Protein 6ZP9 (pdb70)

Organism: Cyanophage S-2L (NCBI:txid260586)

Nearest PDB structures (foldseek):
  6zp9-assembly2_B  TM=1.004E+00  e=8.186E-42  Cyanophage S-2L
  3h25-assembly1_A  TM=7.506E-01  e=2.336E-08  Plasmid RSF1010
  3h20-assembly1_A  TM=7.310E-01  e=6.004E-08  Plasmid RSF1010
  7qaz-assembly3_C  TM=5.551E-01  e=1.777E-04  Marinitoga sp. 1137
  7r3e-assembly1_B  TM=3.420E-01  e=7.395E+00  Pseudomonas aeruginosa PAO1

Radius of gyration: 21.42 Å; Cα contacts (8 Å, |Δi|>4): 834; chains: 2; bounding box: 66×45×45 Å

B-factor: mean 22.2, std 10.14, range [9.45, 67.11]

Solvent-accessible surface area: 16431 Å² total; per-residue (Å²): 151,34,29,61,110,98,20,9,12,30,0,3,14,18,0,46,11,33,29,70,83,1,56,0,85,0,51,52,48,124,222,129,64,184,65,180,22,64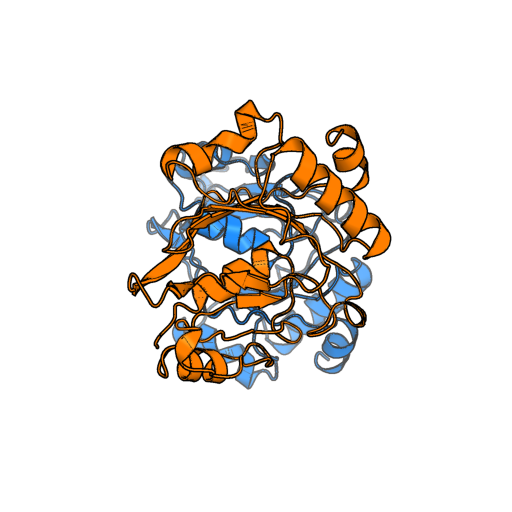,70,32,72,7,60,42,82,32,0,63,65,0,11,89,95,16,6,10,2,33,0,3,0,3,29,48,9,51,53,62,104,86,9,101,19,0,10,0,0,2,2,24,18,80,101,40,101,70,80,128,0,34,36,8,16,112,104,32,54,10,36,132,3,6,1,4,0,86,7,12,15,125,5,1,10,0,0,1,2,1,79,50,86,6,98,33,106,52,0,57,80,4,0,30,64,0,7,78,58,10,51,6,35,84,76,5,103,38,16,12,57,25,10,38,2,0,0,4,18,15,52,185,76,42,86,70,2,83,10,30,80,11,31,19,73,38,48,45,33,40,120,4,73,154,77,1,111,154,34,34,60,112,93,30,9,16,31,0,4,14,20,0,46,13,34,27,73,83,2,59,0,80,0,58,52,47,113,221,133,66,189,64,185,25,64,61,24,73,8,58,43,70,25,1,60,68,0,14,99,104,18,7,12,0,34,0,3,1,3,28,48,10,43,52,63,104,83,12,100,22,0,8,0,1,2,0,24,18,76,102,38,98,79,79,124,0,44,37,8,20,116,105,35,52,10,35,138,3,6,1,4,0,97,6,5,19,120,5,3,11,0,0,1,1,0,77,50,88,7,80,29,105,44,0,55,81,3,0,46,79,1,14,80,55,10,53,4,31,85,69,9,140,37,20,13,67,27,5,30,0,0,0,2,19,14,55,172,57,45,92,78,0,82,13,36,77,10,27,19,74,39,46,53,30,37,124,5,78,144,76,4,118

Sequence (370 aa):
PAFDRDQILLHLSLLRKDIATTRYRAIWPRREDKVKAWTTPLTGATVQDAVTQQGFNSYIVVGDGGDSDAEITSVNAIFGEWDDGDLAWQVGAWEACGLPRPSFQLRRTGGKSSIHHYWVFHSPVDVPAWTELQARLIALAGFDTTNRNPSRVMMRLAGCPHQRTGEVAQQIFNATGELYDPGQMLQVLPPAFDRDQILLHLSLLRKDIATTRYRRAIWPRREDKVKAWTTPLTGATVQDAVTTQGFNSYIVVGDGGDSDAEITSVNAIFGEWDDGDLAWQVGAWEACGLPRPSFQLRTGGKSIHHYWVFHSPVDVPAWTELQARLIALAGFDTTTNRNPSRVMRLAGCPHQRTGEVAQIFNATGELYDPGQMLQVLP

Secondary structure (DSSP, 8-state):
--S-HHHHHHHHHHTT--GGGPEEEEE-S-GGG-PPPEEEE--HHHHHHHHHHT-EEEEESSBS-SSGGG--BEEEEEE--SSS-HHHHHHTTTTTTPPPPSEEEE-SSS-EEEEEEEEEEE-HHHHHHHHHHHHHHHT--TT--STT-EEEPTTSB-TTT-PBPEEE------B-HHHHHHH--/--S-HHHHHHHHHHTT--GGG-EEEEE-S-GGG-PPPEEEE--HHHHHHHHHHT-EEEEESSBS-SSGGG--EEEEEEE--SSS-HHHHHHHHHHTTPPPPSEEEE-SSS-EEEEEEEEEEEEHHHHHHHHHHHHHHHT--TTTTSTT-EEEPTTSB-TTT-PBPEEE------B-HHHHHHH--

Structure (mmCIF, N/CA/C/O backbone):
data_6ZP9
#
_entry.id   6ZP9
#
_cell.length_a   59.177
_cell.length_b   47.686
_cell.length_c   66.155
_cell.angle_alpha   90.000
_cell.angle_beta   97.111
_cell.angle_gamma   90.000
#
_symmetry.space_group_name_H-M   'P 1 21 1'
#
loop_
_entity.id
_entity.type
_entity.pdbx_description
1 polymer 'PrimPol AEP domain (PP-N190)'
2 non-polymer 'CALCIUM ION'
3 water water
#
loop_
_atom_site.group_PDB
_atom_site.id
_atom_site.type_symbol
_atom_site.label_atom_id
_atom_site.label_alt_id
_atom_site.label_comp_id
_atom_site.label_asym_id
_atom_site.label_entity_id
_atom_site.label_seq_id
_atom_site.pdbx_PDB_ins_code
_atom_site.Cartn_x
_atom_site.Cartn_y
_atom_site.Cartn_z
_atom_site.occupancy
_atom_site.B_iso_or_equiv
_atom_site.auth_seq_id
_atom_site.auth_comp_id
_atom_site.auth_asym_id
_atom_site.auth_atom_id
_atom_site.pdbx_PDB_model_num
ATOM 1 N N . PRO A 1 12 ? 2.85900 22.96600 49.59400 1.000 35.70626 6 PRO A N 1
ATOM 2 C CA . PRO A 1 12 ? 2.04100 21.84200 49.11300 1.000 32.25237 6 PRO A CA 1
ATOM 3 C C . PRO A 1 12 ? 0.76900 21.63400 49.93000 1.000 29.79160 6 PRO A C 1
ATOM 4 O O . PRO A 1 12 ? 0.77000 21.69100 51.16500 1.000 30.43526 6 PRO A O 1
ATOM 8 N N . ALA A 1 13 ? -0.32800 21.37400 49.21700 1.000 19.05228 7 ALA A N 1
ATOM 9 C CA . ALA A 1 13 ? -1.62900 21.13900 49.83200 1.000 21.25953 7 ALA A CA 1
ATOM 10 C C . ALA A 1 13 ? -1.84300 19.68000 50.23800 1.000 21.85099 7 ALA A C 1
ATOM 11 O O . ALA A 1 13 ? -2.92300 19.33800 50.73400 1.000 23.63986 7 ALA A O 1
ATOM 13 N N . PHE A 1 14 ? -0.84400 18.82100 50.04200 1.000 19.19789 8 PHE A N 1
ATOM 14 C CA . PHE A 1 14 ? -0.92700 17.39900 50.34000 1.000 17.42397 8 PHE A CA 1
ATOM 15 C C . PHE A 1 14 ? 0.41600 16.94800 50.90100 1.000 19.55051 8 PHE A C 1
ATOM 16 O O . PHE A 1 14 ? 1.43600 17.63900 50.77000 1.000 17.20370 8 PHE A O 1
ATOM 24 N N . ASP A 1 15 ? 0.41700 15.75600 51.49500 1.000 17.92667 9 ASP A N 1
ATOM 25 C CA . ASP A 1 15 ? 1.61800 15.14300 52.07000 1.000 17.62815 9 ASP A CA 1
ATOM 26 C C . ASP A 1 15 ? 2.21100 14.16800 51.04400 1.000 18.22906 9 ASP A C 1
ATOM 27 O O . ASP A 1 15 ? 1.74600 13.03500 50.91000 1.000 17.36810 9 ASP A O 1
ATOM 32 N N . ARG A 1 16 ? 3.25800 14.59300 50.33000 1.000 17.76482 10 ARG A N 1
ATOM 33 C CA . ARG A 1 16 ? 3.78900 13.75100 49.25600 1.000 19.29921 10 ARG A CA 1
ATOM 34 C C . ARG A 1 16 ? 4.37300 12.44400 49.78400 1.000 17.65815 10 ARG A C 1
ATOM 35 O O . ARG A 1 16 ? 4.40000 11.44000 49.06400 1.000 18.29994 10 ARG A O 1
ATOM 43 N N . ASP A 1 17 ? 4.85300 12.43200 51.02500 1.000 17.47226 11 ASP A N 1
ATOM 44 C CA . ASP A 1 17 ? 5.42000 11.20300 51.57200 1.000 16.85531 11 ASP A CA 1
ATOM 45 C C . ASP A 1 17 ? 4.34400 10.14600 51.76000 1.000 14.78248 11 ASP A C 1
ATOM 46 O O . ASP A 1 17 ? 4.58300 8.95700 51.52100 1.000 15.89040 11 ASP A O 1
ATOM 51 N N . GLN A 1 18 ? 3.15100 10.55900 52.17900 1.000 14.82664 12 GLN A N 1
ATOM 52 C CA . GLN A 1 18 ? 2.07400 9.59700 52.35300 1.000 14.89183 12 GLN A CA 1
ATOM 53 C C . GLN A 1 18 ? 1.57000 9.08600 51.00600 1.000 14.30991 12 GLN A C 1
ATOM 54 O O . GLN A 1 18 ? 1.25500 7.89800 50.86600 1.000 13.84525 12 GLN A O 1
ATOM 60 N N . ILE A 1 19 ? 1.49100 9.96200 50.00100 1.000 14.79312 13 ILE A N 1
ATOM 61 C CA . ILE A 1 19 ? 1.09200 9.51400 48.66700 1.000 12.51734 13 ILE A CA 1
ATOM 62 C C . ILE A 1 19 ? 2.05400 8.44600 48.15300 1.000 13.48167 13 ILE A C 1
ATOM 63 O O . ILE A 1 19 ? 1.63600 7.37300 47.69200 1.000 15.22367 13 ILE A O 1
ATOM 68 N N . LEU A 1 20 ? 3.36000 8.72200 48.21500 1.000 13.68445 14 LEU A N 1
ATOM 69 C CA . LEU A 1 20 ? 4.32700 7.75300 47.70700 1.000 14.57533 14 LEU A CA 1
ATOM 70 C C . LEU A 1 20 ? 4.31000 6.47100 48.53000 1.000 15.19843 14 LEU A C 1
ATOM 71 O O . LEU A 1 20 ? 4.48800 5.37700 47.98100 1.000 14.58976 14 LEU A O 1
ATOM 76 N N . LEU A 1 21 ? 4.07000 6.58200 49.84500 1.000 13.85153 15 LEU A N 1
ATOM 77 C CA . LEU A 1 21 ? 3.97300 5.39000 50.68400 1.000 12.19369 15 LEU A CA 1
ATOM 78 C C . LEU A 1 21 ? 2.77400 4.53600 50.29100 1.000 12.07112 15 LEU A C 1
ATOM 79 O O . LEU A 1 21 ? 2.87500 3.30700 50.23800 1.000 13.87384 15 LEU A O 1
ATOM 84 N N . HIS A 1 22 ? 1.62800 5.16800 50.02600 1.000 12.20337 16 HIS A N 1
ATOM 85 C CA . HIS A 1 22 ? 0.45600 4.43600 49.54800 1.000 11.84491 16 HIS A CA 1
ATOM 86 C C . HIS A 1 22 ? 0.78300 3.65000 48.28500 1.000 14.41468 16 HIS A C 1
ATOM 87 O O . HIS A 1 22 ? 0.48100 2.45300 48.18700 1.000 12.27188 16 HIS A O 1
ATOM 94 N N . LEU A 1 23 ? 1.41500 4.31100 47.31000 1.000 13.37421 17 LEU A N 1
ATOM 95 C CA . LEU A 1 23 ? 1.80200 3.64100 46.06800 1.000 13.07021 17 LEU A CA 1
ATOM 96 C C . LEU A 1 23 ? 2.81700 2.53300 46.32600 1.000 12.31214 17 LEU A C 1
ATOM 97 O O . LEU A 1 23 ? 2.73300 1.45100 45.72900 1.000 13.29826 17 LEU A O 1
ATOM 102 N N . SER A 1 24 ? 3.79100 2.79800 47.20200 1.000 12.89702 18 SER A N 1
ATOM 103 C CA . SER A 1 24 ? 4.83500 1.82900 47.49900 1.000 12.38815 18 SER A CA 1
ATOM 104 C C . SER A 1 24 ? 4.25700 0.56900 48.13600 1.000 12.32788 18 SER A C 1
ATOM 105 O O . SER A 1 24 ? 4.57900 -0.55600 47.73400 1.000 12.95558 18 SER A O 1
ATOM 108 N N . LEU A 1 25 ? 3.41000 0.73600 49.14400 1.000 12.01471 19 LEU A N 1
ATOM 109 C CA . LEU A 1 25 ? 2.82800 -0.43100 49.78800 1.000 12.53491 19 LEU A CA 1
ATOM 110 C C . LEU A 1 25 ? 1.96000 -1.22900 48.81900 1.000 12.19217 19 LEU A C 1
ATOM 111 O O . LEU A 1 25 ? 1.84800 -2.45200 48.94700 1.000 14.79728 19 LEU A O 1
ATOM 116 N N . LEU A 1 26 ? 1.36800 -0.57000 47.83200 1.000 11.50617 20 LEU A N 1
ATOM 117 C CA . LEU A 1 26 ? 0.59200 -1.26500 46.81400 1.000 13.07764 20 LEU A CA 1
ATOM 118 C C . LEU A 1 26 ? 1.44900 -1.79700 45.67400 1.000 10.91809 20 LEU A C 1
ATOM 119 O O . LEU A 1 26 ? 0.89100 -2.33500 44.70800 1.000 13.69271 20 LEU A O 1
ATOM 124 N N . ARG A 1 27 ? 2.77600 -1.66700 45.77400 1.000 12.82957 21 ARG A N 1
ATOM 125 C CA . ARG A 1 27 ? 3.71800 -2.11000 44.73700 1.000 14.48710 21 ARG A CA 1
ATOM 126 C C . ARG A 1 27 ? 3.36900 -1.52400 43.36800 1.000 13.09561 21 ARG A C 1
ATOM 127 O O . ARG A 1 27 ? 3.57300 -2.15400 42.32600 1.000 15.00146 21 ARG A O 1
ATOM 135 N N . LYS A 1 28 ? 2.86300 -0.29300 43.36200 1.000 13.13528 22 LYS A N 1
ATOM 136 C CA . LYS A 1 28 ? 2.46300 0.39100 42.14100 1.000 12.65699 22 LYS A CA 1
ATOM 137 C C . LYS A 1 28 ? 3.57500 1.30000 41.62100 1.000 17.17215 22 LYS A C 1
ATOM 138 O O . LYS A 1 28 ? 4.56900 1.58100 42.29600 1.000 16.90912 22 LYS A O 1
ATOM 144 N N . ASP A 1 29 ? 3.38800 1.75200 40.38900 1.000 17.21219 23 ASP A N 1
ATOM 145 C CA . ASP A 1 29 ? 4.33600 2.58400 39.66100 1.000 14.10833 23 ASP A CA 1
ATOM 146 C C . ASP A 1 29 ? 3.67300 3.93800 39.47100 1.000 14.06753 23 ASP A C 1
ATOM 147 O O . ASP A 1 29 ? 2.60000 4.01500 38.86800 1.000 16.90354 23 ASP A O 1
ATOM 152 N N . ILE A 1 30 ? 4.29700 5.00000 39.98900 1.000 14.61137 24 ILE A N 1
ATOM 153 C CA . ILE A 1 30 ? 3.63800 6.29900 39.89600 1.000 14.84711 24 ILE A CA 1
ATOM 154 C C . ILE A 1 30 ? 3.36100 6.67100 38.43900 1.000 15.76635 24 ILE A C 1
ATOM 155 O O . ILE A 1 30 ? 2.33800 7.29100 38.13900 1.000 16.35805 24 ILE A O 1
ATOM 160 N N . ALA A 1 31 ? 4.23100 6.26000 37.51300 1.000 15.07867 25 ALA A N 1
ATOM 161 C CA . ALA A 1 31 ? 4.06100 6.59900 36.10100 1.000 15.75950 25 ALA A CA 1
ATOM 162 C C . ALA A 1 31 ? 2.78200 6.03200 35.49300 1.000 16.73563 25 ALA A C 1
ATOM 163 O O . ALA A 1 31 ? 2.31300 6.55200 34.47400 1.000 19.08514 25 ALA A O 1
ATOM 165 N N . THR A 1 32 ? 2.22300 4.96600 36.06200 1.000 15.84947 26 THR A N 1
ATOM 166 C CA . THR A 1 32 ? 1.01800 4.35700 35.51200 1.000 16.09088 26 THR A CA 1
ATOM 167 C C . THR A 1 32 ? -0.16200 4.44400 36.47400 1.000 16.93238 26 THR A C 1
ATOM 168 O O . THR A 1 32 ? -1.20500 3.82600 36.21800 1.000 20.50636 26 THR A O 1
ATOM 172 N N . THR A 1 33 ? -0.03400 5.19600 37.56500 1.000 13.87797 27 THR A N 1
ATOM 173 C CA . THR A 1 33 ? -1.09700 5.27800 38.55700 1.000 13.59926 27 THR A CA 1
ATOM 174 C C . THR A 1 33 ? -2.14600 6.30000 38.12700 1.000 14.97548 27 THR A C 1
ATOM 175 O O . THR A 1 33 ? -1.81600 7.40100 37.67600 1.000 15.48727 27 THR A O 1
ATOM 179 N N . ARG A 1 34 ? -3.41400 5.92400 38.26300 1.000 14.67447 28 ARG A N 1
ATOM 180 C CA . ARG A 1 34 ? -4.53000 6.75900 37.85100 1.000 13.62595 28 ARG A CA 1
ATOM 181 C C . ARG A 1 34 ? -5.12100 7.48000 39.05700 1.000 13.12258 28 ARG A C 1
ATOM 182 O O . ARG A 1 34 ? -5.42600 6.85600 40.07900 1.000 13.17083 28 ARG A O 1
ATOM 190 N N . TYR A 1 35 ? -5.27500 8.79200 38.92500 1.000 14.08878 29 TYR A N 1
ATOM 191 C CA . TYR A 1 35 ? -5.85200 9.65600 39.94100 1.000 13.78520 29 TYR A CA 1
ATOM 192 C C . TYR A 1 35 ? -7.29700 9.97400 39.58000 1.000 14.08175 29 TYR A C 1
ATOM 193 O O . TYR A 1 35 ? -7.62300 10.18100 38.40600 1.000 15.62729 29 TYR A O 1
ATOM 202 N N . ARG A 1 36 ? -8.16700 9.99400 40.58600 1.000 13.57910 30 ARG A N 1
ATOM 203 C CA . ARG A 1 36 ? -9.54300 10.44600 40.40200 1.000 13.99006 30 ARG A CA 1
ATOM 204 C C . ARG A 1 36 ? -9.83600 11.48700 41.46700 1.000 14.02946 30 ARG A C 1
ATOM 205 O O . ARG A 1 36 ? -9.68700 11.21600 42.66100 1.000 13.90322 30 ARG A O 1
ATOM 213 N N . ALA A 1 37 ? -10.21200 12.68400 41.04200 1.000 14.52572 31 ALA A N 1
ATOM 214 C CA . ALA A 1 37 ? -10.63200 13.73700 41.95600 1.000 14.71964 31 ALA A CA 1
ATOM 215 C C . ALA A 1 37 ? -12.15500 13.81000 41.90200 1.000 15.11136 31 ALA A C 1
ATOM 216 O O . ALA A 1 37 ? -12.73200 13.97700 40.82100 1.000 18.06545 31 ALA A O 1
ATOM 218 N N . ILE A 1 38 ? -12.80400 13.65400 43.05300 1.000 16.19843 32 ILE A N 1
ATOM 219 C CA . ILE A 1 38 ? -14.26000 13.61000 43.13100 1.000 15.39929 32 ILE A CA 1
ATOM 220 C C . ILE A 1 38 ? -14.73800 14.76700 43.99600 1.000 15.78966 32 ILE A C 1
ATOM 221 O O . ILE A 1 38 ? -14.21100 14.98400 45.09400 1.000 17.54768 32 ILE A O 1
ATOM 226 N N . TRP A 1 39 ? -15.73600 15.50300 43.50100 1.000 16.40311 33 TRP A N 1
ATOM 227 C CA . TRP A 1 39 ? -16.25600 16.64600 44.24000 1.000 16.90549 33 TRP A CA 1
ATOM 228 C C . TRP A 1 39 ? -17.06500 16.17500 45.45200 1.000 19.66651 33 TRP A C 1
ATOM 229 O O . TRP A 1 39 ? -17.86900 15.24400 45.34400 1.000 19.38162 33 TRP A O 1
ATOM 240 N N . PRO A 1 40 ? -16.87600 16.79200 46.62100 1.000 17.01330 34 PRO A N 1
ATOM 241 C CA . PRO A 1 40 ? -17.49400 16.24800 47.83800 1.000 25.48195 34 PRO A CA 1
ATOM 242 C C . PRO A 1 40 ? -19.00600 16.36200 47.88200 1.000 24.71376 34 PRO A C 1
ATOM 243 O O . PRO A 1 40 ? -19.62900 15.59300 48.62100 1.000 28.95922 34 PRO A O 1
ATOM 247 N N . ARG A 1 41 ? -19.62100 17.28900 47.15200 1.000 20.92112 35 ARG A N 1
ATOM 248 C CA . ARG A 1 41 ? -21.04900 17.56600 47.30100 1.000 21.56846 35 ARG A CA 1
ATOM 249 C C . ARG A 1 41 ? -21.80400 17.08900 46.06200 1.000 23.86895 35 ARG A C 1
ATOM 250 O O . ARG A 1 41 ? -21.70700 17.69000 44.98500 1.000 22.24060 35 ARG A O 1
ATOM 258 N N . ARG A 1 42 ? -22.55600 15.99600 46.22400 1.000 22.00515 36 ARG A N 1
ATOM 259 C CA . ARG A 1 42 ? -23.24300 15.37800 45.09500 1.000 20.42361 36 ARG A CA 1
ATOM 260 C C . ARG A 1 42 ? -24.16100 16.37100 44.39100 1.000 22.33296 36 ARG A C 1
ATOM 261 O O . ARG A 1 42 ? -24.22500 16.40100 43.15300 1.000 23.33846 36 ARG A O 1
ATOM 269 N N . GLU A 1 43 ? -24.85800 17.20700 45.16700 1.000 22.73608 37 GLU A N 1
ATOM 270 C CA . GLU A 1 43 ? -25.83400 18.14900 44.62400 1.000 27.04957 37 GLU A CA 1
ATOM 271 C C . GLU A 1 43 ? -25.22000 19.19500 43.69800 1.000 25.49411 37 GLU A C 1
ATOM 272 O O . GLU A 1 43 ? -25.95000 19.78600 42.89800 1.000 27.49500 37 GLU A O 1
ATOM 278 N N . ASP A 1 44 ? -23.90800 19.44800 43.78300 1.000 24.22608 38 ASP A N 1
ATOM 279 C CA . ASP A 1 44 ? -23.29000 20.43100 42.89700 1.000 22.14578 38 ASP A CA 1
ATOM 280 C C . ASP A 1 44 ? -23.10800 19.89800 41.48800 1.000 27.12484 38 ASP A C 1
ATOM 281 O O . ASP A 1 44 ? -22.92300 20.69000 40.55800 1.000 28.42795 38 ASP A O 1
ATOM 286 N N . LYS A 1 45 ? -23.13300 18.57700 41.32200 1.000 25.07059 39 LYS A N 1
ATOM 287 C CA . LYS A 1 45 ? -22.98700 17.90900 40.02900 1.000 24.46858 39 LYS A CA 1
ATOM 288 C C . LYS A 1 45 ? -21.76200 18.42200 39.27100 1.000 23.55553 39 LYS A C 1
ATOM 289 O O . LYS A 1 45 ? -21.84400 18.94100 38.15300 1.000 25.59688 39 LYS A O 1
ATOM 295 N N . VAL A 1 46 ? -20.60300 18.26400 39.93100 1.000 19.63989 40 VAL A N 1
ATOM 296 C CA . VAL A 1 46 ? -19.28900 18.61900 39.40600 1.000 21.81638 40 VAL A CA 1
ATOM 297 C C . VAL A 1 46 ? -18.65100 17.36700 38.82400 1.000 21.36805 40 VAL A C 1
ATOM 298 O O . VAL A 1 46 ? -18.70500 16.29100 39.42700 1.000 20.43091 40 VAL A O 1
ATOM 302 N N . LYS A 1 47 ? -18.06000 17.50000 37.64700 1.000 22.87628 41 LYS A N 1
ATOM 303 C CA . LYS A 1 47 ? -17.44900 16.35900 36.97700 1.000 23.40682 41 LYS A CA 1
ATOM 304 C C . LYS A 1 47 ? -16.15600 15.92200 37.67200 1.000 21.72045 41 LYS A C 1
ATOM 305 O O . LYS A 1 47 ? -15.30000 16.74300 38.01300 1.000 21.95809 41 LYS A O 1
ATOM 311 N N . ALA A 1 48 ? -16.00800 14.61400 37.87000 1.000 19.01299 42 ALA A N 1
ATOM 312 C CA . ALA A 1 48 ? -14.77000 14.08300 38.43000 1.000 20.90106 42 ALA A CA 1
ATOM 313 C C . ALA A 1 48 ? -13.62000 14.24400 37.43900 1.000 20.69487 42 ALA A C 1
ATOM 314 O O . ALA A 1 48 ? -13.81400 14.21800 36.22200 1.000 23.08995 42 ALA A O 1
ATOM 316 N N . TRP A 1 49 ? -12.40900 14.42100 37.96800 1.000 16.78250 43 TRP A N 1
ATOM 317 C CA . TRP A 1 49 ? -11.20500 14.40000 37.14200 1.000 18.45413 43 TRP A CA 1
ATOM 318 C C . TRP A 1 49 ? -10.67100 12.98100 37.07100 1.000 17.89942 43 TRP A C 1
ATOM 319 O O . TRP A 1 49 ? -10.60100 12.29000 38.08800 1.000 17.67695 43 TRP A O 1
ATOM 330 N N . THR A 1 50 ? -10.27200 12.55900 35.87800 1.000 19.25468 44 THR A N 1
ATOM 331 C CA . THR A 1 50 ? -9.61900 11.26900 35.68900 1.000 15.71610 44 THR A CA 1
ATOM 332 C C . THR A 1 50 ? -8.33500 11.54100 34.92000 1.000 15.87952 44 THR A C 1
ATOM 333 O O . THR A 1 50 ? -8.37200 11.96100 33.75800 1.000 17.24841 44 THR A O 1
ATOM 337 N N . THR A 1 51 ? -7.19500 11.29800 35.55000 1.000 16.78997 45 THR A N 1
ATOM 338 C CA . THR A 1 51 ? -5.95300 11.85700 35.04200 1.000 15.88585 45 THR A CA 1
ATOM 339 C C . THR A 1 51 ? -4.78600 11.08200 35.64500 1.000 15.70022 45 THR A C 1
ATOM 340 O O . THR A 1 51 ? -4.95400 10.39200 36.65700 1.000 16.69678 45 THR A O 1
ATOM 344 N N . PRO A 1 52 ? -3.60200 11.14200 35.02900 1.000 15.17610 46 PRO A N 1
ATOM 345 C CA . PRO A 1 52 ? -2.41400 10.57800 35.68100 1.000 14.66696 46 PRO A CA 1
ATOM 346 C C . PRO A 1 52 ? -2.14300 11.25900 37.01700 1.000 15.36417 46 PRO A C 1
ATOM 347 O O . PRO A 1 52 ? -2.41700 12.44800 37.21300 1.000 18.89498 46 PRO A O 1
ATOM 351 N N . LEU A 1 53 ? -1.61000 10.48400 37.95700 1.000 15.40419 47 LEU A N 1
ATOM 352 C CA . LEU A 1 53 ? -1.25600 11.02100 39.26900 1.000 14.71965 47 LEU A CA 1
ATOM 353 C C . LEU A 1 53 ? 0.04500 11.81300 39.15700 1.000 15.17414 47 LEU A C 1
ATOM 354 O O . LEU A 1 53 ? 1.09600 11.24400 38.85600 1.000 19.43560 47 LEU A O 1
ATOM 359 N N . THR A 1 54 ? -0.02900 13.12700 39.36700 1.000 15.17723 48 THR A N 1
ATOM 360 C CA . THR A 1 54 ? 1.14400 13.98900 39.43200 1.000 15.87291 48 THR A CA 1
ATOM 361 C C . THR A 1 54 ? 0.96100 14.96700 40.58100 1.000 20.41454 48 THR A C 1
ATOM 362 O O . THR A 1 54 ? -0.16000 15.25900 41.00300 1.000 19.12488 48 THR A O 1
ATOM 366 N N . GLY A 1 55 ? 2.08400 15.47500 41.09100 1.000 20.70564 49 GLY A N 1
ATOM 367 C CA . GLY A 1 55 ? 2.01000 16.41000 42.20000 1.000 20.97118 49 GLY A CA 1
ATOM 368 C C . GLY A 1 55 ? 1.27700 17.68300 41.83200 1.000 19.61822 49 GLY A C 1
ATOM 369 O O . GLY A 1 55 ? 0.49300 18.20700 42.62100 1.000 20.75913 49 GLY A O 1
ATOM 370 N N . ALA A 1 56 ? 1.51000 18.18900 40.61900 1.000 19.08951 50 ALA A N 1
ATOM 371 C CA . ALA A 1 56 ? 0.85900 19.43000 40.20400 1.000 17.67609 50 ALA A CA 1
ATOM 372 C C . ALA A 1 56 ? -0.65100 19.24900 40.09100 1.000 19.55154 50 ALA A C 1
ATOM 373 O O . ALA A 1 56 ? -1.42400 20.15900 40.42400 1.000 21.85023 50 ALA A O 1
ATOM 375 N N . THR A 1 57 ? -1.09100 18.07600 39.63200 1.000 18.71960 51 THR A N 1
ATOM 376 C CA . THR A 1 57 ? -2.52300 17.84100 39.48300 1.000 19.77026 51 THR A CA 1
ATOM 377 C C . THR A 1 57 ? -3.19600 17.65200 40.83400 1.000 18.00307 51 THR A C 1
ATOM 378 O O . THR A 1 57 ? -4.27800 18.20000 41.07600 1.000 18.04986 51 THR A O 1
ATOM 382 N N . VAL A 1 58 ? -2.57000 16.89500 41.73700 1.000 15.99617 52 VAL A N 1
ATOM 383 C CA . VAL A 1 58 ? -3.12600 16.77700 43.08100 1.000 16.49335 52 VAL A CA 1
ATOM 384 C C . VAL A 1 58 ? -3.15800 18.13900 43.76400 1.000 18.05806 52 VAL A C 1
ATOM 385 O O . VAL A 1 58 ? -4.15300 18.50600 44.40300 1.000 18.12752 52 VAL A O 1
ATOM 389 N N . GLN A 1 59 ? -2.08300 18.91600 43.62700 1.000 17.36096 53 GLN A N 1
ATOM 390 C CA . GLN A 1 59 ? -2.07000 20.26100 44.19100 1.000 17.67568 53 GLN A CA 1
ATOM 391 C C . GLN A 1 59 ? -3.28100 21.06700 43.73400 1.000 19.85725 53 GLN A C 1
ATOM 392 O O . GLN A 1 59 ? -3.95700 21.71200 44.54500 1.000 19.98215 53 GLN A O 1
ATOM 398 N N . ASP A 1 60 ? -3.58200 21.01100 42.43100 1.000 16.81737 54 ASP A N 1
ATOM 399 C CA . ASP A 1 60 ? -4.69500 21.76300 41.85900 1.000 20.99063 54 ASP A CA 1
ATOM 400 C C . ASP A 1 60 ? -6.04400 21.22800 42.33300 1.000 18.88414 54 ASP A C 1
ATOM 401 O O . ASP A 1 60 ? -6.94400 22.00700 42.67100 1.000 21.17467 54 ASP A O 1
ATOM 406 N N . ALA A 1 61 ? -6.21200 19.90400 42.35300 1.000 16.45445 55 ALA A N 1
ATOM 407 C CA . ALA A 1 61 ? -7.48900 19.33500 42.77600 1.000 17.38865 55 ALA A CA 1
ATOM 408 C C . ALA A 1 61 ? -7.77000 19.61200 44.25200 1.000 16.09748 55 ALA A C 1
ATOM 409 O O . ALA A 1 61 ? -8.89900 19.95800 44.62000 1.000 17.10392 55 ALA A O 1
ATOM 411 N N . VAL A 1 62 ? -6.76000 19.46500 45.11400 1.000 17.18873 56 VAL A N 1
ATOM 412 C CA . VAL A 1 62 ? -6.97700 19.65300 46.54700 1.000 15.70720 56 VAL A CA 1
ATOM 413 C C . VAL A 1 62 ? -7.31700 21.10600 46.85700 1.000 16.97589 56 VAL A C 1
ATOM 414 O O . VAL A 1 62 ? -8.27300 21.39100 47.58600 1.000 20.94739 56 VAL A O 1
ATOM 418 N N . THR A 1 63 ? -6.54800 22.05200 46.31100 1.000 20.60739 57 THR A N 1
ATOM 419 C CA . THR A 1 63 ? -6.85800 23.45400 46.59400 1.000 20.54934 57 THR A CA 1
ATOM 420 C C . THR A 1 63 ? -8.20200 23.87300 46.00300 1.000 19.97763 57 THR A C 1
ATOM 421 O O . THR A 1 63 ? -8.86600 24.75200 46.56000 1.000 23.24951 57 THR A O 1
ATOM 425 N N A GLN A 1 64 ? -8.62800 23.27000 44.86800 0.640 19.39999 58 GLN A N 1
ATOM 426 N N B GLN A 1 64 ? -8.63500 23.26100 44.87600 0.360 19.32573 58 GLN A N 1
ATOM 427 C CA A GLN A 1 64 ? -9.94800 23.57100 44.32000 0.640 20.53664 58 GLN A CA 1
ATOM 428 C CA B GLN A 1 64 ? -9.94800 23.57200 44.32100 0.360 20.39212 58 GLN A CA 1
ATOM 429 C C A GLN A 1 64 ? -11.07000 22.99900 45.17400 0.640 20.52905 58 GLN A C 1
ATOM 430 C C B GLN A 1 64 ? -11.06900 23.01000 45.18500 0.360 20.56924 58 GLN A C 1
ATOM 431 O O A GLN A 1 64 ? -12.19400 23.50900 45.12400 0.640 21.65343 58 GLN A O 1
ATOM 432 O O B GLN A 1 64 ? -12.19000 23.52700 45.15500 0.360 21.65581 58 GLN A O 1
ATOM 443 N N . GLY A 1 65 ? -10.80500 21.94500 45.94000 1.000 20.11656 59 GLY A N 1
ATOM 444 C CA . GLY A 1 65 ? -11.79500 21.43100 46.86700 1.000 19.15899 59 GLY A CA 1
ATOM 445 C C . GLY A 1 65 ? -12.22800 19.99400 46.64100 1.000 17.05012 59 GLY A C 1
ATOM 446 O O . GLY A 1 65 ? -13.22500 19.57000 47.22400 1.000 18.28985 59 GLY A O 1
ATOM 447 N N . PHE A 1 66 ? -11.50500 19.23400 45.81500 1.000 16.54626 60 PHE A N 1
ATOM 448 C CA . PHE A 1 66 ? -11.88000 17.85700 45.51600 1.000 16.03644 60 PHE A CA 1
ATOM 449 C C . PHE A 1 66 ? -11.33000 16.89500 46.56800 1.000 15.41037 60 PHE A C 1
ATOM 450 O O . PHE A 1 66 ? -10.31800 17.16600 47.21800 1.000 16.54167 60 PHE A O 1
ATOM 458 N N . ASN A 1 67 ? -11.99800 15.75300 46.72000 1.000 15.12915 61 ASN A N 1
ATOM 459 C CA . ASN A 1 67 ? -11.40700 14.63300 47.43900 1.000 14.53490 61 ASN A CA 1
ATOM 460 C C . ASN A 1 67 ? -10.55700 13.80100 46.47300 1.000 14.49382 61 ASN A C 1
ATOM 461 O O . ASN A 1 67 ? -10.73700 13.84000 45.25200 1.000 15.01351 61 ASN A O 1
ATOM 466 N N . SER A 1 68 ? -9.61900 13.04200 47.03700 1.000 13.59248 62 SER A N 1
ATOM 467 C CA . SER A 1 68 ? -8.54500 12.42200 46.27300 1.000 13.22533 62 SER A CA 1
ATOM 468 C C . SER A 1 68 ? -8.62500 10.90700 46.37000 1.000 12.84405 62 SER A C 1
ATOM 469 O O . SER A 1 68 ? -8.72500 10.36100 47.47300 1.000 13.95334 62 SER A O 1
ATOM 472 N N . TYR A 1 69 ? -8.52800 10.24300 45.21700 1.000 12.96574 63 TYR A N 1
ATOM 473 C CA . TYR A 1 69 ? -8.63800 8.79500 45.09800 1.000 12.56400 63 TYR A CA 1
ATOM 474 C C . TYR A 1 69 ? -7.64300 8.30000 44.05600 1.000 13.39385 63 TYR A C 1
ATOM 475 O O . TYR A 1 69 ? -7.27100 9.02900 43.12800 1.000 13.43405 63 TYR A O 1
ATOM 484 N N . ILE A 1 70 ? -7.25600 7.02900 44.17600 1.000 12.94756 64 ILE A N 1
ATOM 485 C CA . ILE A 1 70 ? -6.50800 6.36500 43.11500 1.000 14.76193 64 ILE A CA 1
ATOM 486 C C . ILE A 1 70 ? -7.20600 5.07200 42.72600 1.000 13.54961 64 ILE A C 1
ATOM 487 O O . ILE A 1 70 ? -7.82600 4.40400 43.55500 1.000 13.30531 64 ILE A O 1
ATOM 492 N N . VAL A 1 71 ? -7.09000 4.71600 41.45200 1.000 13.32358 65 VAL A N 1
ATOM 493 C CA . VAL A 1 71 ? -7.46600 3.37800 41.02200 1.000 12.90608 65 VAL A CA 1
ATOM 494 C C . VAL A 1 71 ? -6.43500 2.40000 41.57200 1.000 13.50578 65 VAL A C 1
ATOM 495 O O . VAL A 1 71 ? -5.23500 2.52400 41.29500 1.000 13.46421 65 VAL A O 1
ATOM 499 N N . VAL A 1 72 ? -6.89100 1.43400 42.37200 1.000 13.56988 66 VAL A N 1
ATOM 500 C CA . VAL A 1 72 ? -5.95600 0.48200 42.97000 1.000 13.53237 66 VAL A CA 1
ATOM 501 C C . VAL A 1 72 ? -5.41200 -0.47000 41.90600 1.000 14.11948 66 VAL A C 1
ATOM 502 O O . VAL A 1 72 ? -4.19600 -0.68200 41.80200 1.000 15.30728 66 VAL A O 1
ATOM 506 N N . GLY A 1 73 ? -6.29400 -1.02800 41.0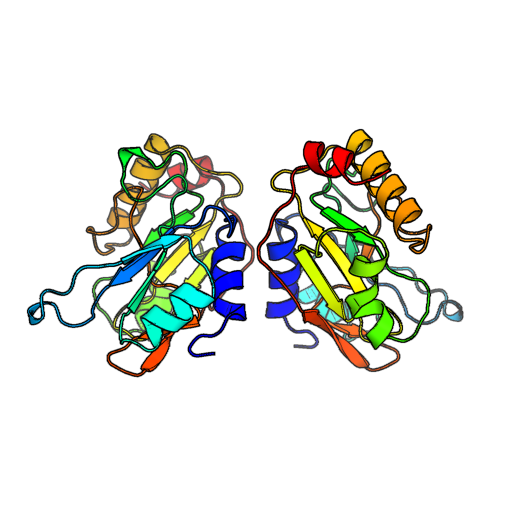7800 1.000 12.97568 67 GLY A N 1
ATOM 507 C CA . GLY A 1 73 ? -5.84900 -1.90000 40.01200 1.000 13.05620 67 GLY A CA 1
ATOM 508 C C . GLY A 1 73 ? -5.03300 -1.16300 38.95700 1.000 13.95296 67 GLY A C 1
ATOM 509 O O . GLY A 1 73 ? -4.98900 0.06700 38.88800 1.000 14.87735 67 GLY A O 1
ATOM 510 N N . ASP A 1 74 ? -4.37500 -1.94400 38.10400 1.000 14.90638 68 ASP A N 1
ATOM 511 C CA . ASP A 1 74 ? -3.42300 -1.41000 37.14700 1.000 13.65374 68 ASP A CA 1
ATOM 512 C C . ASP A 1 74 ? -3.93400 -1.55400 35.72100 1.000 14.34146 68 ASP A C 1
ATOM 513 O O . ASP A 1 74 ? -4.44400 -2.61300 35.34300 1.000 16.42684 68 ASP A O 1
ATOM 518 N N . GLY A 1 75 ? -3.80900 -0.47600 34.93900 1.000 19.00786 69 GLY A N 1
ATOM 519 C CA . GLY A 1 75 ? -4.14000 -0.53600 33.52800 1.000 18.75607 69 GLY A CA 1
ATOM 520 C C . GLY A 1 75 ? -5.00000 0.59500 32.99400 1.000 17.53025 69 GLY A C 1
ATOM 521 O O . GLY A 1 75 ? -5.06100 0.78100 31.77500 1.000 21.53055 69 GLY A O 1
ATOM 522 N N . GLY A 1 76 ? -5.66400 1.35100 33.85900 1.000 16.72143 70 GLY A N 1
ATOM 523 C CA . GLY A 1 76 ? -6.52800 2.41700 33.38800 1.000 17.07326 70 GLY A CA 1
ATOM 524 C C . GLY A 1 76 ? -7.64300 2.70100 34.37600 1.000 17.93867 70 GLY A C 1
ATOM 525 O O . GLY A 1 76 ? -7.53700 2.39300 35.55800 1.000 17.88986 70 GLY A O 1
ATOM 526 N N . ASP A 1 77 ? -8.71800 3.29400 33.85100 1.000 17.97995 71 ASP A N 1
ATOM 527 C CA . ASP A 1 77 ? -9.79500 3.84800 34.66500 1.000 20.55171 71 ASP A CA 1
ATOM 528 C C . ASP A 1 77 ? -11.06300 3.00200 34.69000 1.000 20.92978 71 ASP A C 1
ATOM 529 O O . ASP A 1 77 ? -11.88700 3.17400 35.60000 1.000 22.51726 71 ASP A O 1
ATOM 534 N N . SER A 1 78 ? -11.27200 2.14400 33.70100 1.000 18.30514 72 SER A N 1
ATOM 535 C CA . SER A 1 78 ? -12.46900 1.31800 33.63300 1.000 19.76124 72 SER A CA 1
ATOM 536 C C . SER A 1 78 ? -12.10100 -0.14300 33.87500 1.000 20.87999 72 SER A C 1
ATOM 537 O O . SER A 1 78 ? -10.93400 -0.53800 33.76300 1.000 17.10752 72 SER A O 1
ATOM 540 N N . ASP A 1 79 ? -13.11700 -0.95000 34.19600 1.000 18.65392 73 ASP A N 1
ATOM 541 C CA . ASP A 1 79 ? -12.86500 -2.35800 34.50100 1.000 19.14036 73 ASP A CA 1
ATOM 542 C C . ASP A 1 79 ? -12.14800 -3.06900 33.35800 1.000 18.39030 73 ASP A C 1
ATOM 543 O O . ASP A 1 79 ? -11.19700 -3.82400 33.59300 1.000 21.07293 73 ASP A O 1
ATOM 548 N N . ALA A 1 80 ? -12.57800 -2.83100 32.11000 1.000 20.82231 74 ALA A N 1
ATOM 549 C CA . ALA A 1 80 ? -11.96700 -3.50500 30.96700 1.000 20.89060 74 ALA A CA 1
ATOM 550 C C . ALA A 1 80 ? -10.49600 -3.15000 30.78000 1.000 19.91353 74 ALA A C 1
ATOM 551 O O . ALA A 1 80 ? -9.75400 -3.93200 30.17300 1.000 22.50537 74 ALA A O 1
ATOM 553 N N . GLU A 1 81 ? -10.05300 -1.99100 31.27300 1.000 17.84281 75 GLU A N 1
ATOM 554 C CA . GLU A 1 81 ? -8.65500 -1.61100 31.13300 1.000 17.61570 75 GLU A CA 1
ATOM 555 C C . GLU A 1 81 ? -7.76100 -2.19800 32.21600 1.000 17.86915 75 GLU A C 1
ATOM 556 O O . GLU A 1 81 ? -6.53700 -2.06300 32.11000 1.000 20.71898 75 GLU A O 1
ATOM 562 N N . ILE A 1 82 ? -8.32100 -2.81400 33.25400 1.000 16.34950 76 ILE A N 1
ATOM 563 C CA . ILE A 1 82 ? -7.51100 -3.33700 34.35200 1.000 15.79436 76 ILE A CA 1
ATOM 564 C C . ILE A 1 82 ? -6.99800 -4.71500 33.97000 1.000 16.25931 76 ILE A C 1
ATOM 565 O O . ILE A 1 82 ? -7.78200 -5.59800 33.60400 1.000 18.06179 76 ILE A O 1
ATOM 570 N N . THR A 1 83 ? -5.67600 -4.90400 34.04600 1.000 17.69457 77 THR A N 1
ATOM 571 C CA . THR A 1 83 ? -5.08000 -6.18900 33.70500 1.000 16.45422 77 THR A CA 1
ATOM 572 C C . THR A 1 83 ? -4.58700 -6.96400 34.91600 1.000 16.03261 77 THR A C 1
ATOM 573 O O . THR A 1 83 ? -4.35100 -8.17100 34.80100 1.000 17.56321 77 THR A O 1
ATOM 577 N N . SER A 1 84 ? -4.43500 -6.31100 36.06300 1.000 15.36665 78 SER A N 1
ATOM 578 C CA . SER A 1 84 ? -4.03500 -6.98500 37.28900 1.000 14.92112 78 SER A CA 1
ATOM 579 C C . SER A 1 84 ? -4.26900 -6.03700 38.44700 1.000 14.22742 78 SER A C 1
ATOM 580 O O . SER A 1 84 ? -4.37300 -4.82400 38.26000 1.000 14.20281 78 SER A O 1
ATOM 583 N N . VAL A 1 85 ? -4.38500 -6.61400 39.64200 1.000 14.48981 79 VAL A N 1
ATOM 584 C CA . VAL A 1 85 ? -4.57500 -5.87500 40.88500 1.000 14.01512 79 VAL A CA 1
ATOM 585 C C . VAL A 1 85 ? -3.61900 -6.46600 41.91700 1.000 13.73897 79 VAL A C 1
ATOM 586 O O . VAL A 1 85 ? -3.45300 -7.69000 41.98600 1.000 14.24021 79 VAL A O 1
ATOM 590 N N . ASN A 1 86 ? -2.96700 -5.59900 42.70100 1.000 13.51648 80 ASN A N 1
ATOM 591 C CA . ASN A 1 86 ? -1.91600 -6.03500 43.61500 1.000 12.30638 80 ASN A CA 1
ATOM 592 C C . ASN A 1 86 ? -2.39200 -6.30200 45.03900 1.000 13.66770 80 ASN A C 1
ATOM 593 O O . ASN A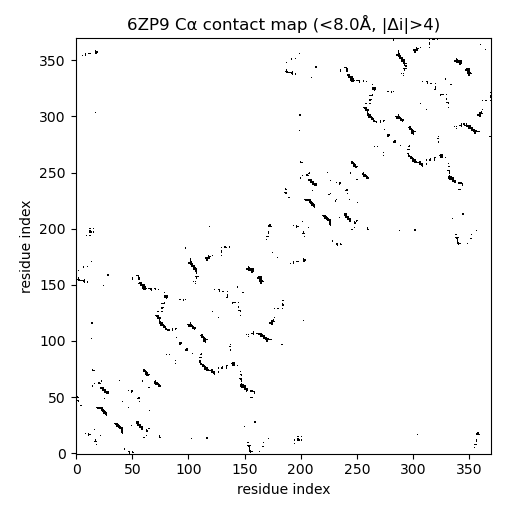 1 86 ? -1.58900 -6.75600 45.86300 1.000 14.22836 80 ASN A O 1
ATOM 598 N N . ALA A 1 87 ? -3.65500 -6.02600 45.35500 1.000 13.97796 81 ALA A N 1
ATOM 599 C CA . ALA A 1 87 ? -4.16300 -6.16000 46.71300 1.000 13.36096 81 ALA A CA 1
ATOM 600 C C . ALA A 1 87 ? -5.66100 -6.42100 46.65700 1.000 12.97441 81 ALA A C 1
ATOM 601 O O . ALA A 1 87 ? -6.32700 -6.02100 45.70300 1.000 14.02807 81 ALA A O 1
ATOM 603 N N . ILE A 1 88 ? -6.19200 -7.08400 47.68400 1.000 12.82767 82 ILE A N 1
ATOM 604 C CA . ILE A 1 88 ? -7.61900 -6.99600 47.97500 1.000 14.99472 82 ILE A CA 1
ATOM 605 C C . ILE A 1 88 ? -7.78100 -6.01000 49.12700 1.000 12.72663 82 ILE A C 1
ATOM 606 O O . ILE A 1 88 ? -6.83200 -5.71600 49.86400 1.000 13.55551 82 ILE A O 1
ATOM 611 N N . PHE A 1 89 ? -8.99400 -5.48500 49.28800 1.000 13.13090 83 PHE A N 1
ATOM 612 C CA . PHE A 1 89 ? -9.20400 -4.37000 50.20500 1.000 12.69496 83 PHE A CA 1
ATOM 613 C C . PHE A 1 89 ? -10.69400 -4.19900 50.46100 1.000 14.36096 83 PHE A C 1
ATOM 614 O O . PHE A 1 89 ? -11.53100 -4.62000 49.65300 1.000 15.36095 83 PHE A O 1
ATOM 622 N N . GLY A 1 90 ? -11.01900 -3.55900 51.58200 1.000 16.18102 84 GLY A N 1
ATOM 623 C CA . GLY A 1 90 ? -12.42100 -3.28900 51.85200 1.000 16.24610 84 GLY A CA 1
ATOM 624 C C . GLY A 1 90 ? -12.60800 -2.39400 53.05600 1.000 16.51589 84 GLY A C 1
ATOM 625 O O . GLY A 1 90 ? -11.64900 -1.96200 53.70100 1.000 15.83907 84 GLY A O 1
ATOM 626 N N . GLU A 1 91 ? -13.87300 -2.12600 53.35400 1.000 17.35191 85 GLU A N 1
ATOM 627 C CA . GLU A 1 91 ? -14.23200 -1.23300 54.44400 1.000 16.06327 85 GLU A CA 1
ATOM 628 C C . GLU A 1 91 ? -15.62400 -1.59700 54.92900 1.000 16.75231 85 GLU A C 1
ATOM 629 O O . GLU A 1 91 ? -16.46100 -2.05300 54.14700 1.000 19.08612 85 GLU A O 1
ATOM 635 N N . TRP A 1 92 ? -15.87300 -1.38000 56.21800 1.000 17.37015 86 TRP A N 1
ATOM 636 C CA . TRP A 1 92 ? -17.23700 -1.43900 56.72400 1.000 17.83895 86 TRP A CA 1
ATOM 637 C C . TRP A 1 92 ? -17.95200 -0.12400 56.44200 1.000 21.64305 86 TRP A C 1
ATOM 638 O O . TRP A 1 92 ? -17.34700 0.95000 56.45800 1.000 24.12878 86 TRP A O 1
ATOM 649 N N . ASP A 1 93 ? -19.24700 -0.21900 56.14800 1.000 21.61534 87 ASP A N 1
ATOM 650 C CA . ASP A 1 93 ? -20.03100 0.97600 55.84900 1.000 28.75948 87 ASP A CA 1
ATOM 651 C C . ASP A 1 93 ? -20.14000 1.89700 57.05500 1.000 28.37082 87 ASP A C 1
ATOM 652 O O . ASP A 1 93 ? -20.32100 3.10900 56.89200 1.000 29.07053 87 ASP A O 1
ATOM 657 N N . ASP A 1 94 ? -20.08300 1.35000 58.28200 1.000 24.72152 88 ASP A N 1
ATOM 658 C CA . ASP A 1 94 ? -20.24500 2.12300 59.51000 1.000 27.17597 88 ASP A CA 1
ATOM 659 C C . ASP A 1 94 ? -19.73800 1.28000 60.67500 1.000 26.55138 88 ASP A C 1
ATOM 660 O O . ASP A 1 94 ? -19.25000 0.15800 60.49100 1.000 23.30998 88 ASP A O 1
ATOM 665 N N . GLY A 1 95 ? -19.88800 1.79000 61.87100 1.000 25.08637 89 GLY A N 1
ATOM 666 C CA . GLY A 1 95 ? -19.40700 1.16800 63.08600 1.000 22.91538 89 GLY A CA 1
ATOM 667 C C . GLY A 1 95 ? -18.38700 2.03500 63.79400 1.000 21.34990 89 GLY A C 1
ATOM 668 O O . GLY A 1 95 ? -17.70700 2.84800 63.16400 1.000 22.75288 89 GLY A O 1
ATOM 669 N N . ASP A 1 96 ? -18.28800 1.88200 65.10800 1.000 19.84138 90 ASP A N 1
ATOM 670 C CA . ASP A 1 96 ? -17.29600 2.61200 65.87900 1.000 20.07407 90 ASP A CA 1
ATOM 671 C C . ASP A 1 96 ? -15.91800 2.48000 65.23600 1.000 23.95450 90 ASP A C 1
ATOM 672 O O . ASP A 1 96 ? -15.50100 1.38200 64.86400 1.000 20.38289 90 ASP A O 1
ATOM 677 N N . LEU A 1 97 ? -15.22400 3.61100 65.07200 1.000 23.87619 91 LEU A N 1
ATOM 678 C CA . LEU A 1 97 ? -13.96100 3.60800 64.32700 1.000 25.24043 91 LEU A CA 1
ATOM 679 C C . LEU A 1 97 ? -12.92200 2.71200 64.99300 1.000 20.76209 91 LEU A C 1
ATOM 680 O O . LEU A 1 97 ? -12.24400 1.92400 64.32200 1.000 20.33518 91 LEU A O 1
ATOM 685 N N . ALA A 1 98 ? -12.78200 2.82000 66.31900 1.000 23.15971 92 ALA A N 1
ATOM 686 C CA . ALA A 1 98 ? -11.84100 1.96300 67.03500 1.000 23.17363 92 ALA A CA 1
ATOM 687 C C . ALA A 1 98 ? -12.17300 0.49100 66.83600 1.000 22.32863 92 ALA A C 1
ATOM 688 O O . ALA A 1 98 ? -11.27000 -0.34200 66.68600 1.000 24.03083 92 ALA A O 1
ATOM 690 N N . TRP A 1 99 ? -13.46400 0.14500 66.84600 1.000 19.46985 93 TRP A N 1
ATOM 691 C CA . TRP A 1 99 ? -13.84400 -1.23400 66.56800 1.000 20.31107 93 TRP A CA 1
ATOM 692 C C . TRP A 1 99 ? -13.41300 -1.63800 65.16100 1.000 21.90007 93 TRP A C 1
ATOM 693 O O . TRP A 1 99 ? -12.92000 -2.75500 64.94900 1.000 19.84616 93 TRP A O 1
ATOM 704 N N . GLN A 1 100 ? -13.56100 -0.72300 64.19400 1.000 18.38852 94 GLN A N 1
ATOM 705 C CA . GLN A 1 100 ? -13.23600 -1.03600 62.80100 1.000 19.04440 94 GLN A CA 1
ATOM 706 C C . GLN A 1 100 ? -11.77400 -1.42300 62.63500 1.000 19.73101 94 GLN A C 1
ATOM 707 O O . GLN A 1 100 ? -11.44300 -2.27900 61.80500 1.000 19.85852 94 GLN A O 1
ATOM 713 N N . VAL A 1 101 ? -10.88400 -0.81000 63.42000 1.000 15.24312 95 VAL A N 1
ATOM 714 C CA . VAL A 1 101 ? -9.45700 -1.04700 63.24200 1.000 16.76868 95 VAL A CA 1
ATOM 715 C C . VAL A 1 101 ? -9.12200 -2.51300 63.47600 1.000 16.43947 95 VAL A C 1
ATOM 716 O O . VAL A 1 101 ? -8.32200 -3.10400 62.74200 1.000 16.63825 95 VAL A O 1
ATOM 720 N N . GLY A 1 102 ? -9.73400 -3.13000 64.48500 1.000 16.50054 96 GLY A N 1
ATOM 721 C CA . GLY A 1 102 ? -9.36600 -4.48900 64.82600 1.000 18.72134 96 GLY A CA 1
ATOM 722 C C . GLY A 1 102 ? -10.35100 -5.57400 64.42500 1.000 20.42840 96 GLY A C 1
ATOM 723 O O . GLY A 1 102 ? -10.06400 -6.76200 64.61400 1.000 21.44715 96 GLY A O 1
ATOM 724 N N . ALA A 1 103 ? -11.49800 -5.19800 63.85500 1.000 17.00830 97 ALA A N 1
ATOM 725 C CA . ALA A 1 103 ? -12.58500 -6.15600 63.64800 1.000 20.18055 97 ALA A CA 1
ATOM 726 C C . ALA A 1 103 ? -12.27300 -7.24300 62.62000 1.000 21.89017 97 ALA A C 1
ATOM 727 O O . ALA A 1 103 ? -13.02700 -8.22500 62.54000 1.000 22.59820 97 ALA A O 1
ATOM 729 N N . TRP A 1 104 ? -11.21200 -7.09200 61.82000 1.000 17.70069 98 TRP A N 1
ATOM 730 C CA . TRP A 1 104 ? -10.84500 -8.15300 60.88200 1.000 19.60531 98 TRP A CA 1
ATOM 731 C C . TRP A 1 104 ? -10.50500 -9.44200 61.62200 1.000 21.37476 98 TRP A C 1
ATOM 732 O O . TRP A 1 104 ? -10.69000 -10.53900 61.08300 1.000 22.00438 98 TRP A O 1
ATOM 743 N N . GLU A 1 105 ? -10.01600 -9.32500 62.85800 1.000 20.20360 99 GLU A N 1
ATOM 744 C CA . GLU A 1 105 ? -9.55300 -10.49500 63.59600 1.000 25.19311 99 GLU A CA 1
ATOM 745 C C . GLU A 1 105 ? -10.71300 -11.40400 63.98300 1.000 26.44459 99 GLU A C 1
ATOM 746 O O . GLU A 1 105 ? -10.61600 -12.62900 63.84800 1.000 28.32034 99 GLU A O 1
ATOM 752 N N . ALA A 1 106 ? -11.81800 -10.82200 64.45700 1.000 27.30364 100 ALA A N 1
ATOM 753 C CA . ALA A 1 106 ? -12.99600 -11.60900 64.80900 1.000 27.48800 100 ALA A CA 1
ATOM 754 C C . ALA A 1 106 ? -13.67100 -12.23000 63.58900 1.000 30.82987 100 ALA A C 1
ATOM 755 O O . ALA A 1 106 ? -14.40400 -13.21200 63.73900 1.000 36.45572 100 ALA A O 1
ATOM 757 N N . CYS A 1 107 ? -13.44400 -11.68500 62.39300 1.000 31.48767 101 CYS A N 1
ATOM 758 C CA . CYS A 1 107 ? -13.93000 -12.26900 61.14700 1.000 34.92305 101 CYS A CA 1
ATOM 759 C C . CYS A 1 107 ? -13.15700 -13.50100 60.71200 1.000 31.70680 101 CYS A C 1
ATOM 760 O O . CYS A 1 107 ? -13.59700 -14.18300 59.77900 1.000 36.56898 101 CYS A O 1
ATOM 763 N N . GLY A 1 108 ? -12.00300 -13.77000 61.31000 1.000 27.27183 102 GLY A N 1
ATOM 764 C CA . GLY A 1 108 ? -11.14200 -14.81000 60.79800 1.000 30.36426 102 GLY A CA 1
ATOM 765 C C . GLY A 1 108 ? -10.25400 -14.38700 59.65400 1.000 27.60136 102 GLY A C 1
ATOM 766 O O . GLY A 1 108 ? -9.68800 -15.25100 58.97400 1.000 30.36699 102 GLY A O 1
ATOM 767 N N . LEU A 1 109 ? -10.11400 -13.10100 59.41600 1.000 26.37574 103 LEU A N 1
ATOM 768 C CA . LEU A 1 109 ? -9.20200 -12.62300 58.39400 1.000 21.92837 103 LEU A CA 1
ATOM 769 C C . LEU A 1 109 ? -7.77400 -12.59000 58.93000 1.000 19.32090 103 LEU A C 1
ATOM 770 O O . LEU A 1 109 ? -7.56100 -12.46400 60.14100 1.000 21.10105 103 LEU A O 1
ATOM 775 N N . PRO A 1 110 ? -6.77800 -12.70200 58.05700 1.000 20.61970 104 PRO A N 1
ATOM 776 C CA . PRO A 1 110 ? -5.39800 -12.44900 58.47800 1.000 19.85983 104 PRO A CA 1
ATOM 777 C C . PRO A 1 110 ? -5.17800 -10.95100 58.64600 1.000 17.55811 104 PRO A C 1
ATOM 778 O O . PRO A 1 110 ? -5.97000 -10.12600 58.18900 1.000 18.68762 104 PRO A O 1
ATOM 782 N N . ARG A 1 111 ? -4.08900 -10.61100 59.32200 1.000 16.98529 105 ARG A N 1
ATOM 783 C CA . ARG A 1 111 ? -3.80400 -9.21200 59.61000 1.000 17.93935 105 ARG A CA 1
ATOM 784 C C . ARG A 1 111 ? -3.59200 -8.44100 58.30900 1.000 15.80992 105 ARG A C 1
ATOM 785 O O . ARG A 1 111 ? -2.86400 -8.91600 57.42700 1.000 16.63772 105 ARG A O 1
ATOM 793 N N . PRO A 1 112 ? -4.21200 -7.27500 58.13900 1.000 14.16357 106 PRO A N 1
ATOM 794 C CA . PRO A 1 112 ? -4.00100 -6.51100 56.90400 1.000 13.40653 106 PRO A CA 1
ATOM 795 C C . PRO A 1 112 ? -2.53100 -6.14200 56.72300 1.000 13.55999 106 PRO A C 1
ATOM 796 O O . PRO A 1 112 ? -1.78600 -5.95800 57.69100 1.000 15.77134 106 PRO A O 1
ATOM 800 N N . SER A 1 113 ? -2.10500 -6.06200 55.45900 1.000 12.43384 107 SER A N 1
ATOM 801 C CA . SER A 1 113 ? -0.76900 -5.54800 55.17400 1.000 15.07716 107 SER A CA 1
ATOM 802 C C . SER A 1 113 ? -0.61300 -4.12400 55.68800 1.000 13.62731 107 SER A C 1
ATOM 803 O O . SER A 1 113 ? 0.44800 -3.75500 56.20700 1.000 15.26874 107 SER A O 1
ATOM 806 N N . PHE A 1 114 ? -1.64900 -3.29600 55.51300 1.000 14.32019 108 PHE A N 1
ATOM 807 C CA . PHE A 1 114 ? -1.68700 -1.96000 56.09800 1.000 11.30554 108 PHE A CA 1
ATOM 808 C C . PHE A 1 114 ? -3.13200 -1.49400 56.15100 1.000 11.32882 108 PHE A C 1
ATOM 809 O O . PHE A 1 114 ? -4.02500 -2.09500 55.55400 1.000 13.24752 108 PHE A O 1
ATOM 817 N N . GLN A 1 115 ? -3.34900 -0.42300 56.89900 1.000 11.92757 109 GLN A N 1
ATOM 818 C CA . GLN A 1 115 ? -4.66300 0.17300 57.05400 1.000 14.15957 109 GLN A CA 1
ATOM 819 C C . GLN A 1 115 ? -4.55900 1.65800 56.75300 1.000 14.95382 109 GLN A C 1
ATOM 820 O O . GLN A 1 115 ? -3.46700 2.22700 56.69600 1.000 13.00065 109 GLN A O 1
ATOM 826 N N . LEU A 1 116 ? -5.71100 2.28100 56.53300 1.000 11.51568 110 LEU A N 1
ATOM 827 C CA . LEU A 1 116 ? -5.74100 3.68200 56.15000 1.000 12.50739 110 LEU A CA 1
ATOM 828 C C . LEU A 1 116 ? -6.86900 4.38700 56.88600 1.000 14.24609 110 LEU A C 1
ATOM 829 O O . LEU A 1 116 ? -8.01700 3.92700 56.86200 1.000 14.70934 110 LEU A O 1
ATOM 834 N N . ARG A 1 117 ? -6.52100 5.48200 57.53400 1.000 14.07995 111 ARG A N 1
ATOM 835 C CA A ARG A 1 117 ? -7.51000 6.34800 58.16100 0.510 16.52866 111 ARG A CA 1
ATOM 836 C CA B ARG A 1 117 ? -7.52100 6.33900 58.15300 0.490 16.46419 111 ARG A CA 1
ATOM 837 C C . ARG A 1 117 ? -7.89600 7.41500 57.14600 1.000 16.36162 111 ARG A C 1
ATOM 838 O O . ARG A 1 117 ? -7.03400 8.15600 56.67800 1.000 16.64366 111 ARG A O 1
ATOM 853 N N . THR A 1 118 ? -9.15200 7.50700 56.78700 1.000 14.55438 112 THR A N 1
ATOM 854 C CA . THR A 1 118 ? -9.55900 8.40000 55.70700 1.000 14.56485 112 THR A CA 1
ATOM 855 C C . THR A 1 118 ? -9.87600 9.80900 56.16900 1.000 19.03011 112 THR A C 1
ATOM 856 O O . THR A 1 118 ? -9.82600 10.73400 55.35200 1.000 18.91755 112 THR A O 1
ATOM 860 N N . GLY A 1 119 ? -10.23000 9.98900 57.43900 1.000 20.00196 113 GLY A N 1
ATOM 861 C CA . GLY A 1 119 ? -10.87500 11.20500 57.87300 1.000 23.02713 113 GLY A CA 1
ATOM 862 C C . GLY A 1 119 ? -12.38900 11.12900 57.90100 1.000 22.96365 113 GLY A C 1
ATOM 863 O O . GLY A 1 119 ? -13.02900 11.98200 58.53100 1.000 27.37904 113 GLY A O 1
ATOM 864 N N . GLY A 1 120 ? -12.97900 10.13900 57.25000 1.000 20.60882 114 GLY A N 1
ATOM 865 C CA . GLY A 1 120 ? -14.40500 9.92500 57.25700 1.000 22.40088 114 GLY A CA 1
ATOM 866 C C . GLY A 1 120 ? -14.81400 8.79800 58.18300 1.000 20.39648 114 GLY A C 1
ATOM 867 O O . GLY A 1 120 ? -14.16200 8.51500 59.19400 1.000 24.11949 114 GLY A O 1
ATOM 868 N N . LYS A 1 121 ? -15.89200 8.08700 57.77200 1.000 25.38281 115 LYS A N 1
ATOM 869 C CA . LYS A 1 121 ? -16.55400 7.15600 58.67200 1.000 26.11352 115 LYS A CA 1
ATOM 870 C C . LYS A 1 121 ? -15.97100 5.74900 58.63700 1.000 23.66755 115 LYS A C 1
ATOM 871 O O . LYS A 1 121 ? -16.42300 4.90200 59.41400 1.000 25.16979 115 LYS A O 1
ATOM 877 N N . SER A 1 122 ? -14.98500 5.46500 57.78400 1.000 22.15722 116 SER A N 1
ATOM 878 C CA A SER A 1 122 ? -14.52600 4.09700 57.58900 0.650 24.76381 116 SER A C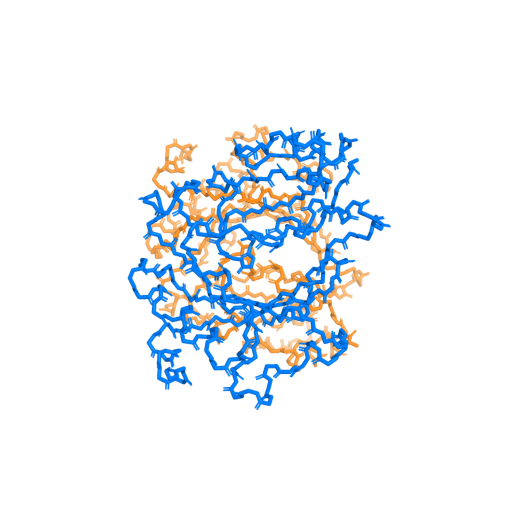A 1
ATOM 879 C CA B SER A 1 122 ? -14.52600 4.09700 57.589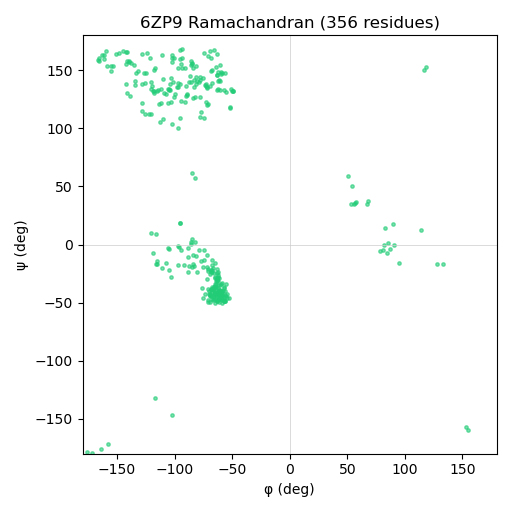00 0.350 24.37550 116 SER A CA 1
ATOM 880 C C . SER A 1 122 ? -13.00500 4.01300 57.60800 1.000 22.82320 116 SER A C 1
ATOM 881 O O . SER A 1 122 ? -12.31100 4.91100 57.12600 1.000 25.35314 116 SER A O 1
ATOM 886 N N . ILE A 1 123 ? -12.51000 2.94600 58.20400 1.000 17.55656 117 ILE A N 1
ATOM 887 C CA . ILE A 1 123 ? -11.13200 2.49800 58.04300 1.000 15.11873 117 ILE A CA 1
ATOM 888 C C . ILE A 1 123 ? -11.04900 1.67800 56.76400 1.000 13.76297 117 ILE A C 1
ATOM 889 O O . ILE A 1 123 ? -11.97500 0.91600 56.43600 1.000 15.79582 117 ILE A O 1
ATOM 894 N N . HIS A 1 124 ? -9.95100 1.82200 56.02800 1.000 13.03994 118 HIS A N 1
ATOM 895 C CA . HIS A 1 124 ? -9.69000 1.00300 54.85100 1.000 12.98380 118 HIS A CA 1
ATOM 896 C C . HIS A 1 124 ? -8.63700 -0.05000 55.18200 1.000 14.74697 118 HIS A C 1
ATOM 897 O O . HIS A 1 124 ? -7.60700 0.26500 55.78900 1.000 15.06609 118 HIS A O 1
ATOM 904 N N . HIS A 1 125 ? -8.90600 -1.29700 54.79900 1.000 12.37467 119 HIS A N 1
ATOM 905 C CA . HIS A 1 125 ? -8.02300 -2.42500 55.06800 1.000 12.29659 119 HIS A CA 1
ATOM 906 C C . HIS A 1 125 ? -7.48600 -2.96600 53.75300 1.000 12.08279 119 HIS A C 1
ATOM 907 O O . HIS A 1 125 ? -8.25500 -3.17400 52.81300 1.000 14.10896 119 HIS A O 1
ATOM 914 N N . TYR A 1 126 ? -6.18100 -3.20700 53.69100 1.000 11.99207 120 TYR A N 1
ATOM 915 C CA . TYR A 1 126 ? -5.53400 -3.73400 52.49700 1.000 11.70795 120 TYR A CA 1
ATOM 916 C C . TYR A 1 126 ? -4.73600 -5.00100 52.79700 1.000 14.02283 120 TYR A C 1
ATOM 917 O O . TYR A 1 126 ? -4.01600 -5.07500 53.79700 1.000 15.54761 120 TYR A O 1
ATOM 926 N N . TRP A 1 127 ? -4.82600 -5.97500 51.89800 1.000 12.90323 121 TRP A N 1
ATOM 927 C CA . TRP A 1 127 ? -3.99100 -7.17000 51.93200 1.000 14.05340 121 TRP A CA 1
ATOM 928 C C . TRP A 1 127 ? -3.24300 -7.23000 50.60200 1.000 11.93340 121 TRP A C 1
ATOM 929 O O . TRP A 1 127 ? -3.85900 -7.42100 49.54500 1.000 13.56606 121 TRP A O 1
ATOM 940 N N . VAL A 1 128 ? -1.91800 -7.05100 50.64800 1.000 11.99925 122 VAL A N 1
ATOM 941 C CA . VAL A 1 128 ? -1.10000 -6.91500 49.44500 1.000 12.86448 122 VAL A CA 1
ATOM 942 C C . VAL A 1 128 ? -0.46700 -8.25600 49.10900 1.000 14.87123 122 VAL A C 1
ATOM 943 O O . VAL A 1 128 ? 0.04500 -8.95000 49.99600 1.000 15.05888 122 VAL A O 1
ATOM 947 N N . PHE A 1 129 ? -0.49400 -8.62200 47.82800 1.000 12.66708 123 PHE A N 1
ATOM 948 C CA . PHE A 1 129 ? 0.07600 -9.88300 47.37700 1.000 12.51322 123 PHE A CA 1
ATOM 949 C C . PHE A 1 129 ? 1.51900 -9.69800 46.90700 1.000 14.73345 123 PHE A C 1
ATOM 950 O O . PHE A 1 129 ? 1.95700 -8.59000 46.58400 1.000 16.46846 123 PHE A O 1
ATOM 958 N N . HIS A 1 130 ? 2.26000 -10.81300 46.86800 1.000 15.85260 124 HIS A N 1
ATOM 959 C CA . HIS A 1 130 ? 3.64900 -10.76100 46.42300 1.000 15.31742 124 HIS A CA 1
ATOM 960 C C . HIS A 1 130 ? 3.77400 -10.51200 44.92000 1.000 21.19416 124 HIS A C 1
ATOM 961 O O . HIS A 1 130 ? 4.80900 -10.00300 44.47000 1.000 20.39631 124 HIS A O 1
ATOM 968 N N . SER A 1 131 ? 2.74400 -10.82200 44.14400 1.000 19.69499 125 SER A N 1
ATOM 969 C CA . SER A 1 131 ? 2.74200 -10.64100 42.69800 1.000 16.91876 125 SER A CA 1
ATOM 970 C C . SER A 1 131 ? 1.38600 -10.11100 42.26000 1.000 19.93485 125 SER A C 1
ATOM 971 O O . SER A 1 131 ? 0.38900 -10.28800 42.96900 1.000 20.80642 125 SER A O 1
ATOM 974 N N . PRO A 1 132 ? 1.31300 -9.45600 41.09700 1.000 19.61454 126 PRO A N 1
ATOM 975 C CA . PRO A 1 132 ? 0.01400 -8.98800 40.60600 1.000 17.47915 126 PRO A CA 1
ATOM 976 C C . PRO A 1 132 ? -0.91200 -10.16300 40.34600 1.000 15.14494 126 PRO A C 1
ATOM 977 O O . PRO A 1 132 ? -0.47500 -11.23200 39.92800 1.000 19.29507 126 PRO A O 1
ATOM 981 N N . VAL A 1 133 ? -2.19900 -9.95300 40.59400 1.000 14.48089 127 VAL A N 1
ATOM 982 C CA . VAL A 1 133 ? -3.22300 -10.98700 40.46000 1.000 15.09533 127 VAL A CA 1
ATOM 983 C C . VAL A 1 133 ? -4.09100 -10.66400 39.25000 1.000 15.78817 127 VAL A C 1
ATOM 984 O O . VAL A 1 133 ? -4.56400 -9.53200 39.10700 1.000 15.56727 127 VAL A O 1
ATOM 988 N N . ASP A 1 134 ? -4.29900 -11.65200 38.38000 1.000 16.29195 128 ASP A N 1
ATOM 989 C CA . ASP A 1 134 ? -5.17600 -11.47200 37.22600 1.000 17.20882 128 ASP A CA 1
ATOM 990 C C . ASP A 1 134 ? -6.59100 -11.13900 37.68200 1.000 19.09927 128 ASP A C 1
ATOM 991 O O . ASP A 1 134 ? -7.01900 -11.51900 38.77600 1.000 18.07397 128 ASP A O 1
ATOM 996 N N . VAL A 1 135 ? -7.33500 -10.44900 36.80800 1.000 17.13600 129 VAL A N 1
ATOM 997 C CA . VAL A 1 135 ? -8.65300 -9.93700 37.19300 1.000 17.55383 129 VAL A CA 1
ATOM 998 C C . VAL A 1 135 ? -9.61800 -11.04200 37.62200 1.000 21.11218 129 VAL A C 1
ATOM 999 O O . VAL A 1 135 ? -10.27900 -10.88100 38.66100 1.000 20.06773 129 VAL A O 1
ATOM 1003 N N . PRO A 1 136 ? -9.76200 -12.15900 36.89100 1.000 20.22318 130 PRO A N 1
ATOM 1004 C CA . PRO A 1 136 ? -10.72600 -13.18400 37.34800 1.000 21.18957 130 PRO A CA 1
ATOM 1005 C C . PRO A 1 136 ? -10.43500 -13.71600 38.74800 1.000 20.59167 130 PRO A C 1
ATOM 1006 O O . PRO A 1 136 ? -11.34900 -13.77300 39.58800 1.000 19.99809 130 PRO A O 1
ATOM 1010 N N . ALA A 1 137 ? -9.17800 -14.08700 39.02900 1.000 19.09537 131 ALA A N 1
ATOM 1011 C CA . ALA A 1 137 ? -8.80000 -14.53000 40.36900 1.000 17.94820 131 ALA A CA 1
ATOM 1012 C C . ALA A 1 137 ? -9.02800 -13.42900 41.39800 1.000 17.13574 131 ALA A C 1
ATOM 1013 O O . ALA A 1 137 ? -9.59400 -13.67200 42.47100 1.000 19.30395 131 ALA A O 1
ATOM 1015 N N . TRP A 1 138 ? -8.58800 -12.20700 41.08600 1.000 16.51762 132 TRP A N 1
ATOM 1016 C CA . TRP A 1 138 ? -8.79000 -11.09300 42.00800 1.000 15.82076 132 TRP A CA 1
ATOM 1017 C C . TRP A 1 138 ? -10.26800 -10.89400 42.31100 1.000 16.73092 132 TRP A C 1
ATOM 1018 O O . TRP A 1 138 ? -10.65100 -10.68800 43.47000 1.000 17.02471 132 TRP A O 1
ATOM 1029 N N . THR A 1 139 ? -11.11500 -10.94400 41.27600 1.000 16.55319 133 THR A N 1
ATOM 1030 C CA . THR A 1 139 ? -12.53600 -10.67100 41.46700 1.000 16.79768 133 THR A CA 1
ATOM 1031 C C . THR A 1 139 ? -13.14300 -11.65000 42.46000 1.000 17.68717 133 THR A C 1
ATOM 1032 O O . THR A 1 139 ? -13.94300 -11.26000 43.32200 1.000 19.77702 133 THR A O 1
ATOM 1036 N N . GLU A 1 140 ? -12.74000 -12.92000 42.37500 1.000 17.69160 134 GLU A N 1
ATOM 1037 C CA . GLU A 1 140 ? -13.25600 -13.93200 43.29000 1.000 20.13654 134 GLU A CA 1
ATOM 1038 C C . GLU A 1 140 ? -12.75400 -13.70800 44.71100 1.000 18.47655 134 GLU A C 1
ATOM 1039 O O . GLU A 1 140 ? -13.53400 -13.79500 45.66500 1.000 20.75829 134 GLU A O 1
ATOM 1045 N N . LEU A 1 141 ? -11.46100 -13.40500 44.86800 1.000 17.06922 135 LEU A N 1
ATOM 1046 C CA . LEU A 1 141 ? -10.91500 -13.11800 46.19300 1.000 16.57375 135 LEU A CA 1
ATOM 1047 C C . LEU A 1 141 ? -11.60300 -11.91900 46.82700 1.000 21.85734 135 LEU A C 1
ATOM 1048 O O . LEU A 1 141 ? -11.92400 -11.93600 48.02300 1.000 20.13152 135 LEU A O 1
ATOM 1053 N N . GLN A 1 142 ? -11.81700 -10.85700 46.04400 1.000 15.83422 136 GLN A N 1
ATOM 1054 C CA . GLN A 1 142 ? -12.41400 -9.64300 46.58900 1.000 15.47218 136 GLN A CA 1
ATOM 1055 C C . GLN A 1 142 ? -13.85500 -9.89200 47.00800 1.000 17.64318 136 GLN A C 1
ATOM 1056 O O . GLN A 1 142 ? -14.30000 -9.40100 48.05500 1.000 19.69243 136 GLN A O 1
ATOM 1062 N N . ALA A 1 143 ? -14.59100 -10.67400 46.21800 1.000 16.67354 137 ALA A N 1
ATOM 1063 C CA . ALA A 1 143 ? -15.96800 -10.99700 46.57000 1.000 18.25763 137 ALA A CA 1
ATOM 1064 C C . ALA A 1 143 ? -16.02400 -11.82800 47.84300 1.000 20.33262 137 ALA A C 1
ATOM 1065 O O . ALA A 1 143 ? -16.87800 -11.59400 48.71000 1.000 18.50098 137 ALA A O 1
ATOM 1067 N N . ARG A 1 144 ? -15.11900 -12.79500 47.97900 1.000 17.71662 138 ARG A N 1
ATOM 1068 C CA . ARG A 1 144 ? -15.09200 -13.60600 49.18900 1.000 23.54996 138 ARG A CA 1
ATOM 1069 C C . ARG A 1 144 ? -14.71800 -12.77500 50.40600 1.000 20.21829 138 ARG A C 1
ATOM 1070 O O . ARG A 1 144 ? -15.25400 -12.99300 51.50400 1.000 23.38185 138 ARG A O 1
ATOM 1078 N N . LEU A 1 145 ? -13.78600 -11.83100 50.23700 1.000 16.72489 139 LEU A N 1
ATOM 1079 C CA . LEU A 1 145 ? -13.41600 -10.95200 51.34200 1.000 16.23271 139 LEU A CA 1
ATOM 1080 C C . LEU A 1 145 ? -14.61500 -10.13000 51.80200 1.000 18.27945 139 LEU A C 1
ATOM 1081 O O . LEU A 1 145 ? -14.88700 -10.01500 53.00500 1.000 18.56389 139 LEU A O 1
ATOM 1086 N N . ILE A 1 146 ? -15.35200 -9.55600 50.84800 1.000 17.38434 140 ILE A N 1
ATOM 1087 C CA . ILE A 1 146 ? -16.53500 -8.76600 51.18400 1.000 19.71393 140 ILE A CA 1
ATOM 1088 C C . ILE A 1 146 ? -17.54500 -9.60900 51.95300 1.000 20.03915 140 ILE A C 1
ATOM 1089 O O . ILE A 1 146 ? -18.11600 -9.15700 52.95300 1.000 22.53460 140 ILE A O 1
ATOM 1094 N N . ALA A 1 147 ? -17.77100 -10.85000 51.50300 1.000 19.45856 141 ALA A N 1
ATOM 1095 C CA . ALA A 1 147 ? -18.77200 -11.71500 52.12300 1.000 20.40975 141 ALA A CA 1
ATOM 1096 C C . ALA A 1 147 ? -18.38500 -12.07600 53.55300 1.000 25.44855 141 ALA A C 1
ATOM 1097 O O . ALA A 1 147 ? -19.21900 -12.02600 54.46900 1.000 28.23485 141 ALA A O 1
ATOM 1099 N N . LEU A 1 148 ? -17.11900 -12.44400 53.76000 1.000 21.85169 142 LEU A N 1
ATOM 1100 C CA . LEU A 1 148 ? -16.68400 -12.94300 55.05700 1.000 23.92025 142 LEU A CA 1
ATOM 1101 C C . LEU A 1 148 ? -16.66200 -11.83400 56.10000 1.000 27.20051 142 LEU A C 1
ATOM 1102 O O . LEU A 1 148 ? -17.02700 -12.05600 57.26000 1.000 29.57881 142 LEU A O 1
ATOM 1107 N N . ALA A 1 149 ? -16.22300 -10.63700 55.71300 1.000 25.34792 143 ALA A N 1
ATOM 1108 C CA . ALA A 1 149 ? -16.14700 -9.53100 56.65400 1.000 18.91481 143 ALA A CA 1
ATOM 1109 C C . ALA A 1 149 ? -17.46700 -8.78500 56.79500 1.000 23.10954 143 ALA A C 1
ATOM 1110 O O . ALA A 1 149 ? -17.66700 -8.09500 57.80500 1.000 24.65163 143 ALA A O 1
ATOM 1112 N N . GLY A 1 150 ? -18.37500 -8.92100 55.83100 1.000 20.71119 144 GLY A N 1
ATOM 1113 C CA . GLY A 1 150 ? -19.51100 -8.01800 55.77100 1.000 22.72968 144 GLY A CA 1
ATOM 1114 C C . GLY A 1 150 ? -19.11500 -6.59600 55.41400 1.000 20.10699 144 GLY A C 1
ATOM 1115 O O . GLY A 1 150 ? -19.69700 -5.63500 55.94400 1.000 23.46077 144 GLY A O 1
ATOM 1116 N N . PHE A 1 151 ? -18.14000 -6.43900 54.52400 1.000 19.96667 145 PHE A N 1
ATOM 1117 C CA . PHE A 1 151 ? -17.75300 -5.12600 54.05000 1.000 19.77093 145 PHE A CA 1
ATOM 1118 C C . PHE A 1 151 ? -18.85300 -4.51200 53.17600 1.000 20.77113 145 PHE A C 1
ATOM 1119 O O . PHE A 1 151 ? -19.78900 -5.17900 52.72300 1.000 20.99552 145 PHE A O 1
ATOM 1127 N N . ASP A 1 152 ? -18.71300 -3.21400 52.93400 1.000 20.78092 146 ASP A N 1
ATOM 1128 C CA . ASP A 1 152 ? -19.43200 -2.50600 51.87700 1.000 20.43673 146 ASP A CA 1
ATOM 1129 C C . ASP A 1 152 ? -19.27000 -3.22300 50.53500 1.000 20.84603 146 ASP A C 1
ATOM 1130 O O . ASP A 1 152 ? -18.15800 -3.33700 50.01300 1.000 25.19890 146 ASP A O 1
ATOM 1135 N N . THR A 1 153 ? -20.38700 -3.70200 49.96800 1.000 20.57057 147 THR A N 1
ATOM 1136 C CA . THR A 1 153 ? -20.33900 -4.52400 48.75600 1.000 23.59699 147 THR A CA 1
ATOM 1137 C C . THR A 1 153 ? -20.13700 -3.71700 47.48000 1.000 23.13983 147 THR A C 1
ATOM 1138 O O . THR A 1 153 ? -19.99700 -4.31400 46.40700 1.000 30.92211 147 THR A O 1
ATOM 1142 N N . THR A 1 154 ? -20.11900 -2.38500 47.57300 1.000 21.85606 148 THR A N 1
ATOM 1143 C CA . THR A 1 154 ? -19.88400 -1.53800 46.40700 1.000 24.66348 148 THR A CA 1
ATOM 1144 C C . THR A 1 154 ? -18.48600 -1.73700 45.83000 1.000 26.31235 148 THR A C 1
ATOM 1145 O O . THR A 1 154 ? -18.29900 -1.69400 44.60700 1.000 27.59384 148 THR A O 1
ATOM 1149 N N . ASN A 1 155 ? -17.48900 -1.95400 46.69100 1.000 23.66398 149 ASN A N 1
ATOM 1150 C CA . ASN A 1 155 ? -16.07700 -1.94000 46.28700 1.000 19.31249 149 ASN A CA 1
ATOM 1151 C C . ASN A 1 155 ? -15.64000 -3.30400 45.74200 1.000 19.53633 149 ASN A C 1
ATOM 1152 O O . ASN A 1 155 ? -14.75000 -3.96000 46.28300 1.000 25.04643 149 ASN A O 1
ATOM 1157 N N . ARG A 1 156 ? -16.25800 -3.72000 44.68300 1.000 16.79267 150 ARG A N 1
ATOM 1158 C CA . ARG A 1 156 ? -15.96800 -5.02400 44.16700 1.000 18.36910 150 ARG A CA 1
ATOM 1159 C C . ARG A 1 156 ? -15.39800 -5.13300 42.75300 1.000 18.85354 150 ARG A C 1
ATOM 1160 O O . ARG A 1 156 ? -15.07400 -6.20300 42.35400 1.000 20.84298 150 ARG A O 1
ATOM 1168 N N . ASN A 1 157 ? -15.32800 -4.04100 42.01800 1.000 16.42953 151 ASN A N 1
ATOM 1169 C CA . ASN A 1 157 ? -14.93100 -4.06900 40.61400 1.000 18.57299 151 ASN A CA 1
ATOM 1170 C C . ASN A 1 157 ? -13.44700 -3.74700 40.45800 1.000 15.80409 151 ASN A C 1
ATOM 1171 O O . ASN A 1 157 ? -12.86700 -3.03500 41.28300 1.000 15.90336 151 ASN A O 1
ATOM 1176 N N . PRO A 1 158 ? -12.78900 -4.24800 39.41000 1.000 18.42811 152 PRO A N 1
ATOM 1177 C CA . PRO A 1 158 ? -11.32200 -4.11500 39.35000 1.000 17.95003 152 PRO A CA 1
ATOM 1178 C C . PRO A 1 158 ? -10.82100 -2.68600 39.17600 1.000 14.48877 152 PRO A C 1
ATOM 1179 O O . PRO A 1 158 ? -9.67100 -2.42200 39.54100 1.000 15.46499 152 PRO A O 1
ATOM 1183 N N . SER A 1 159 ? -11.62000 -1.75100 38.65800 1.000 14.87527 153 SER A N 1
ATOM 1184 C CA . SER A 1 159 ? -11.17600 -0.36400 38.57400 1.000 14.40188 153 SER A CA 1
ATOM 1185 C C . SER A 1 159 ? -11.63800 0.47900 39.76100 1.000 15.79028 153 SER A C 1
ATOM 1186 O O . SER A 1 159 ? -11.62600 1.71500 39.67400 1.000 17.78959 153 SER A O 1
ATOM 1189 N N . ARG A 1 160 ? -12.02000 -0.15400 40.86900 1.000 14.96664 154 ARG A N 1
ATOM 1190 C CA . ARG A 1 160 ? -12.46700 0.58200 42.04700 1.000 13.72294 154 ARG A CA 1
ATOM 1191 C C . ARG A 1 160 ? -11.39300 1.56200 42.51300 1.000 13.95764 154 ARG A C 1
ATOM 1192 O O . ARG A 1 160 ? -10.21200 1.20400 42.60300 1.000 14.76190 154 ARG A O 1
ATOM 1200 N N . VAL A 1 161 ? -11.80700 2.82700 42.79600 1.000 14.14094 155 VAL A N 1
ATOM 1201 C CA . VAL A 1 161 ? -10.89800 3.82600 43.35200 1.000 13.60798 155 VAL A CA 1
ATOM 1202 C C . VAL A 1 161 ? -11.01300 3.80900 44.86800 1.000 16.19793 155 VAL A C 1
ATOM 1203 O O . VAL A 1 161 ? -12.06800 3.49200 45.42500 1.000 16.19927 155 VAL A O 1
ATOM 1207 N N . MET A 1 162 ? -9.93700 4.17400 45.55200 1.000 12.36129 156 MET A N 1
ATOM 1208 C CA A MET A 1 162 ? -9.90100 4.25100 47.00500 0.250 13.83564 156 MET A CA 1
ATOM 1209 C CA B MET A 1 162 ? -9.90100 4.25100 47.00500 0.750 13.16868 156 MET A CA 1
ATOM 1210 C C . MET A 1 162 ? -9.22800 5.54700 47.42500 1.000 13.23534 156 MET A C 1
ATOM 1211 O O . MET A 1 162 ? -8.33000 6.04600 46.74000 1.000 12.67990 156 MET A O 1
ATOM 1220 N N . ARG A 1 163 ? -9.65700 6.07600 48.57100 1.000 12.17436 157 ARG A N 1
ATOM 1221 C CA . ARG A 1 163 ? -9.09900 7.31500 49.10900 1.000 12.15192 157 ARG A CA 1
ATOM 1222 C C . ARG A 1 163 ? -7.58000 7.25300 49.15400 1.000 11.76835 157 ARG A C 1
ATOM 1223 O O . ARG A 1 163 ? -6.99700 6.25700 49.59400 1.000 15.35790 157 ARG A O 1
ATOM 1231 N N . LEU A 1 164 ? -6.92700 8.31900 48.68900 1.000 11.79216 158 LEU A N 1
ATOM 1232 C CA . LEU A 1 164 ? -5.47500 8.40500 48.61200 1.000 12.25006 158 LEU A CA 1
ATOM 1233 C C . LEU A 1 164 ? -4.90100 8.98300 49.91100 1.000 12.71358 158 LEU A C 1
ATOM 1234 O O . LEU A 1 164 ? -5.36700 10.02200 50.39600 1.000 12.76418 158 LEU A O 1
ATOM 1239 N N . ALA A 1 165 ? -3.89900 8.30200 50.47700 1.000 12.46078 159 ALA A N 1
ATOM 1240 C CA . ALA A 1 165 ? -3.23100 8.78500 51.68500 1.000 11.10017 159 ALA A CA 1
ATOM 1241 C C . ALA A 1 165 ? -2.54800 10.11700 51.41600 1.000 12.62182 159 ALA A C 1
ATOM 1242 O O . ALA A 1 165 ? -2.09700 10.39000 50.30400 1.000 14.86246 159 ALA A O 1
ATOM 1244 N N . GLY A 1 166 ? -2.48200 10.95600 52.44800 1.000 13.38800 160 GLY A N 1
ATOM 1245 C CA . GLY A 1 166 ? -1.78200 12.21800 52.34400 1.000 15.02350 160 GLY A CA 1
ATOM 1246 C C . GLY A 1 166 ? -2.57700 13.36400 51.77000 1.000 15.42999 160 GLY A C 1
ATOM 1247 O O . GLY A 1 166 ? -2.01900 14.46400 51.62300 1.000 17.59584 160 GLY A O 1
ATOM 1248 N N . CYS A 1 167 ? -3.85200 13.15500 51.42800 1.000 14.26473 161 CYS A N 1
ATOM 1249 C CA . CYS A 1 167 ? -4.70900 14.23400 50.94900 1.000 13.12921 161 CYS A CA 1
ATOM 1250 C C . CYS A 1 167 ? -5.86300 14.44200 51.91500 1.000 15.72475 161 CYS A C 1
ATOM 1251 O O . CYS A 1 167 ? -6.29600 13.49600 52.58300 1.000 17.17123 161 CYS A O 1
ATOM 1254 N N . PRO A 1 168 ? -6.39100 15.65900 51.99500 1.000 17.22330 162 PRO A N 1
ATOM 1255 C CA . PRO A 1 168 ? -7.45100 15.93400 52.97000 1.000 18.77394 162 PRO A CA 1
ATOM 1256 C C . PRO A 1 168 ? -8.80700 15.36300 52.57700 1.000 21.49880 162 PRO A C 1
ATOM 1257 O O . PRO A 1 168 ? -9.18700 15.32400 51.39700 1.000 20.09201 162 PRO A O 1
ATOM 1261 N N . HIS A 1 169 ? -9.51900 14.89700 53.60700 1.000 18.49402 163 HIS A N 1
ATOM 1262 C CA . HIS A 1 169 ? -10.96000 14.69200 53.57600 1.000 17.09714 163 HIS A CA 1
ATOM 1263 C C . HIS A 1 169 ? -11.60100 16.07100 53.65100 1.000 20.94597 163 HIS A C 1
ATOM 1264 O O . HIS A 1 169 ? -11.52600 16.73600 54.68600 1.000 21.30622 163 HIS A O 1
ATOM 1271 N N . GLN A 1 170 ? -12.19500 16.52600 52.54500 1.000 19.21146 164 GLN A N 1
ATOM 1272 C CA . GLN A 1 170 ? -12.50800 17.94800 52.41600 1.000 21.46125 164 GLN A CA 1
ATOM 1273 C C . GLN A 1 170 ? -13.56100 18.43000 53.40600 1.000 24.55368 164 GLN A C 1
ATOM 1274 O O . GLN A 1 170 ? -13.58000 19.62000 53.73500 1.000 26.84419 164 GLN A O 1
ATOM 1280 N N . ARG A 1 171 ? -14.42300 17.54200 53.89400 1.000 24.12907 165 ARG A N 1
ATOM 1281 C CA . ARG A 1 171 ? -15.46400 17.96600 54.82300 1.000 26.07762 165 ARG A CA 1
ATOM 1282 C C . ARG A 1 171 ? -14.86800 18.41400 56.15300 1.000 26.94494 165 ARG A C 1
ATOM 1283 O O . ARG A 1 171 ? -15.33500 19.39300 56.74900 1.000 30.12929 165 ARG A O 1
ATOM 1291 N N . THR A 1 172 ? -13.82900 17.72200 56.63100 1.000 27.10047 166 THR A N 1
ATOM 1292 C CA . THR A 1 172 ? -13.20900 18.03100 57.91300 1.000 25.21543 166 THR A CA 1
ATOM 1293 C C . THR A 1 172 ? -11.80500 18.60400 57.80100 1.000 24.77636 166 THR A C 1
ATOM 1294 O O . THR A 1 172 ? -11.33400 19.23400 58.75200 1.000 30.19176 166 THR A O 1
ATOM 1298 N N . GLY A 1 173 ? -11.12300 18.40700 56.67900 1.000 23.36843 167 GLY A N 1
ATOM 1299 C CA . GLY A 1 173 ? -9.73600 18.79100 56.57300 1.000 23.50073 167 GLY A CA 1
ATOM 1300 C C . GLY A 1 173 ? -8.74600 17.77700 57.10400 1.000 23.46320 167 GLY A C 1
ATOM 1301 O O . GLY A 1 173 ? -7.53800 17.97500 56.92600 1.000 25.40581 167 GLY A O 1
ATOM 1302 N N . GLU A 1 174 ? -9.20700 16.70600 57.75500 1.000 21.72324 168 GLU A N 1
ATOM 1303 C CA . GLU A 1 174 ? -8.29800 15.67100 58.23600 1.000 20.45501 168 GLU A CA 1
ATOM 1304 C C . GLU A 1 174 ? -7.57500 15.02400 57.05900 1.000 20.30161 168 GLU A C 1
ATOM 1305 O O . GLU A 1 174 ? -8.20100 14.68500 56.05100 1.000 21.52633 168 GLU A O 1
ATOM 1311 N N . VAL A 1 175 ? -6.25400 14.85900 57.17700 1.000 19.12141 169 VAL A N 1
ATOM 1312 C CA . VAL A 1 175 ? -5.45200 14.29200 56.09800 1.000 17.97738 169 VAL A CA 1
ATOM 1313 C C . VAL A 1 175 ? -5.40300 12.77700 56.26000 1.000 20.89453 169 VAL A C 1
ATOM 1314 O O . VAL A 1 175 ? -5.08800 12.27100 57.34200 1.000 19.29492 169 VAL A O 1
ATOM 1318 N N . ALA A 1 176 ? -5.72100 12.04800 55.19000 1.000 15.92977 170 ALA A N 1
ATOM 1319 C CA . ALA A 1 176 ? -5.71900 10.59000 55.26300 1.000 15.33530 170 ALA A CA 1
ATOM 1320 C C . ALA A 1 176 ? -4.32400 10.07500 55.59400 1.000 16.18138 170 ALA A C 1
ATOM 1321 O O . ALA A 1 176 ? -3.31800 10.59200 55.10300 1.000 16.73090 170 ALA A O 1
ATOM 1323 N N . GLN A 1 177 ? -4.26100 9.03700 56.42100 1.000 14.86016 171 GLN A N 1
ATOM 1324 C CA A GLN A 1 177 ? -2.99400 8.56100 56.95900 0.560 16.24913 171 GLN A CA 1
ATOM 1325 C CA B GLN A 1 177 ? -2.98600 8.56000 56.93900 0.440 16.23193 171 GLN A CA 1
ATOM 1326 C C . GLN A 1 177 ? -2.92300 7.03700 56.91200 1.000 14.92563 171 GLN A C 1
ATOM 1327 O O . GLN A 1 177 ? -3.86400 6.35400 57.33800 1.000 16.39319 171 GLN A O 1
ATOM 1338 N N . ILE A 1 178 ? -1.80000 6.50900 56.42000 1.000 13.38576 172 ILE A N 1
ATOM 1339 C CA . ILE A 1 178 ? -1.53300 5.07600 56.48600 1.000 14.04135 172 ILE A CA 1
ATOM 1340 C C . ILE A 1 178 ? -1.06600 4.72200 57.89100 1.000 12.63773 172 ILE A C 1
ATOM 1341 O O . ILE A 1 178 ? -0.31100 5.47600 58.51700 1.000 13.28199 172 ILE A O 1
ATOM 1346 N N . PHE A 1 179 ? -1.53400 3.58500 58.40800 1.000 12.60410 173 PHE A N 1
ATOM 1347 C CA . PHE A 1 179 ? -1.09900 3.14100 59.72200 1.000 13.15306 173 PHE A CA 1
ATOM 1348 C C . PHE A 1 179 ? -1.14200 1.61600 59.78300 1.000 14.14925 173 PHE A C 1
ATOM 1349 O O . PHE A 1 179 ? -1.72800 0.95400 58.92700 1.000 13.50329 173 PHE A O 1
ATOM 1357 N N . ASN A 1 180 ? -0.47000 1.06200 60.79500 1.000 13.93042 174 ASN A N 1
ATOM 1358 C CA . ASN A 1 180 ? -0.39400 -0.38600 61.01600 1.000 13.94078 174 ASN A CA 1
ATOM 1359 C C . ASN A 1 180 ? 0.17100 -1.13800 59.80800 1.000 13.73888 174 ASN A C 1
ATOM 1360 O O . ASN A 1 180 ? -0.23700 -2.26800 59.51500 1.000 15.89598 174 ASN A O 1
ATOM 1365 N N . ALA A 1 181 ? 1.12400 -0.52600 59.10700 1.000 13.66287 175 ALA A N 1
ATOM 1366 C CA . ALA A 1 181 ? 1.82500 -1.24800 58.05300 1.000 13.25120 175 ALA A CA 1
ATOM 1367 C C . ALA A 1 181 ? 2.71600 -2.32800 58.66200 1.000 14.83386 175 ALA A C 1
ATOM 1368 O O . ALA A 1 181 ? 3.38500 -2.11200 59.67300 1.000 17.22630 175 ALA A O 1
ATOM 1370 N N . THR A 1 182 ? 2.69100 -3.51400 58.06300 1.000 16.32510 176 THR A N 1
ATOM 1371 C CA . THR A 1 182 ? 3.45900 -4.63800 58.57500 1.000 16.74280 176 THR A CA 1
ATOM 1372 C C . THR A 1 182 ? 4.54100 -5.09600 57.62100 1.000 18.52808 176 THR A C 1
ATOM 1373 O O . THR A 1 182 ? 5.44600 -5.81700 58.04400 1.000 19.47892 176 THR A O 1
ATOM 1377 N N . GLY A 1 183 ? 4.46500 -4.70700 56.35400 1.000 15.35940 177 GLY A N 1
ATOM 1378 C CA . GLY A 1 183 ? 5.38500 -5.19800 55.36400 1.000 15.90573 177 GLY A CA 1
ATOM 1379 C C . GLY A 1 183 ? 5.05600 -6.56800 54.81400 1.000 19.06775 177 GLY A C 1
ATOM 1380 O O . GLY A 1 183 ? 5.74900 -7.02300 53.89100 1.000 21.73600 177 GLY A O 1
ATOM 1381 N N . GLU A 1 184 ? 4.02700 -7.23800 55.33300 1.000 18.30837 178 GLU A N 1
ATOM 1382 C CA . GLU A 1 184 ? 3.76200 -8.61400 54.92700 1.000 19.11853 178 GLU A CA 1
ATOM 1383 C C . GLU A 1 184 ? 3.07600 -8.67300 53.56800 1.000 18.68149 178 GLU A C 1
ATOM 1384 O O . GLU A 1 184 ? 2.25200 -7.81700 53.22600 1.000 15.36753 178 GLU A O 1
ATOM 1390 N N . LEU A 1 185 ? 3.43600 -9.69400 52.79500 1.000 16.00421 179 LEU A N 1
ATOM 1391 C CA . LEU A 1 185 ? 2.88000 -9.94400 51.47200 1.000 16.02939 179 LEU A CA 1
ATOM 1392 C C . LEU A 1 185 ? 2.20100 -11.30500 51.48600 1.000 16.54472 179 LEU A C 1
ATOM 1393 O O . LEU A 1 185 ? 2.75000 -12.26600 52.03400 1.000 18.34557 179 LEU A O 1
ATOM 1398 N N . TYR A 1 186 ? 1.01000 -11.38400 50.89800 1.000 13.44544 180 TYR A N 1
ATOM 1399 C CA . TYR A 1 186 ? 0.20600 -12.59700 50.91300 1.000 14.21844 180 TYR A CA 1
ATOM 1400 C C . TYR A 1 186 ? 0.31100 -13.32200 49.58100 1.000 17.71345 180 TYR A C 1
ATOM 1401 O O . TYR A 1 186 ? 0.73900 -12.76600 48.56700 1.000 18.55810 180 TYR A O 1
ATOM 1410 N N . ASP A 1 187 ? -0.08100 -14.58300 49.60400 1.000 19.82031 181 ASP A N 1
ATOM 1411 C CA . ASP A 1 187 ? -0.14000 -15.38100 48.40500 1.000 19.99643 181 ASP A CA 1
ATOM 1412 C C . ASP A 1 187 ? -1.59000 -15.59800 48.02500 1.000 21.61071 181 ASP A C 1
ATOM 1413 O O . ASP A 1 187 ? -2.39400 -15.98500 48.88300 1.000 20.75826 181 ASP A O 1
ATOM 1418 N N . PRO A 1 188 ? -1.96500 -15.34400 46.77100 1.000 19.49832 182 PRO A N 1
ATOM 1419 C CA . PRO A 1 188 ? -3.38800 -15.43100 46.40000 1.000 22.59288 182 PRO A CA 1
ATOM 1420 C C . PRO A 1 188 ? -3.97800 -16.82500 46.53900 1.000 23.39615 182 PRO A C 1
ATOM 1421 O O . PRO A 1 188 ? -5.18000 -16.96000 46.81200 1.000 26.47584 182 PRO A O 1
ATOM 1425 N N . GLY A 1 189 ? -3.17600 -17.87000 46.34500 1.000 21.76918 183 GLY A N 1
ATOM 1426 C CA . GLY A 1 189 ? -3.69100 -19.21500 46.53100 1.000 25.22464 183 GLY A CA 1
ATOM 1427 C C . GLY A 1 189 ? -3.96200 -19.52400 47.98900 1.000 26.45555 183 GLY A C 1
ATOM 1428 O O . GLY A 1 189 ? -4.98800 -20.11900 48.32500 1.000 28.44118 183 GLY A O 1
ATOM 1429 N N . GLN A 1 190 ? -3.04800 -19.12900 48.87300 1.000 22.41162 184 GLN A N 1
ATOM 1430 C CA . GLN A 1 190 ? -3.29400 -19.28200 50.30100 1.000 25.51272 184 GLN A CA 1
ATOM 1431 C C . GLN A 1 190 ? -4.50700 -18.47000 50.72500 1.000 25.42106 184 GLN A C 1
ATOM 1432 O O . GLN A 1 190 ? -5.31400 -18.92300 51.53800 1.000 24.25789 184 GLN A O 1
ATOM 1438 N N . MET A 1 191 ? -4.66000 -17.26900 50.16600 1.000 21.24266 185 MET A N 1
ATOM 1439 C CA . MET A 1 191 ? -5.79300 -16.42300 50.52300 1.000 23.15555 185 MET A CA 1
ATOM 1440 C C . MET A 1 191 ? -7.10600 -17.05700 50.08300 1.000 22.56491 185 MET A C 1
ATOM 1441 O O . MET A 1 191 ? -8.12500 -16.94900 50.77900 1.000 25.42430 185 MET A O 1
ATOM 1446 N N . LEU A 1 192 ? -7.09700 -17.74200 48.93800 1.000 23.50631 186 LEU A N 1
ATOM 1447 C CA . LEU A 1 192 ? -8.30700 -18.40700 48.47000 1.000 26.35219 186 LEU A CA 1
ATOM 1448 C C . LEU A 1 192 ? -8.75700 -19.49800 49.43700 1.000 29.59988 186 LEU A C 1
ATOM 1449 O O . LEU A 1 192 ? -9.95600 -19.76100 49.55500 1.000 33.91126 186 LEU A O 1
ATOM 1454 N N . GLN A 1 193 ? -7.82100 -20.12700 50.15200 1.000 27.55265 187 GLN A N 1
ATOM 1455 C CA . GLN A 1 193 ? -8.18200 -21.17600 51.10100 1.000 30.71335 187 GLN A CA 1
ATOM 1456 C C . GLN A 1 193 ? -8.77700 -20.61900 52.38700 1.000 31.35763 187 GLN A C 1
ATOM 1457 O O . GLN A 1 193 ? -9.68700 -21.22500 52.95600 1.000 33.86440 187 GLN A O 1
ATOM 1463 N N . VAL A 1 194 ? -8.27400 -19.47900 52.87100 1.000 29.04992 188 VAL A N 1
ATOM 1464 C CA . VAL A 1 194 ? -8.77800 -18.91500 54.12000 1.000 32.89227 188 VAL A CA 1
ATOM 1465 C C . VAL A 1 194 ? -10.07800 -18.13600 53.93100 1.000 33.74681 188 VAL A C 1
ATOM 1466 O O . VAL A 1 194 ? -10.84400 -17.99200 54.88700 1.000 34.13796 188 VAL A O 1
ATOM 1470 N N . LEU A 1 195 ? -10.35200 -17.63200 52.72900 1.000 27.76396 189 LEU A N 1
ATOM 1471 C CA . LEU A 1 195 ? -11.59800 -16.97300 52.37300 1.000 29.64621 189 LEU A CA 1
ATOM 1472 C C . LEU A 1 195 ? -12.54200 -17.98200 51.75000 1.000 38.42919 189 LEU A C 1
ATOM 1473 O O . LEU A 1 195 ? -12.18600 -18.64100 50.76600 1.000 39.45544 189 LEU A O 1
ATOM 1478 N N . PRO A 1 196 ? -13.73800 -18.14800 52.30400 1.000 38.48474 190 PRO A N 1
ATOM 1479 C CA . PRO A 1 196 ? -14.81600 -18.99900 51.76500 1.000 40.71345 190 PRO A CA 1
ATOM 1480 C C . PRO A 1 196 ? -15.45800 -18.43000 50.51300 1.000 45.15711 190 PRO A C 1
ATOM 1481 O O . PRO A 1 196 ? -16.34600 -17.57900 50.58400 1.000 44.43759 190 PRO A O 1
ATOM 1485 N N . PRO B 1 12 ? 11.13300 2.02900 71.74600 1.000 34.77714 6 PRO B N 1
ATOM 1486 C CA . PRO B 1 12 ? 11.78700 1.45900 70.55900 1.000 27.15806 6 PRO B CA 1
ATOM 1487 C C . PRO B 1 12 ? 13.03900 2.23400 70.17400 1.000 22.85900 6 PRO B C 1
ATOM 1488 O O . PRO B 1 12 ? 13.04000 3.46800 70.15100 1.000 23.95357 6 PRO B O 1
ATOM 1492 N N . ALA B 1 13 ? 14.10400 1.49500 69.87200 1.000 19.89715 7 ALA B N 1
ATOM 1493 C CA . ALA B 1 13 ? 15.40100 2.07400 69.55300 1.000 18.88772 7 ALA B CA 1
ATOM 1494 C C . ALA B 1 13 ? 15.53900 2.44900 68.08600 1.000 18.76844 7 ALA B C 1
ATOM 1495 O O . ALA B 1 13 ? 16.60400 2.92700 67.68300 1.000 17.43605 7 ALA B O 1
ATOM 1497 N N . PHE B 1 14 ? 14.50100 2.22700 67.28200 1.000 14.92635 8 PHE B N 1
ATOM 1498 C CA . PHE B 1 14 ? 14.54500 2.44300 65.84200 1.000 17.37932 8 PHE B CA 1
ATOM 1499 C C . PHE B 1 14 ? 13.18500 2.95000 65.40200 1.000 15.39205 8 PHE B C 1
ATOM 1500 O O . PHE B 1 14 ? 12.20100 2.85400 66.14100 1.000 17.16582 8 PHE B O 1
ATOM 1508 N N . ASP B 1 15 ? 13.12800 3.46600 64.17400 1.000 13.44407 9 ASP B N 1
ATOM 1509 C CA . ASP B 1 15 ? 11.88800 3.97000 63.58200 1.000 13.47960 9 ASP B CA 1
ATOM 1510 C C . ASP B 1 15 ? 11.38000 2.91300 62.61400 1.000 16.29959 9 ASP B C 1
ATOM 1511 O O . ASP B 1 15 ? 11.89200 2.78700 61.49700 1.000 14.52753 9 ASP B O 1
ATOM 1516 N N . ARG B 1 16 ? 10.34700 2.17600 63.03500 1.000 16.32510 10 ARG B N 1
ATOM 1517 C CA . ARG B 1 16 ? 9.83800 1.08300 62.21500 1.000 15.53598 10 ARG B CA 1
ATOM 1518 C C . ARG B 1 16 ? 9.27800 1.58000 60.88500 1.000 15.51389 10 ARG B C 1
ATOM 1519 O O . ARG B 1 16 ? 9.36300 0.86700 59.88200 1.000 15.16247 10 ARG B O 1
ATOM 1527 N N . ASP B 1 17 ? 8.73000 2.79700 60.83800 1.000 15.50924 11 ASP B N 1
ATOM 1528 C CA . ASP B 1 17 ? 8.14400 3.27500 59.58000 1.000 16.32231 11 ASP B CA 1
ATOM 1529 C C . ASP B 1 17 ? 9.21300 3.49700 58.51600 1.000 12.88407 11 ASP B C 1
ATOM 1530 O O . ASP B 1 17 ? 8.97400 3.24600 57.33000 1.000 14.30783 11 ASP B O 1
ATOM 1535 N N . GLN B 1 18 ? 10.39200 3.97900 58.92500 1.000 12.86932 12 GLN B N 1
ATOM 1536 C CA . GLN B 1 18 ? 11.50600 4.13600 57.99800 1.000 11.41642 12 GLN B CA 1
ATOM 1537 C C . GLN B 1 18 ? 12.04500 2.78300 57.54200 1.000 10.53215 12 GLN B C 1
ATOM 1538 O O . GLN B 1 18 ? 12.41200 2.62100 56.37100 1.000 10.79088 12 GLN B O 1
ATOM 1544 N N . ILE B 1 19 ? 12.10600 1.79600 58.44000 1.000 11.76279 13 ILE B N 1
ATOM 1545 C CA . ILE B 1 19 ? 12.53600 0.46200 58.01600 1.000 10.45229 13 ILE B CA 1
ATOM 1546 C C . ILE B 1 19 ? 11.58300 -0.08900 56.96600 1.000 10.30369 13 ILE B C 1
ATOM 1547 O O . ILE B 1 19 ? 12.00600 -0.56300 55.90700 1.000 10.98870 13 ILE B O 1
ATOM 1552 N N . LEU B 1 20 ? 10.27500 -0.03000 57.24200 1.000 12.67873 14 LEU B N 1
ATOM 1553 C CA . LEU B 1 20 ? 9.31600 -0.57600 56.28800 1.000 13.65932 14 LEU B CA 1
ATOM 1554 C C . LEU B 1 20 ? 9.34200 0.19300 54.97200 1.000 12.94380 14 LEU B C 1
ATOM 1555 O O . LEU B 1 20 ? 9.21400 -0.40500 53.89700 1.000 14.45842 14 LEU B O 1
ATOM 1560 N N . LEU B 1 21 ? 9.50900 1.51700 55.03600 1.000 12.73045 15 LEU B N 1
ATOM 1561 C CA . LEU B 1 21 ? 9.60400 2.30600 53.81500 1.000 10.26891 15 LEU B CA 1
ATOM 1562 C C . LEU B 1 21 ? 10.81100 1.89600 52.98000 1.000 11.28985 15 LEU B C 1
ATOM 1563 O O . LEU B 1 21 ? 10.71300 1.78500 51.75300 1.000 12.33156 15 LEU B O 1
ATOM 1568 N N . HIS B 1 22 ? 11.96400 1.67800 53.62100 1.000 10.79321 16 HIS B N 1
ATOM 1569 C CA . HIS B 1 22 ? 13.15100 1.23000 52.89300 1.000 10.51985 16 HIS B CA 1
ATOM 1570 C C . HIS B 1 22 ? 12.87300 -0.06900 52.14400 1.000 10.79849 16 HIS B C 1
ATOM 1571 O O . HIS B 1 22 ? 13.19200 -0.20100 50.95700 1.000 11.59409 16 HIS B O 1
ATOM 1578 N N . LEU B 1 23 ? 12.26600 -1.04100 52.82800 1.000 12.25947 17 LEU B N 1
ATOM 1579 C CA . LEU B 1 23 ? 11.93400 -2.31300 52.19600 1.000 12.58490 17 LEU B CA 1
ATOM 1580 C C . LEU B 1 23 ? 10.92600 -2.11100 51.08400 1.000 12.74993 17 LEU B C 1
ATOM 1581 O O . LEU B 1 23 ? 11.04100 -2.71100 50.01000 1.000 13.07279 17 LEU B O 1
ATOM 1586 N N . SER B 1 24 ? 9.93000 -1.26200 51.33600 1.000 12.67223 18 SER B N 1
ATOM 1587 C CA . SER B 1 24 ? 8.86400 -1.02500 50.37500 1.000 12.95779 18 SER B CA 1
ATOM 1588 C C . SER B 1 24 ? 9.39900 -0.39200 49.09400 1.000 11.69470 18 SER B C 1
ATOM 1589 O O . SER B 1 24 ? 9.06200 -0.82800 47.98700 1.000 11.47707 18 SER B O 1
ATOM 1592 N N . LEU B 1 25 ? 10.23400 0.64200 49.21800 1.000 11.46582 19 LEU B N 1
ATOM 1593 C CA . LEU B 1 25 ? 10.80800 1.25600 48.01900 1.000 11.26140 19 LEU B CA 1
ATOM 1594 C C . LEU B 1 25 ? 11.67200 0.27400 47.23700 1.000 12.62803 19 LEU B C 1
ATOM 1595 O O . LEU B 1 25 ? 11.74800 0.36900 46.00600 1.000 15.30166 19 LEU B O 1
ATOM 1600 N N . LEU B 1 26 ? 12.32100 -0.67600 47.91900 1.000 11.42170 20 LEU B N 1
ATOM 1601 C CA . LEU B 1 26 ? 13.08400 -1.71900 47.23400 1.000 10.07096 20 LEU B CA 1
ATOM 1602 C C . LEU B 1 26 ? 12.21300 -2.87900 46.75500 1.000 11.24980 20 LEU B C 1
ATOM 1603 O O . LEU B 1 26 ? 12.75200 -3.85400 46.20300 1.000 12.23995 20 LEU B O 1
ATOM 1608 N N . ARG B 1 27 ? 10.89600 -2.80600 46.96600 1.000 13.07805 21 ARG B N 1
ATOM 1609 C CA . ARG B 1 27 ? 9.97000 -3.86900 46.58100 1.000 11.39828 21 ARG B CA 1
ATOM 1610 C C . ARG B 1 27 ? 10.35900 -5.21100 47.19900 1.000 13.22343 21 ARG B C 1
ATOM 1611 O O . ARG B 1 27 ? 10.16500 -6.27400 46.59600 1.000 14.48694 21 ARG B O 1
ATOM 1619 N N . LYS B 1 28 ? 10.89700 -5.17000 48.41500 1.000 13.37584 22 LYS B N 1
ATOM 1620 C CA . LYS B 1 28 ? 11.30200 -6.36500 49.13500 1.000 14.78517 22 LYS B CA 1
ATOM 1621 C C . LYS B 1 28 ? 10.18100 -6.84300 50.05700 1.000 17.07495 22 LYS B C 1
ATOM 1622 O O . LYS B 1 28 ? 9.18100 -6.15600 50.28000 1.000 19.59449 22 LYS B O 1
ATOM 1628 N N . ASP B 1 29 ? 10.36200 -8.05500 50.57400 1.000 16.53277 23 ASP B N 1
ATOM 1629 C CA . ASP B 1 29 ? 9.42100 -8.73700 51.45300 1.000 16.10761 23 ASP B CA 1
ATOM 1630 C C . ASP B 1 29 ? 10.07900 -8.82500 52.82300 1.000 14.05213 23 ASP B C 1
ATOM 1631 O O . ASP B 1 29 ? 11.17200 -9.37700 52.94100 1.000 16.13700 23 ASP B O 1
ATOM 1636 N N . ILE B 1 30 ? 9.43500 -8.27200 53.85100 1.000 13.94491 24 ILE B N 1
ATOM 1637 C CA . ILE B 1 30 ? 10.01300 -8.33800 55.19400 1.000 15.34006 24 ILE B CA 1
ATOM 1638 C C . ILE B 1 30 ? 10.30700 -9.77600 55.59800 1.000 19.04822 24 ILE B C 1
ATOM 1639 O O . ILE B 1 30 ? 11.30300 -10.04300 56.28100 1.000 16.86867 24 ILE B O 1
ATOM 1644 N N . ALA B 1 31 ? 9.48100 -10.72700 55.15500 1.000 14.59028 25 ALA B N 1
ATOM 1645 C CA . ALA B 1 31 ? 9.65400 -12.11400 55.56800 1.000 13.62985 25 ALA B CA 1
ATOM 1646 C C . ALA B 1 31 ? 10.93900 -12.74100 55.04000 1.000 14.67141 25 ALA B C 1
ATOM 1647 O O . ALA B 1 31 ? 11.38400 -13.75000 55.59000 1.000 16.87304 25 ALA B O 1
ATOM 1649 N N . THR B 1 32 ? 11.54600 -12.18500 53.99300 1.000 15.73553 26 THR B N 1
ATOM 1650 C CA . THR B 1 32 ? 12.76700 -12.75500 53.43100 1.000 15.21222 26 THR B CA 1
ATOM 1651 C C . THR B 1 32 ? 13.93200 -11.77400 53.47100 1.000 14.60858 26 THR B C 1
ATOM 1652 O O . THR B 1 32 ? 14.97400 -12.03800 52.86200 1.000 17.61680 26 THR B O 1
ATOM 1656 N N . THR B 1 33 ? 13.78900 -10.64800 54.15200 1.000 12.77240 27 THR B N 1
ATOM 1657 C CA . THR B 1 33 ? 14.87600 -9.68300 54.19400 1.000 12.27555 27 THR B CA 1
ATOM 1658 C C . THR B 1 33 ? 15.91100 -10.08600 55.24500 1.000 13.87263 27 THR B C 1
ATOM 1659 O O . THR B 1 33 ? 15.57400 -10.53300 56.34900 1.000 15.14515 27 THR B O 1
ATOM 1663 N N . ARG B 1 34 ? 17.17900 -9.93000 54.88300 1.000 11.20716 28 ARG B N 1
ATOM 1664 C CA . ARG B 1 34 ? 18.29400 -10.26700 55.75200 1.000 11.26013 28 ARG B CA 1
ATOM 1665 C C . ARG B 1 34 ? 18.91700 -8.99400 56.32000 1.000 12.00024 28 ARG B C 1
ATOM 1666 O O . ARG B 1 34 ? 19.16800 -8.02700 55.58800 1.000 11.88781 28 ARG B O 1
ATOM 1674 N N . TYR B 1 35 ? 19.16600 -9.01400 57.62400 1.000 10.94587 29 TYR B N 1
ATOM 1675 C CA . TYR B 1 35 ? 19.74600 -7.91700 58.38800 1.000 10.72402 29 TYR B CA 1
ATOM 1676 C C . TYR B 1 35 ? 21.20900 -8.22700 58.67900 1.000 10.95236 29 TYR B C 1
ATOM 1677 O O . TYR B 1 35 ? 21.57200 -9.39100 58.88400 1.000 11.73136 29 TYR B O 1
ATOM 1686 N N . ARG B 1 36 ? 22.06800 -7.21300 58.66700 1.000 10.79661 30 ARG B N 1
ATOM 1687 C CA A ARG B 1 36 ? 23.44000 -7.35200 59.14200 0.610 11.02233 30 ARG B CA 1
ATOM 1688 C CA B ARG B 1 36 ? 23.42900 -7.36300 59.15800 0.390 11.02422 30 ARG B CA 1
ATOM 1689 C C . ARG B 1 36 ? 23.69700 -6.27200 60.18000 1.000 10.89665 30 ARG B C 1
ATOM 1690 O O . ARG B 1 36 ? 23.46000 -5.08700 59.91400 1.000 10.99429 30 ARG B O 1
ATOM 1705 N N . ALA B 1 37 ? 24.14200 -6.67700 61.35200 1.000 11.14938 31 ALA B N 1
ATOM 1706 C CA . ALA B 1 37 ? 24.56400 -5.76100 62.40100 1.000 11.16411 31 ALA B CA 1
ATOM 1707 C C . ALA B 1 37 ? 26.08600 -5.79900 62.46400 1.000 11.39883 31 ALA B C 1
ATOM 1708 O O . ALA B 1 37 ? 26.67200 -6.86600 62.67000 1.000 12.46344 31 ALA B O 1
ATOM 1710 N N . ILE B 1 38 ? 26.72200 -4.64500 62.27500 1.000 11.29914 32 ILE B N 1
ATOM 1711 C CA . ILE B 1 38 ? 28.17500 -4.54800 62.28600 1.000 11.54747 32 ILE B CA 1
ATOM 1712 C C . ILE B 1 38 ? 28.59800 -3.69100 63.46800 1.000 12.54337 32 ILE B C 1
ATOM 1713 O O . ILE B 1 38 ? 28.05100 -2.60400 63.68700 1.000 11.68071 32 ILE B O 1
ATOM 1718 N N . TRP B 1 39 ? 29.57600 -4.17900 64.22300 1.000 12.04853 33 TRP B N 1
ATOM 1719 C CA . TRP B 1 39 ? 30.06600 -3.41900 65.36000 1.000 12.27505 33 TRP B CA 1
ATOM 1720 C C . TRP B 1 39 ? 30.88400 -2.22200 64.87400 1.000 13.25313 33 TRP B C 1
ATOM 1721 O O . TRP B 1 39 ? 31.70300 -2.35700 63.96300 1.000 16.50439 33 TRP B O 1
ATOM 1732 N N . PRO B 1 40 ? 30.69100 -1.03900 65.46000 1.000 14.07144 34 PRO B N 1
ATOM 1733 C CA . PRO B 1 40 ? 31.34200 0.15700 64.89900 1.000 14.81810 34 PRO B CA 1
ATOM 1734 C C . PRO B 1 40 ? 32.85900 0.17200 65.01500 1.000 19.47953 34 PRO B C 1
ATOM 1735 O O . PRO B 1 40 ? 33.49700 0.85100 64.20700 1.000 21.46115 34 PRO B O 1
ATOM 1739 N N . ARG B 1 41 ? 33.46800 -0.55700 65.95100 1.000 15.44278 35 ARG B N 1
ATOM 1740 C CA . ARG B 1 41 ? 34.90300 -0.44500 66.22500 1.000 15.96159 35 ARG B CA 1
ATOM 1741 C C . ARG B 1 41 ? 35.61100 -1.73000 65.81300 1.000 14.36094 35 ARG B C 1
ATOM 1742 O O . ARG B 1 41 ? 35.50900 -2.75500 66.49800 1.000 15.77745 35 ARG B O 1
ATOM 1750 N N . ARG B 1 42 ? 36.33400 -1.66700 64.69200 1.000 17.31689 36 ARG B N 1
ATOM 1751 C CA . ARG B 1 42 ? 37.01900 -2.84900 64.18900 1.000 16.49547 36 ARG B CA 1
ATOM 1752 C C . ARG B 1 42 ? 37.97400 -3.42500 65.23300 1.000 16.50621 36 ARG B C 1
ATOM 1753 O O . ARG B 1 42 ? 38.09700 -4.65100 65.36100 1.000 21.00970 36 ARG B O 1
ATOM 1761 N N . GLU B 1 43 ? 38.63100 -2.55900 66.01800 1.000 17.49587 37 GLU B N 1
ATOM 1762 C CA . GLU B 1 43 ? 39.62000 -3.03400 66.99200 1.000 19.07628 37 GLU B CA 1
ATOM 1763 C C . GLU B 1 43 ? 39.01800 -3.89400 68.10900 1.000 23.67222 37 GLU B C 1
ATOM 1764 O O . GLU B 1 43 ? 39.76700 -4.58400 68.81200 1.000 27.16526 37 GLU B O 1
ATOM 1770 N N . ASP B 1 44 ? 37.69300 -3.87800 68.29500 1.000 20.61731 38 ASP B N 1
ATOM 1771 C CA . ASP B 1 44 ? 37.06700 -4.69700 69.33100 1.000 21.03411 38 ASP B CA 1
ATOM 1772 C C . ASP B 1 44 ? 36.84400 -6.14400 68.91200 1.000 22.21273 38 ASP B C 1
ATOM 1773 O O . ASP B 1 44 ? 36.48300 -6.96400 69.76500 1.000 25.27224 38 ASP B O 1
ATOM 1778 N N . LYS B 1 45 ? 37.03000 -6.47400 67.63100 1.000 22.14867 39 LYS B N 1
ATOM 1779 C CA . LYS B 1 45 ? 36.92400 -7.84600 67.12100 1.000 23.75977 39 LYS B CA 1
ATOM 1780 C C . LYS B 1 45 ? 35.58500 -8.49000 67.48600 1.000 26.32370 39 LYS B C 1
ATOM 1781 O O . LYS B 1 45 ? 35.52500 -9.60700 68.00700 1.000 24.19644 39 LYS B O 1
ATOM 1787 N N . VAL B 1 46 ? 34.50000 -7.77500 67.19600 1.000 20.49138 40 VAL B N 1
ATOM 1788 C CA . VAL B 1 46 ? 33.14200 -8.25300 67.43900 1.000 19.40755 40 VAL B CA 1
ATOM 1789 C C . VAL B 1 46 ? 32.58100 -8.76400 66.12400 1.000 17.08725 40 VAL B C 1
ATOM 1790 O O . VAL B 1 46 ? 32.59300 -8.04200 65.12300 1.000 17.86779 40 VAL B O 1
ATOM 1794 N N . LYS B 1 47 ? 32.08300 -9.99800 66.12500 1.000 17.03690 41 LYS B N 1
ATOM 1795 C CA . LYS B 1 47 ? 31.56300 -10.61300 64.91500 1.000 15.51634 41 LYS B CA 1
ATOM 1796 C C . LYS B 1 47 ? 30.21500 -10.00100 64.53000 1.000 15.51231 41 LYS B C 1
ATOM 1797 O O . LYS B 1 47 ? 29.35400 -9.76400 65.38300 1.000 16.32477 41 LYS B O 1
ATOM 1803 N N . ALA B 1 48 ? 30.04300 -9.73200 63.24000 1.000 14.82317 42 ALA B N 1
ATOM 1804 C CA . ALA B 1 48 ? 28.78800 -9.16700 62.76700 1.000 13.51330 42 ALA B CA 1
ATOM 1805 C C . ALA B 1 48 ? 27.64900 -10.17600 62.90700 1.000 14.27843 42 ALA B C 1
ATOM 1806 O O . ALA B 1 48 ? 27.85500 -11.38800 62.84100 1.000 16.72662 42 ALA B O 1
ATOM 1808 N N . TRP B 1 49 ? 26.43300 -9.66500 63.10200 1.000 12.42673 43 TRP B N 1
ATOM 1809 C CA . TRP B 1 49 ? 25.24400 -10.51000 63.07000 1.000 12.51072 43 TRP B CA 1
ATOM 1810 C C . TRP B 1 49 ? 24.73000 -10.61600 61.64500 1.000 12.29327 43 TRP B C 1
ATOM 1811 O O . TRP B 1 49 ? 24.70400 -9.62400 60.91700 1.000 11.91209 43 TRP B O 1
ATOM 1822 N N . THR B 1 50 ? 24.29800 -11.81800 61.25900 1.000 13.77834 44 THR B N 1
ATOM 1823 C CA . THR B 1 50 ? 23.54900 -12.03400 60.02200 1.000 12.48881 44 THR B CA 1
ATOM 1824 C C . THR B 1 50 ? 22.27000 -12.76000 60.40500 1.000 12.66196 44 THR B C 1
ATOM 1825 O O . THR B 1 50 ? 22.32200 -13.91000 60.85000 1.000 15.54149 44 THR B O 1
ATOM 1829 N N . THR B 1 51 ? 21.12400 -12.08100 60.25700 1.000 12.28013 45 THR B N 1
ATOM 1830 C CA . THR B 1 51 ? 19.86500 -12.54300 60.83700 1.000 12.42669 45 THR B CA 1
ATOM 1831 C C . THR B 1 51 ? 18.68300 -12.28800 59.90900 1.000 12.16771 45 THR B C 1
ATOM 1832 O O . THR B 1 51 ? 18.80600 -11.50400 58.96100 1.000 12.42326 45 THR B O 1
ATOM 1836 N N . PRO B 1 52 ? 17.51900 -12.90000 60.16300 1.000 12.39184 46 PRO B N 1
ATOM 1837 C CA . PRO B 1 52 ? 16.26900 -12.33600 59.63400 1.000 13.19829 46 PRO B CA 1
ATOM 1838 C C . PRO B 1 52 ? 16.07700 -10.92400 60.15700 1.000 13.80368 46 PRO B C 1
ATOM 1839 O O . PRO B 1 52 ? 16.47400 -10.59700 61.27600 1.000 14.50268 46 PRO B O 1
ATOM 1843 N N . LEU B 1 53 ? 15.45800 -10.08000 59.33600 1.000 12.45424 47 LEU B N 1
ATOM 1844 C CA . LEU B 1 53 ? 15.06600 -8.74900 59.79100 1.000 12.54386 47 LEU B CA 1
ATOM 1845 C C . LEU B 1 53 ? 13.79800 -8.88400 60.63100 1.000 15.00555 47 LEU B C 1
ATOM 1846 O O . LEU B 1 53 ? 12.73000 -9.20700 60.10400 1.000 14.23226 47 LEU B O 1
ATOM 1851 N N . THR B 1 54 ? 13.91700 -8.67600 61.94400 1.000 12.31398 48 THR B N 1
ATOM 1852 C CA . THR B 1 54 ? 12.77400 -8.65700 62.85000 1.000 13.03911 48 THR B CA 1
ATOM 1853 C C . THR B 1 54 ? 12.91400 -7.47700 63.79100 1.000 12.88711 48 THR B C 1
ATOM 1854 O O . THR B 1 54 ? 14.02700 -7.01400 64.06000 1.000 13.74515 48 THR B O 1
ATOM 1858 N N . GLY B 1 55 ? 11.77000 -7.00800 64.30300 1.000 14.94172 49 GLY B N 1
ATOM 1859 C CA . GLY B 1 55 ? 11.78600 -5.89800 65.24100 1.000 14.37836 49 GLY B CA 1
ATOM 1860 C C . GLY B 1 55 ? 12.63500 -6.17400 66.46600 1.000 15.92876 49 GLY B C 1
ATOM 1861 O O . GLY B 1 55 ? 13.43400 -5.32400 66.88300 1.000 15.03357 49 GLY B O 1
ATOM 1862 N N . ALA B 1 56 ? 12.49300 -7.37100 67.04900 1.000 13.10886 50 ALA B N 1
ATOM 1863 C CA . ALA B 1 56 ? 13.29300 -7.72700 68.21900 1.000 13.34259 50 ALA B CA 1
ATOM 1864 C C . ALA B 1 56 ? 14.78400 -7.70800 67.90400 1.000 13.37475 50 ALA B C 1
ATOM 1865 O O . ALA B 1 56 ? 15.58900 -7.21300 68.70400 1.000 15.69014 50 ALA B O 1
ATOM 1867 N N . THR B 1 57 ? 15.17100 -8.25600 66.75300 1.000 12.79618 51 THR B N 1
ATOM 1868 C CA . THR B 1 57 ? 16.58500 -8.28000 66.38100 1.000 12.10536 51 THR B CA 1
ATOM 1869 C C . THR B 1 57 ? 17.15200 -6.87200 66.28100 1.000 12.55255 51 THR B C 1
ATOM 1870 O O . THR B 1 57 ? 18.23700 -6.59200 66.79400 1.000 12.18169 51 THR B O 1
ATOM 1874 N N . VAL B 1 58 ? 16.43400 -5.97200 65.61000 1.000 11.36187 52 VAL B N 1
ATOM 1875 C CA . VAL B 1 58 ? 16.93400 -4.61100 65.46300 1.000 11.08731 52 VAL B CA 1
ATOM 1876 C C . VAL B 1 58 ? 17.00000 -3.92100 66.81700 1.000 11.39042 52 VAL B C 1
ATOM 1877 O O . VAL B 1 58 ? 17.98800 -3.24900 67.13500 1.000 11.74636 52 VAL B O 1
ATOM 1881 N N . GLN B 1 59 ? 15.95400 -4.07600 67.63500 1.000 12.83306 53 GLN B N 1
ATOM 1882 C CA . GLN B 1 59 ? 15.95200 -3.48700 68.97300 1.000 12.10491 53 GLN B CA 1
ATOM 1883 C C . GLN B 1 59 ? 17.18200 -3.92100 69.75400 1.000 12.43337 53 GLN B C 1
ATOM 1884 O O . GLN B 1 59 ? 17.86600 -3.10200 70.37500 1.000 14.82071 53 GLN B O 1
ATOM 1890 N N . ASP B 1 60 ? 17.48200 -5.21900 69.71400 1.000 12.70176 54 ASP B N 1
ATOM 1891 C CA . ASP B 1 60 ? 18.60800 -5.75300 70.46900 1.000 12.97891 54 ASP B CA 1
ATOM 1892 C C . ASP B 1 60 ? 19.94100 -5.28400 69.89600 1.000 14.03855 54 ASP B C 1
ATOM 1893 O O . ASP B 1 60 ? 20.85000 -4.90600 70.65000 1.000 12.94883 54 ASP B O 1
ATOM 1898 N N . ALA B 1 61 ? 20.07500 -5.28700 68.56800 1.000 12.20920 55 ALA B N 1
ATOM 1899 C CA . ALA B 1 61 ? 21.32200 -4.85000 67.95700 1.000 11.99306 55 ALA B CA 1
ATOM 1900 C C . ALA B 1 61 ? 21.59400 -3.38700 68.26200 1.000 12.39315 55 ALA B C 1
ATOM 1901 O O . ALA B 1 61 ? 22.70300 -3.01800 68.66900 1.000 12.10267 55 ALA B O 1
ATOM 1903 N N . VAL B 1 62 ? 20.58900 -2.53300 68.05900 1.000 11.78568 56 VAL B N 1
ATOM 1904 C CA . VAL B 1 62 ? 20.78700 -1.11000 68.30600 1.000 11.95247 56 VAL B CA 1
ATOM 1905 C C . VAL B 1 62 ? 21.10600 -0.88200 69.77300 1.000 12.28197 56 VAL B C 1
ATOM 1906 O O . VAL B 1 62 ? 22.03100 -0.13400 70.11300 1.000 15.21926 56 VAL B O 1
ATOM 1910 N N . THR B 1 63 ? 20.36600 -1.53100 70.70700 1.000 12.99705 57 THR B N 1
ATOM 1911 C CA A THR B 1 63 ? 20.58300 -1.33600 72.13900 0.710 13.25457 57 THR B CA 1
ATOM 1912 C CA B THR B 1 63 ? 20.59000 -1.32700 72.14000 0.290 15.24545 57 THR B CA 1
ATOM 1913 C C . THR B 1 63 ? 21.98600 -1.76700 72.54800 1.000 16.37005 57 THR B C 1
ATOM 1914 O O . THR B 1 63 ? 22.61500 -1.13400 73.40600 1.000 16.71750 57 THR B O 1
ATOM 1921 N N . GLN B 1 64 ? 22.50400 -2.84900 71.94200 1.000 13.69177 58 GLN B N 1
ATOM 1922 C CA . GLN B 1 64 ? 23.84100 -3.29900 72.29700 1.000 13.59590 58 GLN B CA 1
ATOM 1923 C C . GLN B 1 64 ? 24.94900 -2.45900 71.67100 1.000 14.74447 58 GLN B C 1
ATOM 1924 O O . GLN B 1 64 ? 26.10200 -2.57600 72.10700 1.000 16.47995 58 GLN B O 1
ATOM 1930 N N . GLY B 1 65 ? 24.64700 -1.63000 70.67200 1.000 12.89747 59 GLY B N 1
ATOM 1931 C CA . GLY B 1 65 ? 25.63200 -0.73800 70.09500 1.000 13.66354 59 GLY B CA 1
ATOM 1932 C C . GLY B 1 65 ? 26.04200 -0.99500 68.65000 1.000 12.99278 59 GLY B C 1
ATOM 1933 O O . GLY B 1 65 ? 27.01700 -0.38900 68.19500 1.000 13.59566 59 GLY B O 1
ATOM 1934 N N . PHE B 1 66 ? 25.32400 -1.84000 67.90700 1.000 12.03704 60 PHE B N 1
ATOM 1935 C CA . PHE B 1 66 ? 25.67100 -2.13800 66.52200 1.000 11.71130 60 PHE B CA 1
ATOM 1936 C C . PHE B 1 66 ? 25.09200 -1.10900 65.55400 1.000 11.82468 60 PHE B C 1
ATOM 1937 O O . PHE B 1 66 ? 24.07400 -0.47400 65.82200 1.000 11.54531 60 PHE B O 1
ATOM 1945 N N . ASN B 1 67 ? 25.74500 -0.98300 64.39600 1.000 11.19142 61 ASN B N 1
ATOM 1946 C CA . ASN B 1 67 ? 25.19500 -0.31600 63.22300 1.000 10.88402 61 ASN B CA 1
ATOM 1947 C C . ASN B 1 67 ? 24.34300 -1.30800 62.41900 1.000 12.57534 61 ASN B C 1
ATOM 1948 O O . ASN B 1 67 ? 24.53700 -2.52600 62.49600 1.000 12.18146 61 ASN B O 1
ATOM 1953 N N . SER B 1 68 ? 23.40600 -0.76800 61.63100 1.000 10.40198 62 SER B N 1
ATOM 1954 C CA . SER B 1 68 ? 22.33000 -1.54200 61.01000 1.000 10.22139 62 SER B CA 1
ATOM 1955 C C . SER B 1 68 ? 22.39600 -1.48500 59.48900 1.000 11.52325 62 SER B C 1
ATOM 1956 O O . SER B 1 68 ? 22.45200 -0.39200 58.91500 1.000 10.12085 62 SER B O 1
ATOM 1959 N N . TYR B 1 69 ? 22.32000 -2.65800 58.84000 1.000 10.10843 63 TYR B N 1
ATOM 1960 C CA . TYR B 1 69 ? 22.35700 -2.78100 57.38100 1.000 10.07233 63 TYR B CA 1
ATOM 1961 C C . TYR B 1 69 ? 21.38500 -3.86600 56.92500 1.000 11.09195 63 TYR B C 1
ATOM 1962 O O . TYR B 1 69 ? 21.02700 -4.76700 57.69300 1.000 11.33434 63 TYR B O 1
ATOM 1971 N N . ILE B 1 70 ? 20.96500 -3.79600 55.65200 1.000 10.45296 64 ILE B N 1
ATOM 1972 C CA . ILE B 1 70 ? 20.22200 -4.89500 55.04500 1.000 10.60579 64 ILE B CA 1
ATOM 1973 C C . ILE B 1 70 ? 20.91700 -5.34800 53.77000 1.000 10.81332 64 ILE B C 1
ATOM 1974 O O . ILE B 1 70 ? 21.55000 -4.55800 53.06700 1.000 11.09636 64 ILE B O 1
ATOM 1979 N N . VAL B 1 71 ? 20.80300 -6.64300 53.48200 1.000 10.63284 65 VAL B N 1
ATOM 1980 C CA . VAL B 1 71 ? 21.20600 -7.15400 52.17600 1.000 11.84672 65 VAL B CA 1
ATOM 1981 C C . VAL B 1 71 ? 20.18000 -6.69100 51.14900 1.000 12.60611 65 VAL B C 1
ATOM 1982 O O . VAL B 1 71 ? 18.99000 -7.00200 51.26400 1.000 12.37943 65 VAL B O 1
ATOM 1986 N N . VAL B 1 72 ? 20.63000 -5.93400 50.14500 1.000 12.40542 66 VAL B N 1
ATOM 1987 C CA . VAL B 1 72 ? 19.69000 -5.42100 49.15000 1.000 10.87924 66 VAL B CA 1
ATOM 1988 C C . VAL B 1 72 ? 19.19000 -6.55200 48.25700 1.000 14.47604 66 VAL B C 1
ATOM 1989 O O . VAL B 1 72 ? 17.98200 -6.69500 48.03900 1.000 13.82343 66 VAL B O 1
ATOM 1993 N N . GLY B 1 73 ? 20.10600 -7.36500 47.72300 1.000 13.14702 67 GLY B N 1
ATOM 1994 C CA . GLY B 1 73 ? 19.70200 -8.51100 46.92200 1.000 14.74091 67 GLY B CA 1
ATOM 1995 C C . GLY B 1 73 ? 18.90000 -9.52000 47.72500 1.000 14.15535 67 GLY B C 1
ATOM 1996 O O . GLY B 1 73 ? 18.86800 -9.50000 48.95500 1.000 13.81288 67 GLY B O 1
ATOM 1997 N N . ASP B 1 74 ? 18.21600 -10.41300 47.01500 1.000 16.70999 68 ASP B N 1
ATOM 1998 C CA . ASP B 1 74 ? 17.32000 -11.37200 47.64800 1.000 15.71905 68 ASP B CA 1
ATOM 1999 C C . ASP B 1 74 ? 17.88200 -12.78800 47.56800 1.000 15.45811 68 ASP B C 1
ATOM 2000 O O . ASP B 1 74 ? 18.50600 -13.16500 46.56700 1.000 16.27248 68 ASP B O 1
ATOM 2005 N N . GLY B 1 75 ? 17.67900 -13.56000 48.63900 1.000 16.01166 69 GLY B N 1
ATOM 2006 C CA . GLY B 1 75 ? 18.07800 -14.95700 48.65000 1.000 17.86803 69 GLY B CA 1
ATOM 2007 C C . GLY B 1 75 ? 18.94800 -15.42900 49.80300 1.000 17.84681 69 GLY B C 1
ATOM 2008 O O . GLY B 1 75 ? 19.05900 -16.64300 50.01400 1.000 17.15978 69 GLY B O 1
ATOM 2009 N N . GLY B 1 76 ? 19.57900 -14.51800 50.54200 1.000 17.61764 70 GLY B N 1
ATOM 2010 C CA . GLY B 1 76 ? 20.36800 -14.92400 51.69800 1.000 15.13051 70 GLY B CA 1
ATOM 2011 C C . GLY B 1 76 ? 21.45900 -13.91200 52.02700 1.000 14.62059 70 GLY B C 1
ATOM 2012 O O . GLY B 1 76 ? 21.39300 -12.75100 51.62700 1.000 14.69482 70 GLY B O 1
ATOM 2013 N N . ASP B 1 77 ? 22.46300 -14.39100 52.76400 1.000 18.14923 71 ASP B N 1
ATOM 2014 C CA . ASP B 1 77 ? 23.49700 -13.51700 53.30600 1.000 18.32938 71 ASP B CA 1
ATOM 2015 C C . ASP B 1 77 ? 24.77000 -13.46100 52.46600 1.000 18.60862 71 ASP B C 1
ATOM 2016 O O . ASP B 1 77 ? 25.56700 -12.52600 52.64000 1.000 20.76820 71 ASP B O 1
ATOM 2021 N N . SER B 1 78 ? 24.99500 -14.41900 51.56900 1.000 16.15067 72 SER B N 1
ATOM 2022 C CA . SER B 1 78 ? 26.25100 -14.49200 50.83800 1.000 17.76970 72 SER B CA 1
ATOM 2023 C C . SER B 1 78 ? 25.98400 -14.41800 49.34200 1.000 17.09493 72 SER B C 1
ATOM 2024 O O . SER B 1 78 ? 24.87300 -14.68600 48.88000 1.000 18.68975 72 SER B O 1
ATOM 2027 N N . ASP B 1 79 ? 27.03200 -14.06400 48.58900 1.000 19.63736 73 ASP B N 1
ATOM 2028 C CA . ASP B 1 79 ? 26.87600 -13.81500 47.15400 1.000 21.31687 73 ASP B CA 1
ATOM 2029 C C . ASP B 1 79 ? 26.24000 -15.00300 46.43600 1.000 19.19473 73 ASP B C 1
ATOM 2030 O O . ASP B 1 79 ? 25.36300 -14.82600 45.58100 1.000 22.28164 73 ASP B O 1
ATOM 2035 N N . ALA B 1 80 ? 26.66600 -16.22300 46.76800 1.000 19.27684 74 ALA B N 1
ATOM 2036 C CA . ALA B 1 80 ? 26.15600 -17.39500 46.06100 1.000 21.30975 74 ALA B CA 1
ATOM 2037 C C . ALA B 1 80 ? 24.67600 -17.65500 46.32600 1.000 23.53175 74 ALA B C 1
ATOM 2038 O O . ALA B 1 80 ? 24.04200 -18.39000 45.56200 1.000 26.44162 74 ALA B O 1
ATOM 2040 N N . GLU B 1 81 ? 24.10800 -17.08300 47.38200 1.000 18.19217 75 GLU B N 1
ATOM 2041 C CA . GLU B 1 81 ? 22.70700 -17.29800 47.69800 1.000 17.22727 75 GLU B CA 1
ATOM 2042 C C . GLU B 1 81 ? 21.78800 -16.30400 47.01500 1.000 16.20422 75 GLU B C 1
ATOM 2043 O O . GLU B 1 81 ? 20.56300 -16.47900 47.06000 1.000 20.29071 75 GLU B O 1
ATOM 2049 N N . ILE B 1 82 ? 22.33300 -15.25600 46.41600 1.000 16.95300 76 ILE B N 1
ATOM 2050 C CA . ILE B 1 82 ? 21.50400 -14.19400 45.85800 1.000 16.53019 76 ILE B CA 1
ATOM 2051 C C . ILE B 1 82 ? 20.92900 -14.66500 44.53100 1.000 16.95687 76 ILE B C 1
ATOM 2052 O O . ILE B 1 82 ? 21.66400 -15.11400 43.64800 1.000 19.43559 76 ILE B O 1
ATOM 2057 N N . THR B 1 83 ? 19.61400 -14.57600 44.39300 1.000 16.73098 77 THR B N 1
ATOM 2058 C CA . THR B 1 83 ? 18.95200 -14.98600 43.16400 1.000 22.05240 77 THR B CA 1
ATOM 2059 C C . THR B 1 83 ? 18.54700 -13.81300 42.29000 1.000 22.21928 77 THR B C 1
ATOM 2060 O O . THR B 1 83 ? 18.47400 -13.96700 41.06800 1.000 25.98145 77 THR B O 1
ATOM 2064 N N . SER B 1 84 ? 18.29200 -12.64600 42.87900 1.000 19.83586 78 SER B N 1
ATOM 2065 C CA . SER B 1 84 ? 17.96400 -11.46600 42.09200 1.000 17.76719 78 SER B CA 1
ATOM 2066 C C . SER B 1 84 ? 18.13200 -10.23200 42.96400 1.000 19.64606 78 SER B C 1
ATOM 2067 O O . SER B 1 84 ? 18.21500 -10.32400 44.19200 1.000 16.26694 78 SER B O 1
ATOM 2070 N N . VAL B 1 85 ? 18.20500 -9.07600 42.31000 1.000 16.30982 79 VAL B N 1
ATOM 2071 C CA . VAL B 1 85 ? 18.31200 -7.78700 42.98500 1.000 13.46956 79 VAL B CA 1
ATOM 2072 C C . VAL B 1 85 ? 17.33000 -6.82400 42.32700 1.000 13.48765 79 VAL B C 1
ATOM 2073 O O . VAL B 1 85 ? 17.17100 -6.83200 41.10100 1.000 17.18183 79 VAL B O 1
ATOM 2077 N N . ASN B 1 86 ? 16.67300 -5.98700 43.13600 1.000 13.58555 80 ASN B N 1
ATOM 2078 C CA . ASN B 1 86 ? 15.60500 -5.11500 42.65900 1.000 12.84421 80 ASN B CA 1
ATOM 2079 C C . ASN B 1 86 ? 16.06500 -3.70600 42.31700 1.000 15.73601 80 ASN B C 1
ATOM 2080 O O . ASN B 1 86 ? 15.24000 -2.89400 41.87100 1.000 15.29755 80 ASN B O 1
ATOM 2085 N N . ALA B 1 87 ? 17.34000 -3.38600 42.52300 1.000 14.76956 81 ALA B N 1
ATOM 2086 C CA . ALA B 1 87 ? 17.79500 -2.01600 42.34600 1.000 12.95218 81 ALA B CA 1
ATOM 2087 C C . ALA B 1 87 ? 19.29500 -2.02000 42.12100 1.000 13.48076 81 ALA B C 1
ATOM 2088 O O . ALA B 1 87 ? 19.99600 -2.93000 42.57600 1.000 14.20155 81 ALA B O 1
ATOM 2090 N N . ILE B 1 88 ? 19.78000 -0.99500 41.41800 1.000 13.50049 82 ILE B N 1
ATOM 2091 C CA . ILE B 1 88 ? 21.19600 -0.64000 41.46000 1.000 12.99307 82 ILE B CA 1
ATOM 2092 C C . ILE B 1 88 ? 21.33400 0.56500 42.37400 1.000 12.59549 82 ILE B C 1
ATOM 2093 O O . ILE B 1 88 ? 20.38000 1.31200 42.60100 1.000 12.99580 82 ILE B O 1
ATOM 2098 N N . PHE B 1 89 ? 22.53400 0.75200 42.92200 1.000 12.84322 83 PHE B N 1
ATOM 2099 C CA . PHE B 1 89 ? 22.73000 1.69600 44.01500 1.000 12.28122 83 PHE B CA 1
ATOM 2100 C C . PHE B 1 89 ? 24.21600 1.95500 44.19000 1.000 12.78369 83 PHE B C 1
ATOM 2101 O O . PHE B 1 89 ? 25.05600 1.15200 43.76800 1.000 14.41264 83 PHE B O 1
ATOM 2109 N N . GLY B 1 90 ? 24.53300 3.06600 44.84400 1.000 13.95041 84 GLY B N 1
ATOM 2110 C CA . GLY B 1 90 ? 25.92800 3.36000 45.10700 1.000 13.65350 84 GLY B CA 1
ATOM 2111 C C . GLY B 1 90 ? 26.07200 4.61000 45.93900 1.000 13.27455 84 GLY B C 1
ATOM 2112 O O . GLY B 1 90 ? 25.08900 5.24400 46.33300 1.000 15.14331 84 GLY B O 1
ATOM 2113 N N . GLU B 1 91 ? 27.33100 4.95900 46.19700 1.000 12.98135 85 GLU B N 1
ATOM 2114 C CA . GLU B 1 91 ? 27.67300 6.12100 47.00600 1.000 13.00224 85 GLU B CA 1
ATOM 2115 C C . GLU B 1 91 ? 29.06600 6.59200 46.63000 1.000 16.32916 85 GLU B C 1
ATOM 2116 O O . GLU B 1 91 ? 29.91500 5.80000 46.20600 1.000 15.65391 85 GLU B O 1
ATOM 2122 N N . TRP B 1 92 ? 29.31500 7.88000 46.84500 1.000 14.02891 86 TRP B N 1
ATOM 2123 C CA . TRP B 1 92 ? 30.66700 8.40900 46.76400 1.000 15.11201 86 TRP B CA 1
ATOM 2124 C C . TRP B 1 92 ? 31.37900 8.23500 48.09700 1.000 21.71120 86 TRP B C 1
ATOM 2125 O O . TRP B 1 92 ? 30.79500 8.42600 49.17000 1.000 21.90465 86 TRP B O 1
ATOM 2136 N N . ASP B 1 93 ? 32.65500 7.86900 48.01100 1.000 24.85166 87 ASP B N 1
ATOM 2137 C CA . ASP B 1 93 ? 33.47000 7.60600 49.19500 1.000 33.69988 87 ASP B CA 1
ATOM 2138 C C . ASP B 1 93 ? 33.58500 8.81300 50.11700 1.000 34.12042 87 ASP B C 1
ATOM 2139 O O . ASP B 1 93 ? 33.63500 8.66500 51.34800 1.000 34.23821 87 ASP B O 1
ATOM 2144 N N . ASP B 1 94 ? 33.60800 10.01100 49.54300 1.000 27.85236 88 ASP B N 1
ATOM 2145 C CA . ASP B 1 94 ? 33.73600 11.24200 50.31400 1.000 26.79799 88 ASP B CA 1
ATOM 2146 C C . ASP B 1 94 ? 33.18200 12.39200 49.47700 1.000 25.56584 88 ASP B C 1
ATOM 2147 O O . ASP B 1 94 ? 32.62800 12.18400 48.39600 1.000 26.59714 88 ASP B O 1
ATOM 2152 N N . GLY B 1 95 ? 33.36700 13.61700 49.95300 1.000 24.43035 89 GLY B N 1
ATOM 2153 C CA . GLY B 1 95 ? 32.87100 14.77900 49.23700 1.000 20.06323 89 GLY B CA 1
ATOM 2154 C C . GLY B 1 95 ? 31.82700 15.51300 50.03600 1.000 18.99203 89 GLY B C 1
ATOM 2155 O O . GLY B 1 95 ? 31.11200 14.90500 50.83400 1.000 24.10083 89 GLY B O 1
ATOM 2156 N N . ASP B 1 96 ? 31.73800 16.82300 49.84000 1.000 19.41348 90 ASP B N 1
ATOM 2157 C CA . ASP B 1 96 ? 30.74900 17.63100 50.53800 1.000 19.71299 90 ASP B CA 1
ATOM 2158 C C . ASP B 1 96 ? 29.35100 17.01400 50.44100 1.000 21.30867 90 ASP B C 1
ATOM 2159 O O . ASP B 1 96 ? 28.89900 16.62300 49.35500 1.000 19.84187 90 ASP B O 1
ATOM 2164 N N . LEU B 1 97 ? 28.66400 16.93200 51.58800 1.000 19.85367 91 LEU B N 1
ATOM 2165 C CA . LEU B 1 97 ? 27.37700 16.24000 51.64300 1.000 21.22076 91 LEU B CA 1
ATOM 2166 C C . LEU B 1 97 ? 26.38200 16.83100 50.66000 1.000 21.94124 91 LEU B C 1
ATOM 2167 O O . LEU B 1 97 ? 25.72000 16.09500 49.91700 1.000 20.65619 91 LEU B O 1
ATOM 2172 N N . ALA B 1 98 ? 26.24600 18.16400 50.65800 1.000 21.52169 92 ALA B N 1
ATOM 2173 C CA . ALA B 1 98 ? 25.30000 18.80400 49.74800 1.000 21.52906 92 ALA B CA 1
ATOM 2174 C C . ALA B 1 98 ? 25.67000 18.53700 48.29800 1.000 20.39785 92 ALA B C 1
ATOM 2175 O O . ALA B 1 98 ? 24.79000 18.33000 47.45400 1.000 21.13602 92 ALA B O 1
ATOM 2177 N N . TRP B 1 99 ? 26.96800 18.52300 47.98600 1.000 20.02861 93 TRP B N 1
ATOM 2178 C CA . TRP B 1 99 ? 27.38000 18.13500 46.64200 1.000 18.59658 93 TRP B CA 1
ATOM 2179 C C . TRP B 1 99 ? 26.90700 16.71900 46.32500 1.000 21.19004 93 TRP B C 1
ATOM 2180 O O . TRP B 1 99 ? 26.35400 16.46500 45.25000 1.000 19.28945 93 TRP B O 1
ATOM 2191 N N . GLN B 1 100 ? 27.10300 15.78400 47.26900 1.000 15.76003 94 GLN B N 1
ATOM 2192 C CA . GLN B 1 100 ? 26.75000 14.38500 47.03200 1.000 16.20981 94 GLN B CA 1
ATOM 2193 C C . GLN B 1 100 ? 25.28400 14.22500 46.66000 1.000 16.95906 94 GLN B C 1
ATOM 2194 O O . GLN B 1 100 ? 24.94000 13.37800 45.82600 1.000 17.06597 94 GLN B O 1
ATOM 2200 N N . VAL B 1 101 ? 24.40500 15.02000 47.27400 1.000 15.59801 95 VAL B N 1
ATOM 2201 C CA . VAL B 1 101 ? 22.97400 14.87700 47.03000 1.000 16.77353 95 VAL B CA 1
ATOM 2202 C C . VAL B 1 101 ? 22.65500 15.07200 45.55300 1.000 17.58802 95 VAL B C 1
ATOM 2203 O O . VAL B 1 101 ? 21.85400 14.33000 44.97000 1.000 15.67600 95 VAL B O 1
ATOM 2207 N N . GLY B 1 102 ? 23.27000 16.06900 44.92200 1.000 18.34938 96 GLY B N 1
ATOM 2208 C CA . GLY B 1 102 ? 22.86800 16.40200 43.57000 1.000 19.59482 96 GLY B CA 1
ATOM 2209 C C . GLY B 1 102 ? 23.81300 15.96500 42.46700 1.000 17.92050 96 GLY B C 1
ATOM 2210 O O . GLY B 1 102 ? 23.49500 16.13800 41.28400 1.000 20.88218 96 GLY B O 1
ATOM 2211 N N . ALA B 1 103 ? 24.96600 15.38600 42.82200 1.000 17.78029 97 ALA B N 1
ATOM 2212 C CA . ALA B 1 103 ? 26.03000 15.20100 41.83400 1.000 18.96291 97 ALA B CA 1
ATOM 2213 C C . ALA B 1 103 ? 25.72500 14.12100 40.79800 1.000 21.12189 97 ALA B C 1
ATOM 2214 O O . ALA B 1 103 ? 26.48100 13.99400 39.82700 1.000 23.05911 97 ALA B O 1
ATOM 2216 N N . TRP B 1 104 ? 24.65800 13.33800 40.97900 1.000 16.82292 98 TRP B N 1
ATOM 2217 C CA . TRP B 1 104 ? 24.25000 12.39000 39.95100 1.000 17.24763 98 TRP B CA 1
ATOM 2218 C C . TRP B 1 104 ? 23.87100 13.09700 38.65300 1.000 20.25763 98 TRP B C 1
ATOM 2219 O O . TRP B 1 104 ? 23.99700 12.51300 37.56900 1.000 19.99042 98 TRP B O 1
ATOM 2230 N N . GLU B 1 105 ? 23.40600 14.34900 38.73200 1.000 17.32449 99 GLU B N 1
ATOM 2231 C CA . GLU B 1 105 ? 22.91700 14.99000 37.51700 1.000 20.84956 99 GLU B CA 1
ATOM 2232 C C . GLU B 1 105 ? 24.06600 15.41300 36.61400 1.000 24.64976 99 GLU B C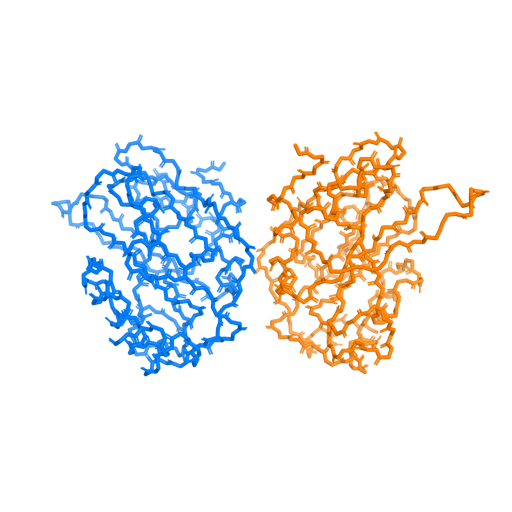 1
ATOM 2233 O O . GLU B 1 105 ? 24.02900 15.16600 35.40500 1.000 25.88482 99 GLU B O 1
ATOM 2239 N N . ALA B 1 106 ? 25.10100 16.03700 37.18400 1.000 23.78119 100 ALA B N 1
ATOM 2240 C CA . ALA B 1 106 ? 26.26300 16.42000 36.38200 1.000 25.10565 100 ALA B CA 1
ATOM 2241 C C . ALA B 1 106 ? 26.95200 15.20000 35.78200 1.000 25.59572 100 ALA B C 1
ATOM 2242 O O . ALA B 1 106 ? 27.60100 15.30600 34.73600 1.000 26.03081 100 ALA B O 1
ATOM 2244 N N . CYS B 1 107 ? 26.81300 14.04000 36.43200 1.000 28.70775 101 CYS B N 1
ATOM 2245 C CA . CYS B 1 107 ? 27.38700 12.75900 35.91700 1.000 31.62617 101 CYS B CA 1
ATOM 2246 C C . CYS B 1 107 ? 26.56200 12.31400 34.66900 1.000 31.60415 101 CYS B C 1
ATOM 2247 O O . CYS B 1 107 ? 27.08900 11.47300 33.93500 1.000 30.51655 101 CYS B O 1
ATOM 2250 N N . GLY B 1 108 ? 25.33300 12.77600 34.46700 1.000 26.10710 102 GLY B N 1
ATOM 2251 C CA . GLY B 1 108 ? 24.49700 12.24700 33.41000 1.000 28.94781 102 GLY B CA 1
ATOM 2252 C C . GLY B 1 108 ? 23.64100 11.06100 33.79400 1.000 29.00777 102 GLY B C 1
ATOM 2253 O O . GLY B 1 108 ? 23.16600 10.34700 32.90400 1.000 28.17403 102 GLY B O 1
ATOM 2254 N N . LEU B 1 109 ? 23.43200 10.82100 35.09000 1.000 21.88646 103 LEU B N 1
ATOM 2255 C CA . LEU B 1 109 ? 22.55000 9.76400 35.55700 1.000 20.63520 103 LEU B CA 1
ATOM 2256 C C . LEU B 1 109 ? 21.10300 10.25600 35.57900 1.000 19.17087 103 LEU B C 1
ATOM 2257 O O . LEU B 1 109 ? 20.85700 11.45500 35.75800 1.000 20.30279 103 LEU B O 1
ATOM 2262 N N . PRO B 1 110 ? 20.13100 9.35300 35.40700 1.000 19.37407 104 PRO B N 1
ATOM 2263 C CA . PRO B 1 110 ? 18.74100 9.71000 35.71000 1.000 18.97445 104 PRO B CA 1
ATOM 2264 C C . PRO B 1 110 ? 18.56400 9.90200 37.20600 1.000 16.10664 104 PRO B C 1
ATOM 2265 O O . PRO B 1 110 ? 19.36700 9.44100 38.02200 1.000 16.14349 104 PRO B O 1
ATOM 2269 N N . ARG B 1 111 ? 17.49500 10.60500 37.55600 1.000 18.79194 105 ARG B N 1
ATOM 2270 C CA . ARG B 1 111 ? 17.23000 10.89900 38.95300 1.000 17.06459 105 ARG B CA 1
ATOM 2271 C C . ARG B 1 111 ? 17.05800 9.59600 39.72700 1.000 13.81459 105 ARG B C 1
ATOM 2272 O O . ARG B 1 111 ? 16.34400 8.69300 39.26600 1.000 14.96396 105 ARG B O 1
ATOM 2280 N N . PRO B 1 112 ? 17.70700 9.44600 40.88000 1.000 14.64076 106 PRO B N 1
ATOM 2281 C CA . PRO B 1 112 ? 17.48900 8.24400 41.68900 1.000 12.78894 106 PRO B CA 1
ATOM 2282 C C . PRO B 1 112 ? 16.01800 8.06900 42.03100 1.000 14.91396 106 PRO B C 1
ATOM 2283 O O . PRO B 1 112 ? 15.27200 9.03900 42.18500 1.000 14.54034 106 PRO B O 1
ATOM 2287 N N . SER B 1 113 ? 15.60500 6.80400 42.13700 1.000 12.31816 107 SER B N 1
ATOM 2288 C CA . SER B 1 113 ? 14.28600 6.49800 42.68600 1.000 12.92388 107 SER B CA 1
ATOM 2289 C C . SER B 1 113 ? 14.13700 7.05200 44.10400 1.000 13.71695 107 SER B C 1
ATOM 2290 O O . SER B 1 113 ? 13.06700 7.55000 44.47600 1.000 14.15754 107 SER B O 1
ATOM 2293 N N . PHE B 1 114 ? 15.18500 6.94500 44.91800 1.000 11.97216 108 PHE B N 1
ATOM 2294 C CA . PHE B 1 114 ? 15.18500 7.56200 46.23700 1.000 10.87846 108 PHE B CA 1
ATOM 2295 C C . PHE B 1 114 ? 16.61900 7.68200 46.71800 1.000 10.96787 108 PHE B C 1
ATOM 2296 O O . PHE B 1 114 ? 17.52800 7.05000 46.18000 1.000 12.46729 108 PHE B O 1
ATOM 2304 N N . GLN B 1 115 ? 16.81000 8.52100 47.72500 1.000 10.93858 109 GLN B N 1
ATOM 2305 C CA . GLN B 1 115 ? 18.11700 8.70000 48.32500 1.000 11.04279 109 GLN B CA 1
ATOM 2306 C C . GLN B 1 115 ? 18.00700 8.42900 49.82000 1.000 12.59125 109 GLN B C 1
ATOM 2307 O O . GLN B 1 115 ? 16.91400 8.36800 50.38600 1.000 11.95041 109 GLN B O 1
ATOM 2313 N N . LEU B 1 116 ? 19.15400 8.24600 50.46300 1.000 11.33441 110 LEU B N 1
ATOM 2314 C CA . LEU B 1 116 ? 19.16900 7.94800 51.88500 1.000 10.70673 110 LEU B CA 1
ATOM 2315 C C . LEU B 1 116 ? 20.32800 8.68300 52.54900 1.000 12.70107 110 LEU B C 1
ATOM 2316 O O . LEU B 1 116 ? 21.47100 8.62300 52.08400 1.000 12.43835 110 LEU B O 1
ATOM 2321 N N . ARG B 1 117 ? 20.02400 9.36100 53.61600 1.000 11.61405 111 ARG B N 1
ATOM 2322 C CA . ARG B 1 117 ? 21.02800 9.99900 54.45100 1.000 13.85196 111 ARG B CA 1
ATOM 2323 C C . ARG B 1 117 ? 21.43600 9.00000 55.53800 1.000 11.54325 111 ARG B C 1
ATOM 2324 O O . ARG B 1 117 ? 20.58600 8.53300 56.29300 1.000 13.25054 111 ARG B O 1
ATOM 2332 N N . THR B 1 118 ? 22.69800 8.68200 55.61000 1.000 11.37498 112 THR B N 1
ATOM 2333 C CA . THR B 1 118 ? 23.12500 7.59900 56.48800 1.000 10.80142 112 THR B CA 1
ATOM 2334 C C . THR B 1 118 ? 23.30700 8.02000 57.93400 1.000 12.46878 112 THR B C 1
ATOM 2335 O O . THR B 1 118 ? 23.38700 7.15100 58.80200 1.000 13.92664 112 THR B O 1
ATOM 2339 N N . GLY B 1 119 ? 23.43500 9.30900 58.20900 1.000 13.62417 113 GLY B N 1
ATOM 2340 C CA . GLY B 1 119 ? 23.90600 9.75500 59.49600 1.000 15.11714 113 GLY B CA 1
ATOM 2341 C C . GLY B 1 119 ? 25.41200 9.84900 59.61300 1.000 17.14248 113 GLY B C 1
ATOM 2342 O O . GLY B 1 119 ? 25.91200 10.28200 60.66400 1.000 20.59819 113 GLY B O 1
ATOM 2343 N N . GLY B 1 120 ? 26.14600 9.44200 58.57400 1.000 15.02069 114 GLY B N 1
ATOM 2344 C CA . GLY B 1 120 ? 27.59000 9.53400 58.52400 1.000 16.35580 114 GLY B CA 1
ATOM 2345 C C . GLY B 1 120 ? 28.05800 10.44600 57.40400 1.000 16.80523 114 GLY B C 1
ATOM 2346 O O . GLY B 1 120 ? 27.53900 11.54600 57.22500 1.000 21.46154 114 GLY B O 1
ATOM 2347 N N . LYS B 1 121 ? 29.01800 9.99100 56.61500 1.000 16.54474 115 LYS B N 1
ATOM 2348 C CA . LYS B 1 121 ? 29.69500 10.85400 55.66400 1.000 18.93720 115 LYS B CA 1
ATOM 2349 C C . LYS B 1 121 ? 29.14200 10.75700 54.25100 1.000 19.63298 115 LYS B C 1
ATOM 2350 O O . LYS B 1 121 ? 29.62400 11.48200 53.37800 1.000 19.24863 115 LYS B O 1
ATOM 2356 N N . SER B 1 122 ? 28.14600 9.90000 54.00500 1.000 17.76744 116 SER B N 1
ATOM 2357 C CA . SER B 1 122 ? 27.74100 9.55800 52.64800 1.000 19.39382 116 SER B CA 1
ATOM 2358 C C . SER B 1 122 ? 26.23300 9.65500 52.45500 1.000 16.75263 116 SER B C 1
ATOM 2359 O O . SER B 1 122 ? 25.44400 9.41900 53.37400 1.000 19.41944 116 SER B O 1
ATOM 2362 N N . ILE B 1 123 ? 25.85200 9.99800 51.23200 1.000 13.83732 117 ILE B N 1
ATOM 2363 C CA . ILE B 1 123 ? 24.49900 9.83700 50.72100 1.000 13.07645 117 ILE B CA 1
ATOM 2364 C C . ILE B 1 123 ? 24.45600 8.54300 49.91900 1.000 11.91952 117 ILE B C 1
ATOM 2365 O O . ILE B 1 123 ? 25.39900 8.23200 49.18400 1.000 14.31796 117 ILE B O 1
ATOM 2370 N N . HIS B 1 124 ? 23.37500 7.77800 50.06100 1.000 11.47675 118 HIS B N 1
ATOM 2371 C CA . HIS B 1 124 ? 23.15900 6.59500 49.24200 1.000 11.36183 118 HIS B CA 1
ATOM 2372 C C . HIS B 1 124 ? 22.11100 6.88900 48.17900 1.000 14.08425 118 HIS B C 1
ATOM 2373 O O . HIS B 1 124 ? 21.10100 7.54800 48.45800 1.000 13.89994 118 HIS B O 1
ATOM 2380 N N . HIS B 1 125 ? 22.36300 6.40300 46.95800 1.000 11.70008 119 HIS B N 1
ATOM 2381 C CA . HIS B 1 125 ? 21.49000 6.62400 45.80700 1.000 11.87335 119 HIS B CA 1
ATOM 2382 C C . HIS B 1 125 ? 21.00600 5.28200 45.28000 1.000 14.26461 119 HIS B C 1
ATOM 2383 O O . HIS B 1 125 ? 21.80300 4.35100 45.12600 1.000 13.38397 119 HIS B O 1
ATOM 2390 N N . TYR B 1 126 ? 19.70400 5.18100 45.00500 1.000 11.70792 120 TYR B N 1
ATOM 2391 C CA . TYR B 1 126 ? 19.09100 3.94600 44.54200 1.000 11.69438 120 TYR B CA 1
ATOM 2392 C C . TYR B 1 126 ? 18.28400 4.19800 43.27900 1.000 12.72628 120 TYR B C 1
ATOM 2393 O O . TYR B 1 126 ? 17.54400 5.18700 43.19400 1.000 12.66831 120 TYR B O 1
ATOM 2402 N N . TRP B 1 127 ? 18.39000 3.27700 42.32400 1.000 12.07379 121 TRP B N 1
ATOM 2403 C CA . TRP B 1 127 ? 17.51600 3.23200 41.15300 1.000 12.37960 121 TRP B CA 1
ATOM 2404 C C . TRP B 1 127 ? 16.81500 1.87700 41.16500 1.000 12.81130 121 TRP B C 1
ATOM 2405 O O . TRP B 1 127 ? 17.46400 0.84000 40.99100 1.000 13.37451 121 TRP B O 1
ATOM 2416 N N . VAL B 1 128 ? 15.49600 1.88100 41.37900 1.000 11.99652 122 VAL B N 1
ATOM 2417 C CA . VAL B 1 128 ? 14.71300 0.65900 41.54900 1.000 11.78073 122 VAL B CA 1
ATOM 2418 C C . VAL B 1 128 ? 14.10000 0.26100 40.21200 1.000 14.09296 122 VAL B C 1
ATOM 2419 O O . VAL B 1 128 ? 13.59600 1.11300 39.47200 1.000 15.58792 122 VAL B O 1
ATOM 2423 N N . PHE B 1 129 ? 14.12700 -1.03200 39.90700 1.000 13.62360 123 PHE B N 1
ATOM 2424 C CA . PHE B 1 129 ? 13.55300 -1.56100 38.67400 1.000 13.34874 123 PHE B CA 1
ATOM 2425 C C . PHE B 1 129 ? 12.12700 -2.06600 38.89500 1.000 15.41575 123 PHE B C 1
ATOM 2426 O O . PHE B 1 129 ? 11.70600 -2.34800 40.02000 1.000 17.54436 123 PHE B O 1
ATOM 2434 N N . HIS B 1 130 ? 11.37100 -2.17300 37.79700 1.000 16.31200 124 HIS B N 1
ATOM 2435 C CA . HIS B 1 130 ? 9.99100 -2.63300 37.92700 1.000 19.21572 124 HIS B CA 1
ATOM 2436 C C . HIS B 1 130 ? 9.90100 -4.12200 38.24800 1.000 20.29055 124 HIS B C 1
ATOM 2437 O O . HIS B 1 130 ? 8.86200 -4.57400 38.74400 1.000 20.93378 124 HIS B O 1
ATOM 2444 N N . SER B 1 131 ? 10.95400 -4.88700 37.98400 1.000 18.17997 125 SER B N 1
ATOM 2445 C CA . SER B 1 131 ? 10.98500 -6.32400 38.21100 1.000 18.66988 125 SER B CA 1
ATOM 2446 C C . SER B 1 131 ? 12.34600 -6.70900 38.76700 1.000 19.73890 125 SER B C 1
ATOM 2447 O O . SER B 1 131 ? 13.33500 -5.99900 38.55300 1.000 19.30413 125 SER B O 1
ATOM 2450 N N . PRO B 1 132 ? 12.43500 -7.84800 39.45300 1.000 17.83603 126 PRO B N 1
ATOM 2451 C CA . PRO B 1 132 ? 13.74900 -8.32300 39.90400 1.000 19.46137 126 PRO B CA 1
ATOM 2452 C C . PRO B 1 132 ? 14.65900 -8.61900 38.71800 1.000 23.52474 126 PRO B C 1
ATOM 2453 O O . PRO B 1 132 ? 14.22000 -9.13800 37.69200 1.000 22.28340 126 PRO B O 1
ATOM 2457 N N . VAL B 1 133 ? 15.93400 -8.27100 38.85900 1.000 18.07206 127 VAL B N 1
ATOM 2458 C CA . VAL B 1 133 ? 16.93700 -8.47700 37.81900 1.000 16.64036 127 VAL B CA 1
ATOM 2459 C C . VAL B 1 133 ? 17.82900 -9.64100 38.23900 1.000 18.78471 127 VAL B C 1
ATOM 2460 O O 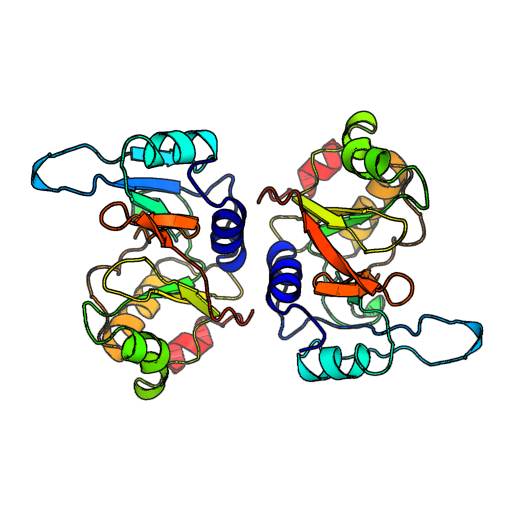. VAL B 1 133 ? 18.28500 -9.70100 39.38800 1.000 18.46735 127 VAL B O 1
ATOM 2464 N N . ASP B 1 134 ? 18.08400 -10.56400 37.31700 1.000 20.00167 128 ASP B N 1
ATOM 2465 C CA . ASP B 1 134 ? 18.94400 -11.69400 37.64500 1.000 22.65583 128 ASP B CA 1
ATOM 2466 C C . ASP B 1 134 ? 20.35400 -11.20700 37.95600 1.000 21.69033 128 ASP B C 1
ATOM 2467 O O . ASP B 1 134 ? 20.78800 -10.15500 37.48300 1.000 21.42942 128 ASP B O 1
ATOM 2472 N N . VAL B 1 135 ? 21.07000 -11.98100 38.77900 1.000 19.63482 129 VAL B N 1
ATOM 2473 C CA . VAL B 1 135 ? 22.39200 -11.54400 39.25100 1.000 22.61378 129 VAL B CA 1
ATOM 2474 C C . VAL B 1 135 ? 23.37500 -11.30400 38.11400 1.000 22.84905 129 VAL B C 1
ATOM 2475 O O . VAL B 1 135 ? 24.09800 -10.29300 38.15600 1.000 22.52376 129 VAL B O 1
ATOM 2479 N N . PRO B 1 136 ? 23.48300 -12.16600 37.09000 1.000 21.25359 130 PRO B N 1
ATOM 2480 C CA . PRO B 1 136 ? 24.43500 -11.85900 36.00600 1.000 22.81927 130 PRO B CA 1
ATOM 2481 C C . PRO B 1 136 ? 24.18300 -10.50500 35.35300 1.000 24.28579 130 PRO B C 1
ATOM 2482 O O . PRO B 1 136 ? 25.11900 -9.70000 35.20800 1.000 25.69405 130 PRO B O 1
ATOM 2486 N N . ALA B 1 137 ? 22.93600 -10.21700 34.98000 1.000 22.03482 131 ALA B N 1
ATOM 2487 C CA . ALA B 1 137 ? 22.63500 -8.92600 34.37400 1.000 21.64541 131 ALA B CA 1
ATOM 2488 C C . ALA B 1 137 ? 22.77400 -7.79400 35.38400 1.000 21.18826 131 ALA B C 1
ATOM 2489 O O . ALA B 1 137 ? 23.24800 -6.70300 35.04100 1.000 20.78217 131 ALA B O 1
ATOM 2491 N N . TRP B 1 138 ? 22.35100 -8.02800 36.63200 1.000 17.37714 132 TRP B N 1
ATOM 2492 C CA . TRP B 1 138 ? 22.48200 -6.99200 37.65100 1.000 17.71743 132 TRP B CA 1
ATOM 2493 C C . TRP B 1 138 ? 23.93800 -6.60300 37.84100 1.000 16.33218 132 TRP B C 1
ATOM 2494 O O . TRP B 1 138 ? 24.26400 -5.41800 37.96000 1.000 17.65749 132 TRP B O 1
ATOM 2505 N N . THR B 1 139 ? 24.82900 -7.59300 37.86000 1.000 16.81557 133 THR B N 1
ATOM 2506 C CA . THR B 1 139 ? 26.23800 -7.31900 38.13100 1.000 21.36809 133 THR B CA 1
ATOM 2507 C C . THR B 1 139 ? 26.83400 -6.37800 37.08800 1.000 24.58837 133 THR B C 1
ATOM 2508 O O . THR B 1 139 ? 27.61500 -5.47600 37.42500 1.000 22.04469 133 THR B O 1
ATOM 2512 N N . GLU B 1 140 ? 26.45900 -6.55600 35.81500 1.000 21.98974 134 GLU B N 1
ATOM 2513 C CA . GLU B 1 140 ? 26.95200 -5.66000 34.77400 1.000 20.95118 134 GLU B CA 1
ATOM 2514 C C . GLU B 1 140 ? 26.39600 -4.24900 34.94900 1.000 20.40976 134 GLU B C 1
ATOM 2515 O O . GLU B 1 140 ? 27.14300 -3.26300 34.87800 1.000 20.20826 134 GLU B O 1
ATOM 2521 N N . LEU B 1 141 ? 25.08300 -4.13100 35.17600 1.000 19.07192 135 LEU B N 1
ATOM 2522 C CA . LEU B 1 141 ? 24.48500 -2.81600 35.38300 1.000 20.32468 135 LEU B CA 1
ATOM 2523 C C . LEU B 1 141 ? 25.14400 -2.09400 36.55300 1.000 20.79258 135 LEU B C 1
ATOM 2524 O O . LEU B 1 141 ? 25.50600 -0.91700 36.44800 1.000 18.96302 135 LEU B O 1
ATOM 2529 N N . GLN B 1 142 ? 25.28900 -2.78900 37.68600 1.000 17.29349 136 GLN B N 1
ATOM 2530 C CA . GLN B 1 142 ? 25.89000 -2.18500 38.86800 1.000 19.29394 136 GLN B CA 1
ATOM 2531 C C . GLN B 1 142 ? 27.30400 -1.71500 38.57400 1.000 19.88427 136 GLN B C 1
ATOM 2532 O O . GLN B 1 142 ? 27.69500 -0.61000 38.97000 1.000 19.45453 136 GLN B O 1
ATOM 2538 N N . ALA B 1 143 ? 28.07700 -2.53400 37.85600 1.000 17.61562 137 ALA B N 1
ATOM 2539 C CA . ALA B 1 143 ? 29.44400 -2.15600 37.50700 1.000 17.52113 137 ALA B CA 1
ATOM 2540 C C . ALA B 1 143 ? 29.46600 -0.94100 36.58800 1.000 21.54460 137 ALA B C 1
ATOM 2541 O O . ALA B 1 143 ? 30.29700 -0.03800 36.75800 1.000 21.78517 137 ALA B O 1
ATOM 2543 N N . ARG B 1 144 ? 28.55300 -0.89500 35.61100 1.000 18.67047 138 ARG B N 1
ATOM 2544 C CA . ARG B 1 144 ? 28.48800 0.26800 34.73200 1.000 21.73940 138 ARG B CA 1
ATOM 2545 C C . ARG B 1 144 ? 28.07000 1.51900 35.48800 1.000 20.88406 138 ARG B C 1
ATOM 2546 O O . ARG B 1 144 ? 28.56100 2.61300 35.19200 1.000 22.15992 138 ARG B O 1
ATOM 2554 N N . LEU B 1 145 ? 27.16500 1.38800 36.46500 1.000 17.94516 139 LEU B N 1
ATOM 2555 C CA . LEU B 1 145 ? 26.80200 2.53900 37.29000 1.000 18.09610 139 LEU B CA 1
ATOM 2556 C C . LEU B 1 145 ? 28.00400 3.05400 38.07000 1.000 21.66356 139 LEU B C 1
ATOM 2557 O O . LEU B 1 145 ? 28.26400 4.26100 38.10800 1.000 16.89242 139 LEU B O 1
ATOM 2562 N N . ILE B 1 146 ? 28.74000 2.14400 38.71200 1.000 16.90907 140 ILE B N 1
ATOM 2563 C CA . ILE B 1 146 ? 29.92100 2.53500 39.47600 1.000 17.28019 140 ILE B CA 1
ATOM 2564 C C . ILE B 1 146 ? 30.88600 3.30500 38.58900 1.000 19.67458 140 ILE B C 1
ATOM 2565 O O . ILE B 1 146 ? 31.40600 4.35900 38.97600 1.000 19.06873 140 ILE B O 1
ATOM 2570 N N . ALA B 1 147 ? 31.09900 2.81300 37.36500 1.000 20.96766 141 ALA B N 1
ATOM 2571 C CA . ALA B 1 147 ? 32.07100 3.41800 36.46400 1.000 23.47652 141 ALA B CA 1
ATOM 2572 C C . ALA B 1 147 ? 31.65400 4.82700 36.05500 1.000 26.58060 141 ALA B C 1
ATOM 2573 O O . ALA B 1 147 ? 32.46300 5.76200 36.09900 1.000 27.96628 141 ALA B O 1
ATOM 2575 N N . LEU B 1 148 ? 30.38900 5.00300 35.66500 1.000 21.47133 142 LEU B N 1
ATOM 2576 C CA . LEU B 1 148 ? 29.93800 6.30600 35.18000 1.000 24.58773 142 LEU B CA 1
ATOM 2577 C C . LEU B 1 148 ? 29.93200 7.35600 36.29000 1.000 23.63499 142 LEU B C 1
ATOM 2578 O O . LEU B 1 148 ? 30.32300 8.50900 36.06400 1.000 27.64173 142 LEU B O 1
ATOM 2583 N N . ALA B 1 149 ? 29.49600 6.98600 37.49200 1.000 21.66755 143 ALA B N 1
ATOM 2584 C CA . ALA B 1 149 ? 29.40700 7.94900 38.58100 1.000 22.23426 143 ALA B CA 1
ATOM 2585 C C . ALA B 1 149 ? 30.72300 8.14300 39.32400 1.000 21.33282 143 ALA B C 1
ATOM 2586 O O . ALA B 1 149 ? 30.87200 9.14400 40.04000 1.000 21.68290 143 ALA B O 1
ATOM 2588 N N . GLY B 1 150 ? 31.67300 7.22500 39.16900 1.000 18.64736 144 GLY B N 1
ATOM 2589 C CA . GLY B 1 150 ? 32.85700 7.23000 40.00400 1.000 21.07059 144 GLY B CA 1
ATOM 2590 C C . GLY B 1 150 ? 32.52800 6.91000 41.44500 1.000 17.01634 144 GLY B C 1
ATOM 2591 O O . GLY B 1 150 ? 33.13600 7.48300 42.35700 1.000 19.52574 144 GLY B O 1
ATOM 2592 N N . PHE B 1 151 ? 31.55300 6.03000 41.66700 1.000 16.37515 145 PHE B N 1
ATOM 2593 C CA . PHE B 1 151 ? 31.14900 5.60100 42.99900 1.000 15.54535 145 PHE B CA 1
ATOM 2594 C C . PHE B 1 151 ? 32.22500 4.71200 43.63100 1.000 16.87727 145 PHE B C 1
ATOM 2595 O O . PHE B 1 151 ? 33.08400 4.15300 42.94800 1.000 19.51328 145 PHE B O 1
ATOM 2603 N N . ASP B 1 152 ? 32.14700 4.56100 44.95500 1.000 16.80145 146 ASP B N 1
ATOM 2604 C CA . ASP B 1 152 ? 32.96800 3.59600 45.67700 1.000 16.97455 146 ASP B CA 1
ATOM 2605 C C . ASP B 1 152 ? 32.84400 2.21600 45.03900 1.000 14.98203 146 ASP B C 1
ATOM 2606 O O . ASP B 1 152 ? 31.75600 1.63500 44.99000 1.000 18.76745 146 ASP B O 1
ATOM 2611 N N . THR B 1 153 ? 33.96500 1.69300 44.54100 1.000 19.88518 147 THR B N 1
ATOM 2612 C CA . THR B 1 153 ? 33.93800 0.43500 43.79300 1.000 20.23923 147 THR B CA 1
ATOM 2613 C C . THR B 1 153 ? 33.73700 -0.80200 44.66900 1.000 20.91196 147 THR B C 1
ATOM 2614 O O . THR B 1 153 ? 33.60900 -1.89200 44.11000 1.000 25.78700 147 THR B O 1
ATOM 2618 N N . THR B 1 154 ? 33.69200 -0.69800 46.00000 1.000 20.53447 148 THR B N 1
ATOM 2619 C CA A THR B 1 154 ? 33.50700 -1.89400 46.81300 0.650 23.18695 148 THR B CA 1
ATOM 2620 C CA B THR B 1 154 ? 33.51000 -1.90900 46.79700 0.350 23.52033 148 THR B CA 1
ATOM 2621 C C . THR B 1 154 ? 32.07700 -2.42600 46.74500 1.000 23.86503 148 THR B C 1
ATOM 2622 O O . THR B 1 154 ? 31.86500 -3.64100 46.86300 1.000 22.73854 148 THR B O 1
ATOM 2629 N N . ASN B 1 155 ? 31.08800 -1.54300 46.54900 1.000 19.33686 149 ASN B N 1
ATOM 2630 C CA . ASN B 1 155 ? 29.67000 -1.92400 46.60400 1.000 17.03122 149 ASN B CA 1
ATOM 2631 C C . ASN B 1 155 ? 29.19700 -2.54100 45.28400 1.000 18.36858 149 ASN B C 1
ATOM 2632 O O . ASN B 1 155 ? 28.24200 -2.08900 44.65400 1.000 21.16381 149 ASN B O 1
ATOM 2637 N N . ARG B 1 156 ? 29.87500 -3.62000 44.88400 1.000 16.51133 150 ARG B N 1
ATOM 2638 C CA . ARG B 1 156 ? 29.68700 -4.21200 43.56500 1.000 17.82489 150 ARG B CA 1
ATOM 2639 C C . ARG B 1 156 ? 29.11000 -5.62100 43.57400 1.000 20.36444 150 ARG B C 1
ATOM 2640 O O . ARG B 1 156 ? 28.67000 -6.09300 42.51600 1.000 20.34912 150 ARG B O 1
ATOM 2648 N N . ASN B 1 157 ? 29.10200 -6.31300 44.73600 1.000 18.42574 151 ASN B N 1
ATOM 2649 C CA . ASN B 1 157 ? 28.75700 -7.73000 44.80800 1.000 17.81999 151 ASN B CA 1
ATOM 2650 C C . ASN B 1 157 ? 27.28000 -7.91800 45.13100 1.000 14.82146 151 ASN B C 1
ATOM 2651 O O . ASN B 1 157 ? 26.65400 -7.04600 45.73000 1.000 15.83900 151 ASN B O 1
ATOM 2656 N N . PRO B 1 158 ? 26.68400 -9.05700 44.75500 1.000 15.84417 152 PRO B N 1
ATOM 2657 C CA . PRO B 1 158 ? 25.21800 -9.15700 44.84300 1.000 15.21655 152 PRO B CA 1
ATOM 2658 C C . PRO B 1 158 ? 24.67800 -9.20300 46.26600 1.000 13.49738 152 PRO B C 1
ATOM 2659 O O . PRO B 1 158 ? 23.51500 -8.83300 46.45900 1.000 16.48774 152 PRO B O 1
ATOM 2663 N N . SER B 1 159 ? 25.45600 -9.65000 47.26000 1.000 13.49875 153 SER B N 1
ATOM 2664 C CA . SER B 1 159 ? 24.98200 -9.66100 48.64000 1.000 13.05594 153 SER B CA 1
ATOM 2665 C C . SER B 1 159 ? 25.42600 -8.42400 49.41100 1.000 13.10337 153 SER B C 1
ATOM 2666 O O . SER B 1 159 ? 25.39300 -8.42400 50.63900 1.000 13.40984 153 SER B O 1
ATOM 2669 N N . ARG B 1 160 ? 25.82000 -7.36800 48.70600 1.000 12.54449 154 ARG B N 1
ATOM 2670 C CA . ARG B 1 160 ? 26.25200 -6.13300 49.34500 1.000 13.30126 154 ARG B CA 1
ATOM 2671 C C . ARG B 1 160 ? 25.16800 -5.61100 50.28900 1.000 12.71928 154 ARG B C 1
ATOM 2672 O O . ARG B 1 160 ? 23.98500 -5.54500 49.92600 1.000 13.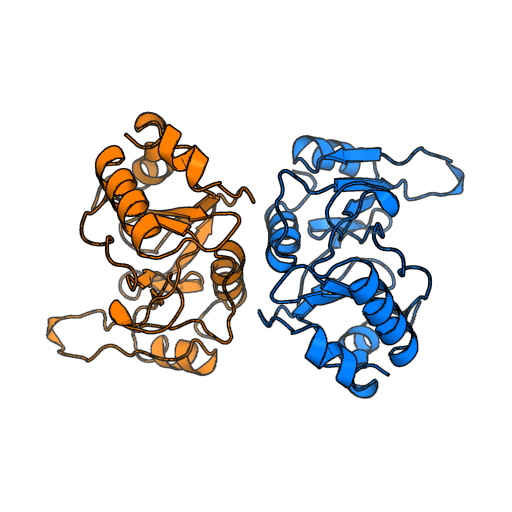59499 154 ARG B O 1
ATOM 2680 N N . VAL B 1 161 ? 25.57500 -5.27300 51.53700 1.000 11.44039 155 VAL B N 1
ATOM 2681 C CA . VAL B 1 161 ? 24.65300 -4.66800 52.49300 1.000 11.43020 155 VAL B CA 1
ATOM 2682 C C . VAL B 1 161 ? 24.72100 -3.15500 52.37600 1.000 12.50751 155 VAL B C 1
ATOM 2683 O O . VAL B 1 161 ? 25.74900 -2.57200 52.00900 1.000 14.70693 155 VAL B O 1
ATOM 2687 N N . MET B 1 162 ? 23.60700 -2.50800 52.70400 1.000 10.69854 156 MET B N 1
ATOM 2688 C CA . MET B 1 162 ? 23.53000 -1.06300 52.71800 1.000 10.95635 156 MET B CA 1
ATOM 2689 C C . MET B 1 162 ? 22.85900 -0.61200 54.00300 1.000 11.35152 156 MET B C 1
ATOM 2690 O O . MET B 1 162 ? 21.98500 -1.30200 54.53400 1.000 10.36916 156 MET B O 1
ATOM 2695 N N . ARG B 1 163 ? 23.27900 0.55400 54.48700 1.000 11.61455 157 ARG B N 1
ATOM 2696 C CA . ARG B 1 163 ? 22.74000 1.15200 55.71000 1.000 10.63377 157 ARG B CA 1
ATOM 2697 C C . ARG B 1 163 ? 21.21000 1.19700 55.70200 1.000 11.73635 157 ARG B C 1
ATOM 2698 O O . ARG B 1 163 ? 20.58800 1.64400 54.73400 1.000 11.50527 157 ARG B O 1
ATOM 2706 N N . LEU B 1 164 ? 20.60700 0.74900 56.80500 1.000 9.67582 158 LEU B N 1
ATOM 2707 C CA . LEU B 1 164 ? 19.15800 0.60000 56.91000 1.000 10.53168 158 LEU B CA 1
ATOM 2708 C C . LEU B 1 164 ? 18.50900 1.87300 57.44500 1.000 9.49719 158 LEU B C 1
ATOM 2709 O O . LEU B 1 164 ? 18.90600 2.38100 58.50000 1.000 11.00053 158 LEU B O 1
ATOM 2714 N N . ALA B 1 165 ? 17.50000 2.37900 56.72900 1.000 10.90590 159 ALA B N 1
ATOM 2715 C CA . ALA B 1 165 ? 16.79700 3.57200 57.19400 1.000 9.44991 159 ALA B CA 1
ATOM 2716 C C . ALA B 1 165 ? 16.10100 3.30000 58.51700 1.000 10.33305 159 ALA B C 1
ATOM 2717 O O . ALA B 1 165 ? 15.61900 2.19500 58.76400 1.000 11.20393 159 ALA B O 1
ATOM 2719 N N . GLY B 1 166 ? 16.04700 4.32300 59.37100 1.000 10.47735 160 GLY B N 1
ATOM 2720 C CA . GLY B 1 166 ? 15.35200 4.21700 60.63500 1.000 9.80616 160 GLY B CA 1
ATOM 2721 C C . GLY B 1 166 ? 16.18400 3.74300 61.80800 1.000 11.67955 160 GLY B C 1
ATOM 2722 O O . GLY B 1 166 ? 15.65000 3.63400 62.92300 1.000 11.81578 160 GLY B O 1
ATOM 2723 N N . CYS B 1 167 ? 17.46500 3.45200 61.59900 1.000 12.43564 161 CYS B N 1
ATOM 2724 C CA . CYS B 1 167 ? 18.34500 3.01100 62.66900 1.000 10.84011 161 CYS B CA 1
ATOM 2725 C C . CYS B 1 167 ? 19.47700 4.00600 62.84800 1.000 11.49579 161 CYS B C 1
ATOM 2726 O O . CYS B 1 167 ? 19.88300 4.66500 61.88800 1.000 12.05015 161 CYS B O 1
ATOM 2729 N N . PRO B 1 168 ? 20.00900 4.13900 64.05500 1.000 11.37619 162 PRO B N 1
ATOM 2730 C CA . PRO B 1 168 ? 21.04700 5.14300 64.28300 1.000 13.07644 162 PRO B CA 1
ATOM 2731 C C . PRO B 1 168 ? 22.40900 4.70900 63.76500 1.000 13.47734 162 PRO B C 1
ATOM 2732 O O . PRO B 1 168 ? 22.78800 3.53300 63.82000 1.000 12.50963 162 PRO B O 1
ATOM 2736 N N . HIS B 1 169 ? 23.11900 5.68500 63.21100 1.000 14.56714 163 HIS B N 1
ATOM 2737 C CA . HIS B 1 169 ? 24.56300 5.61100 63.03300 1.000 14.13981 163 HIS B CA 1
ATOM 2738 C C . HIS B 1 169 ? 25.21100 5.77500 64.40300 1.000 14.64193 163 HIS B C 1
ATOM 2739 O O . HIS B 1 169 ? 24.96700 6.77400 65.08300 1.000 14.97708 163 HIS B O 1
ATOM 2746 N N . GLN B 1 170 ? 26.02100 4.79800 64.82900 1.000 11.87969 164 GLN B N 1
ATOM 2747 C CA . GLN B 1 170 ? 26.42800 4.79100 66.23200 1.000 13.17358 164 GLN B CA 1
ATOM 2748 C C . GLN B 1 170 ? 27.42400 5.90300 66.56700 1.000 17.33004 164 GLN B C 1
ATOM 2749 O O . GLN B 1 170 ? 27.43400 6.39200 67.70300 1.000 19.56083 164 GLN B O 1
ATOM 2755 N N . ARG B 1 171 ? 28.25100 6.33600 65.61400 1.000 13.03343 165 ARG B N 1
ATOM 2756 C CA . ARG B 1 171 ? 29.21600 7.39300 65.91500 1.000 14.65018 165 ARG B CA 1
ATOM 2757 C C . ARG B 1 171 ? 28.53200 8.74500 66.13900 1.000 13.28092 165 ARG B C 1
ATOM 2758 O O . ARG B 1 171 ? 28.83300 9.44800 67.10900 1.000 15.08554 165 ARG B O 1
ATOM 2766 N N . THR B 1 172 ? 27.64400 9.14900 65.23700 1.000 13.00795 166 THR B N 1
ATOM 2767 C CA . THR B 1 172 ? 26.96700 10.43700 65.37100 1.000 13.30232 166 THR B CA 1
ATOM 2768 C C . THR B 1 172 ? 25.64200 10.35200 66.11500 1.000 13.81070 166 THR B C 1
ATOM 2769 O O . THR B 1 172 ? 25.11600 11.39000 66.55200 1.000 13.61666 166 THR B O 1
ATOM 2773 N N . GLY B 1 173 ? 25.07400 9.15500 66.24100 1.000 12.82058 167 GLY B N 1
ATOM 2774 C CA . GLY B 1 173 ? 23.74700 9.00900 66.79600 1.000 13.56127 167 GLY B CA 1
ATOM 2775 C C . GLY B 1 173 ? 22.61900 9.33800 65.84300 1.000 12.44098 167 GLY B C 1
ATOM 2776 O O . GLY B 1 173 ? 21.45400 9.12500 66.20000 1.000 13.12694 167 GLY B O 1
ATOM 2777 N N . GLU B 1 174 ? 22.91600 9.83500 64.64100 1.000 12.31293 168 GLU B N 1
ATOM 2778 C CA . GLU B 1 174 ? 21.85200 10.25100 63.73500 1.000 12.09992 168 GLU B CA 1
ATOM 2779 C C . GLU B 1 174 ? 21.12800 9.04100 63.15400 1.000 11.55082 168 GLU B C 1
ATOM 2780 O O . GLU B 1 174 ? 21.75100 8.05500 62.75500 1.000 11.38510 168 GLU B O 1
ATOM 2786 N N . VAL B 1 175 ? 19.80900 9.12800 63.08600 1.000 11.42936 169 VAL B N 1
ATOM 2787 C CA . VAL B 1 175 ? 19.01300 8.05800 62.49600 1.000 10.97716 169 VAL B CA 1
ATOM 2788 C C . VAL B 1 175 ? 18.99800 8.21900 60.97800 1.000 12.47466 169 VAL B C 1
ATOM 2789 O O . VAL B 1 175 ? 18.68100 9.29700 60.45600 1.000 14.11411 169 VAL B O 1
ATOM 2793 N N . ALA B 1 176 ? 19.36500 7.15100 60.26400 1.000 10.44737 170 ALA B N 1
ATOM 2794 C CA . ALA B 1 176 ? 19.33800 7.16100 58.80500 1.000 10.34338 170 ALA B CA 1
ATOM 2795 C C . ALA B 1 176 ? 17.92100 7.40600 58.29200 1.000 10.84571 170 ALA B C 1
ATOM 2796 O O . ALA B 1 176 ? 16.95300 6.87200 58.83200 1.000 13.22155 170 ALA B O 1
ATOM 2798 N N . GLN B 1 177 ? 17.79700 8.19700 57.22200 1.000 11.07090 171 GLN B N 1
ATOM 2799 C CA . GLN B 1 177 ? 16.48700 8.62800 56.75600 1.000 11.86695 171 GLN B CA 1
ATOM 2800 C C . GLN B 1 177 ? 16.43800 8.66800 55.23600 1.000 13.02461 171 GLN B C 1
ATOM 2801 O O . GLN B 1 177 ? 17.37000 9.14500 54.58600 1.000 13.08366 171 GLN B O 1
ATOM 2807 N N . ILE B 1 178 ? 15.33300 8.19400 54.68600 1.000 11.72472 172 ILE B N 1
ATOM 2808 C CA . ILE B 1 178 ? 15.09600 8.23300 53.24700 1.000 12.24267 172 ILE B CA 1
ATOM 2809 C C . ILE B 1 178 ? 14.61600 9.62200 52.85900 1.000 12.54903 172 ILE B C 1
ATOM 2810 O O . ILE B 1 178 ? 13.84400 10.25300 53.59100 1.000 13.90722 172 ILE B O 1
ATOM 2815 N N . PHE B 1 179 ? 15.08700 10.12300 51.71900 1.000 12.00981 173 PHE B N 1
ATOM 2816 C CA . PHE B 1 179 ? 14.59000 11.40000 51.23300 1.000 11.20980 173 PHE B CA 1
ATOM 2817 C C . PHE B 1 179 ? 14.62200 11.38500 49.71500 1.000 12.37406 173 PHE B C 1
ATOM 2818 O O . PHE B 1 179 ? 15.25600 10.52600 49.09400 1.000 13.75272 173 PHE B O 1
ATOM 2826 N N . ASN B 1 180 ? 13.91000 12.35200 49.12800 1.000 13.20202 174 ASN B N 1
ATOM 2827 C CA . ASN B 1 180 ? 13.82700 12.52300 47.68000 1.000 11.69325 174 ASN B CA 1
ATOM 2828 C C . ASN B 1 180 ? 13.29700 11.26800 46.98300 1.000 16.20306 174 ASN B C 1
ATOM 2829 O O . ASN B 1 180 ? 13.70700 10.94300 45.86500 1.000 15.91974 174 ASN B O 1
ATOM 2834 N N . ALA B 1 181 ? 12.35600 10.57300 47.62200 1.000 12.89243 175 ALA B N 1
ATOM 2835 C CA . ALA B 1 181 ? 11.65600 9.50500 46.92400 1.000 11.93571 175 ALA B CA 1
ATOM 2836 C C . ALA B 1 181 ? 10.78900 10.09800 45.82400 1.000 13.41550 175 ALA B C 1
ATOM 2837 O O . ALA B 1 181 ? 10.16000 11.14400 45.99900 1.000 15.84956 175 ALA B O 1
ATOM 2839 N N . THR B 1 182 ? 10.78200 9.43500 44.67200 1.000 14.45709 176 THR B N 1
ATOM 2840 C CA . THR B 1 182 ? 10.01600 9.88500 43.52300 1.000 13.52298 176 THR B CA 1
ATOM 2841 C C . THR B 1 182 ? 8.91900 8.92600 43.10000 1.000 15.18267 176 THR B C 1
ATOM 2842 O O . THR B 1 182 ? 8.03900 9.33000 42.33500 1.000 16.44745 176 THR B O 1
ATOM 2846 N N . GLY B 1 183 ? 8.96300 7.67200 43.54000 1.000 16.02496 177 GLY B N 1
ATOM 2847 C CA . GLY B 1 183 ? 8.01300 6.66900 43.10700 1.000 14.35966 177 GLY B CA 1
ATOM 2848 C C . GLY B 1 183 ? 8.32400 6.03500 41.76800 1.000 17.76351 177 GLY B C 1
ATOM 2849 O O . GLY B 1 183 ? 7.57900 5.14200 41.33400 1.000 19.39760 177 GLY B O 1
ATOM 2850 N N . GLU B 1 184 ? 9.40400 6.44800 41.10600 1.000 16.70458 178 GLU B N 1
ATOM 2851 C CA . GLU B 1 184 ? 9.68000 6.02300 39.73900 1.000 17.40581 178 GLU B CA 1
ATOM 2852 C C . GLU B 1 184 ? 10.43900 4.70500 39.72200 1.000 17.64230 178 GLU B C 1
ATOM 2853 O O . GLU B 1 184 ? 11.26900 4.42500 40.59600 1.000 16.53258 178 GLU B O 1
ATOM 2859 N N . LEU B 1 185 ? 10.13600 3.89300 38.71700 1.000 15.16968 179 LEU B N 1
ATOM 2860 C CA . LEU B 1 185 ? 10.74400 2.58400 38.53300 1.000 15.00659 179 LEU B CA 1
ATOM 2861 C C . LEU B 1 185 ? 11.44800 2.54500 37.18700 1.000 13.28417 179 LEU B C 1
ATOM 2862 O O . LEU B 1 185 ? 10.93300 3.06400 36.19100 1.000 15.29686 179 LEU B O 1
ATOM 2867 N N . TYR B 1 186 ? 12.61400 1.92200 37.15200 1.000 15.80337 180 TYR B N 1
ATOM 2868 C CA . TYR B 1 186 ? 13.39200 1.87600 35.92700 1.000 16.29455 180 TYR B CA 1
ATOM 2869 C C . TYR B 1 186 ? 13.25900 0.51500 35.25400 1.000 15.43490 180 TYR B C 1
ATOM 2870 O O . TYR B 1 186 ? 12.84900 -0.47600 35.86300 1.000 15.91071 180 TYR B O 1
ATOM 2879 N N . ASP B 1 187 ? 13.57200 0.49400 33.97300 1.000 20.14809 181 ASP B N 1
ATOM 2880 C CA . ASP B 1 187 ? 13.62200 -0.73600 33.19500 1.000 20.79322 181 ASP B CA 1
ATOM 2881 C C . ASP B 1 187 ? 15.07200 -1.11700 32.95200 1.000 22.05379 181 ASP B C 1
ATOM 2882 O O . ASP B 1 187 ? 15.87900 -0.24400 32.60100 1.000 21.59440 181 ASP B O 1
ATOM 2887 N N . PRO B 1 188 ? 15.45900 -2.37700 33.17200 1.000 24.71739 182 PRO B N 1
ATOM 2888 C CA . PRO B 1 188 ? 16.88700 -2.73000 33.04500 1.000 30.66436 182 PRO B CA 1
ATOM 2889 C C . PRO B 1 188 ? 17.41100 -2.56000 31.63100 1.000 31.25522 182 PRO B C 1
ATOM 2890 O O . PRO B 1 188 ? 18.57700 -2.19100 31.44700 1.000 34.87196 182 PRO B O 1
ATOM 2894 N N . GLY B 1 189 ? 16.56700 -2.82200 30.62600 1.000 28.79437 183 GLY B N 1
ATOM 2895 C CA . GLY B 1 189 ? 16.99800 -2.67900 29.24300 1.000 32.78209 183 GLY B CA 1
ATOM 2896 C C . GLY B 1 189 ? 17.32000 -1.24000 28.88700 1.000 32.85613 183 GLY B C 1
ATOM 2897 O O . GLY B 1 189 ? 18.40400 -0.93600 28.38500 1.000 34.07808 183 GLY B O 1
ATOM 2898 N N . GLN B 1 190 ? 16.40500 -0.34000 29.20400 1.000 31.34071 184 GLN B N 1
ATOM 2899 C CA . GLN B 1 190 ? 16.61000 1.09100 28.96000 1.000 31.24684 184 GLN B CA 1
ATOM 2900 C C . GLN B 1 190 ? 17.76000 1.64100 29.73000 1.000 25.44035 184 GLN B C 1
ATOM 2901 O O . GLN B 1 190 ? 18.43800 2.57900 29.29000 1.000 30.10877 184 GLN B O 1
ATOM 2907 N N . MET B 1 191 ? 17.92300 1.12100 30.89500 1.000 25.34248 185 MET B N 1
ATOM 2908 C CA . MET B 1 191 ? 19.03700 1.55100 31.73600 1.000 24.18097 185 MET B CA 1
ATOM 2909 C C . MET B 1 191 ? 20.37100 1.18700 31.09500 1.000 28.09415 185 MET B C 1
ATOM 2910 O O . MET B 1 191 ? 21.36500 1.91300 31.25600 1.000 23.08752 185 MET B O 1
ATOM 2915 N N . LEU B 1 192 ? 20.39600 0.08200 30.34200 1.000 32.76153 186 LEU B N 1
ATOM 2916 C CA . LEU B 1 192 ? 21.55900 -0.25400 29.52500 1.000 39.33476 186 LEU B CA 1
ATOM 2917 C C . LEU B 1 192 ? 21.82000 0.79300 28.45400 1.000 37.63692 186 LEU B C 1
ATOM 2918 O O . LEU B 1 192 ? 22.97300 1.00200 28.05800 1.000 44.10700 186 LEU B O 1
ATOM 2923 N N . GLN B 1 193 ? 20.76700 1.45400 27.96800 1.000 30.30249 187 GLN B N 1
ATOM 2924 C CA . GLN B 1 193 ? 20.95800 2.51600 26.98700 1.000 35.10193 187 GLN B CA 1
ATOM 2925 C C . GLN B 1 193 ? 21.72900 3.69200 27.58000 1.000 35.76323 187 GLN B C 1
ATOM 2926 O O . GLN B 1 193 ? 22.63200 4.23800 26.93700 1.000 39.85799 187 GLN B O 1
ATOM 2932 N N . VAL B 1 194 ? 21.40600 4.08900 28.81200 1.000 36.66392 188 VAL B N 1
ATOM 2933 C CA . VAL B 1 194 ? 22.00800 5.29600 29.37000 1.000 41.03095 188 VAL B CA 1
ATOM 2934 C C . VAL B 1 194 ? 23.33800 5.04700 30.07400 1.000 44.10638 188 VAL B C 1
ATOM 2935 O O . VAL B 1 194 ? 24.10500 6.00200 30.26900 1.000 46.88935 188 VAL B O 1
ATOM 2939 N N . LEU B 1 195 ? 23.64500 3.80000 30.44500 1.000 40.81816 189 LEU B N 1
ATOM 2940 C CA . LEU B 1 195 ? 24.87200 3.50800 31.17800 1.000 42.59139 189 LEU B CA 1
ATOM 2941 C C . LEU B 1 195 ? 25.97200 3.07700 30.21400 1.000 49.59921 189 LEU B C 1
ATOM 2942 O O . LEU B 1 195 ? 25.90500 1.95600 29.67600 1.000 51.47693 189 LEU B O 1
ATOM 2947 N N . PRO B 1 196 ? 27.00800 3.91300 29.97200 1.000 49.73651 190 PRO B N 1
ATOM 2948 C CA . PRO B 1 196 ? 28.13100 3.61500 29.06900 1.000 48.07971 190 PRO B CA 1
ATOM 2949 C C . PRO B 1 196 ? 29.03400 2.48900 29.58200 1.000 50.87268 190 PRO B C 1
ATOM 2950 O O . PRO B 1 196 ? 28.73500 1.89000 30.61700 1.000 50.80091 190 PRO B O 1
#

Foldseek 3Di:
DQWDVVQLVVVCVLQVHDLQFKWKWWAAPDVVVVDDIDIGRDDPVVLVVSQVVQTFIKIFQFTQGQDLVRGFWGFKAKFKAPADDAVCQQPVCVVLQHPQAQWWKDQQDGIIMGIAGAPDTHGQVLNLVLNCLVCVSSVTDPPQRGNRRIDGGAGGAPRVVRDGMGMDPRDNDHDHSVVSVVSGD/DQWDVVQQVVVCVLQVHDLQFKWKWWAAPDVVVVDDIDIGRDDPVVQVVSQVVHTFIWIFQFTQGQDLVRGFWGFKAKFKAPADDAVCRQPVCVVLQHPQAQWWKDQQDGIIMGIAGAPDTGGQVLNLVLNQLVCVSSVGDVPQRGNRRIDGGATHADRVRRDGMGMDDRDNDHDHSVVSVVRRD